Protein AF-A0A947W765-F1 (afdb_monomer_lite)

Secondary structure (DSSP, 8-state):
-----------------------------------S-S-SS---TT-TTEEEEEEEEEEEETTTTEEEEEE----TTSS---TTSPPPEEEEEEEETTTTEEEEEEEEE--SSS-EEEEEEEEPP-TT--EESS-SEEE-TTPPTTS-S-EEEEES-TTSGGGEE-TT-EEEEEEEEE--TT--EEEEEEEEE-SS--SSEEEEEEEEE--EESSTT-EEEEEEEEEETTS---EEEEE-TTTT-SSPEEPEEEETTEEEEEEE--S-PPSEEEEEEEEEE-TT--S--EEEEEEEEEE----TT----HHHHTTT-HHHHHHHTTSGGGGSEEE-SSSPPP-SS----SPSTT--GGGEEEEEE-SSSEEEEEETTSPEEEEEEEEEETTTTEEEEES-SS-EEE-B-THHHHEES-EETTTTTS--GGG-TTB-EE-SEESS-HHHHH---HHHHHS--TTSS----SHHHHTTTS-S-TT-PPEEETTEEESS-HHHHHHHH-S-TT--GGGTB-TTS-SSSTTTSSS-SB---HHHH-TT------GGGTT--HHHHHS-EEEESS--BS-GGG-B-SEE-----B-TT---HHHHEEEETTEEEEPP-TTS---B-HIIIIITT-SSSSSPPP--HHHHHHHHTTTT--

Sequence (654 aa):
MHRNIFPLIFLLLVFSFLGCSGKMADPIASKTEKPLSNPLVSENTDAGEHNLWAMGTIVFDIENMTAEVIMDRETEEHINVTSLIPNPYVVVNSIDTVNWIADVDVTLANPFTISGYDVRLIIFIDDAGHTLLNPDDFTGLYDIPEGPDVNPFKAYAKTEPNRIFAAVTRHTENLLIAIPEGNVNVPFAVDASYPGNADEPYQISNFSHGELNDVIGHSAIASVDVYAWNNDVDSVSLSCPSVTGPNPVTFNDMGNNNWQATIMNSQGASAGNYEAELMATTTGGGNLALFDLVNIQITHGTTGPGYVGSTACSGCHNDYYYDWSYHGHGFAINKVLGAAPDYPFSTVPSPPAGLDWTDISYVQGGFGDRALFLDTDGRLILGPDTQWNLATAHFTQFESPVRDTRDYDCGRCHTTGWVSFNENGGNHQDGRVGILGTWEEEGVGCEACHGPGGEHITNPGPGQMISDNTPELCGQCHKIDDTDRIYATDNLLHNAQQYTEYKAGTPHLLWGCWQCHDPHADITYEEQAPGWGWYLPCTHCHNYNTYTLTGGMAELECIDCHMPYAGLSAESTGSGVHKKGDVRAHIFRIDTTGVTLGNYFSTDGERTWVTPDGAGKVKLNLAYACMQCHNGTDAFQMTSYSFAASYASGLHTP

Foldseek 3Di:
DDDDDDDDDDDDDDDDDDDDDDDDDDDDDDDDDDDPDDDFFDCPPPPDQKAWAWWFKWFADQVVLDTDTDTDQDDDRHVSPDPQFDGWDKHFPDADPVQQKTKIKTKGWAQAQAKWAFKKKWWFQAPLGKAWPDAQWKWQPGHTPRTPSITGIHTWCVVPVRSIRHHGDMTIDITIIRQHVPRRIIIIIIMTGPPHFDQWWSGKDDWDWDAAALDAFGKIKIKIFIHGPVPFWDWKWKDFCQAQNDDIWTWDDPDPRMTMTIGGRNNSRHFDKTWMKMWITGDPDDSTIIIHIDIDGHHHDPPVQAAPFQVLVCVPPVQLSQQQVLAQQQVQKAAQPQDFDDHPPFGDDAAFPPDGSVQFGMWGTGHFAWIWTAGPLRWTWFAAQGIQGGVVRGGGGHPDPHTDTAQDPLCQQFAAAWDFCVRVVNDADVNRNSHGTYGDGGGCHPCLQFNGCRVCSVPNDPPSTDDDQAQVSLVSFQCPDPPLFFFDDQLFTAGSNQSSLQVQAPPCPPHHPCQFAPPRHYDRPQVRGPDHRGDDFPCNPPVLLDDQDDDPCNPPGLQCQQFFQRYADHDWDDHDLLIGHDGTHNRRAADLPLDHSVRQWDDDPPTITGDHDPVSHHHHYLSRRPQNCLVCVNHPHDPGSVSSSVCVVCVSPD

Radius of gyration: 40.52 Å; chains: 1; bounding box: 83×93×118 Å

Structure (mmCIF, N/CA/C/O backbone):
data_AF-A0A947W765-F1
#
_entry.id   AF-A0A947W765-F1
#
loop_
_atom_site.group_PDB
_atom_site.id
_atom_site.type_symbol
_atom_site.label_atom_id
_atom_site.label_alt_id
_atom_site.label_comp_id
_atom_site.label_asym_id
_atom_site.label_entity_id
_atom_site.label_seq_id
_atom_site.pdbx_PDB_ins_code
_atom_site.Cartn_x
_atom_site.Cartn_y
_atom_site.Cartn_z
_atom_site.occupancy
_atom_site.B_iso_or_equiv
_atom_site.auth_seq_id
_atom_site.auth_comp_id
_atom_site.auth_asym_id
_atom_site.auth_atom_id
_atom_site.pdbx_PDB_model_num
ATOM 1 N N . MET A 1 1 ? -11.904 -69.215 -0.987 1.00 36.19 1 MET A N 1
ATOM 2 C CA . MET A 1 1 ? -12.600 -70.131 -1.919 1.00 36.19 1 MET A CA 1
ATOM 3 C C . MET A 1 1 ? -12.776 -69.407 -3.247 1.00 36.19 1 MET A C 1
ATOM 5 O O . MET A 1 1 ? -13.144 -68.247 -3.195 1.00 36.19 1 MET A O 1
ATOM 9 N N . HIS A 1 2 ? -12.495 -70.102 -4.362 1.00 34.56 2 HIS A N 1
ATOM 10 C CA . HIS A 1 2 ? -12.715 -69.743 -5.787 1.00 34.56 2 HIS A CA 1
ATOM 11 C C . HIS A 1 2 ? -12.010 -68.464 -6.296 1.00 34.56 2 HIS A C 1
ATOM 13 O O . HIS A 1 2 ? -12.370 -67.374 -5.892 1.00 34.56 2 HIS A O 1
ATOM 19 N N . ARG A 1 3 ? -10.905 -68.468 -7.064 1.00 32.16 3 ARG A N 1
ATOM 20 C CA . ARG A 1 3 ? -10.459 -69.141 -8.316 1.00 32.16 3 ARG A CA 1
ATOM 21 C C . ARG A 1 3 ? -11.199 -68.732 -9.613 1.00 32.16 3 ARG A C 1
ATOM 23 O O . ARG A 1 3 ? -12.288 -69.232 -9.866 1.00 32.16 3 ARG A O 1
ATOM 30 N N . ASN A 1 4 ? -10.435 -68.013 -10.458 1.00 33.38 4 ASN A N 1
ATOM 31 C CA . ASN A 1 4 ? -10.292 -68.087 -11.931 1.00 33.38 4 ASN A CA 1
ATOM 32 C C . ASN A 1 4 ? -11.108 -67.121 -12.835 1.00 33.38 4 ASN A C 1
ATOM 34 O O . ASN A 1 4 ? -12.318 -67.266 -12.936 1.00 33.38 4 ASN A O 1
ATOM 38 N N . ILE A 1 5 ? -10.417 -66.254 -13.608 1.00 32.91 5 ILE A N 1
ATOM 39 C CA . ILE A 1 5 ? -10.170 -66.313 -15.086 1.00 32.91 5 ILE A CA 1
ATOM 40 C C . ILE A 1 5 ? -9.665 -64.934 -15.615 1.00 32.91 5 ILE A C 1
ATOM 42 O O . ILE A 1 5 ? -10.247 -63.901 -15.314 1.00 32.91 5 ILE A O 1
ATOM 46 N N . PHE A 1 6 ? -8.578 -64.947 -16.406 1.00 28.70 6 PHE A N 1
ATOM 47 C CA . PHE A 1 6 ? -7.971 -63.855 -17.220 1.00 28.70 6 PHE A CA 1
ATOM 48 C C . PHE A 1 6 ? -8.693 -63.719 -18.594 1.00 28.70 6 PHE A C 1
ATOM 50 O O . PHE A 1 6 ? -9.291 -64.717 -19.003 1.00 28.70 6 PHE A O 1
ATOM 57 N N . PRO A 1 7 ? -8.647 -62.582 -19.344 1.00 36.53 7 PRO A N 1
ATOM 58 C CA . PRO A 1 7 ? -7.449 -62.150 -20.109 1.00 36.53 7 PRO A CA 1
ATOM 59 C C . PRO A 1 7 ? -7.220 -60.612 -20.139 1.00 36.53 7 PRO A C 1
ATOM 61 O O . PRO A 1 7 ? -8.149 -59.828 -20.267 1.00 36.53 7 PRO A O 1
ATOM 64 N N . LEU A 1 8 ? -6.019 -60.109 -19.840 1.00 28.28 8 LEU A N 1
ATOM 65 C CA . LEU A 1 8 ? -4.923 -59.761 -20.767 1.00 28.28 8 LEU A CA 1
ATOM 66 C C . LEU A 1 8 ? -5.332 -58.793 -21.903 1.00 28.28 8 LEU A C 1
ATOM 68 O O . LEU A 1 8 ? -5.554 -59.209 -23.036 1.00 28.28 8 LEU A O 1
ATOM 72 N N . ILE A 1 9 ? -5.369 -57.492 -21.592 1.00 29.53 9 ILE A N 1
ATOM 73 C CA . ILE A 1 9 ? -5.253 -56.402 -22.573 1.00 29.53 9 ILE A CA 1
ATOM 74 C C . ILE A 1 9 ? -4.031 -55.564 -22.196 1.00 29.53 9 ILE A C 1
ATOM 76 O O . ILE A 1 9 ? -3.809 -55.216 -21.039 1.00 29.53 9 ILE A O 1
ATOM 80 N N . PHE A 1 10 ? -3.210 -55.344 -23.212 1.00 27.08 10 PHE A N 1
ATOM 81 C CA . PHE A 1 10 ? -1.888 -54.744 -23.203 1.00 27.08 10 PHE A CA 1
ATOM 82 C C . PHE A 1 10 ? -2.023 -53.213 -23.213 1.00 27.08 10 PHE A C 1
ATOM 84 O O . PHE A 1 10 ? -2.550 -52.668 -24.178 1.00 27.08 10 PHE A O 1
ATOM 91 N N . LEU A 1 11 ? -1.530 -52.516 -22.187 1.00 24.61 11 LEU A N 1
ATOM 92 C CA . LEU A 1 11 ? -1.049 -51.139 -22.333 1.00 24.61 11 LEU A CA 1
ATOM 93 C C . LEU A 1 11 ? -0.040 -50.841 -21.216 1.00 24.61 11 LEU A C 1
ATOM 95 O O . LEU A 1 11 ? -0.393 -50.789 -20.039 1.00 24.61 11 LEU A O 1
ATOM 99 N N . LEU A 1 12 ? 1.232 -50.712 -21.596 1.00 24.36 12 LEU A N 1
ATOM 100 C CA . LEU A 1 12 ? 2.299 -50.241 -20.718 1.00 24.36 12 LEU A CA 1
ATOM 101 C C . LEU A 1 12 ? 2.014 -48.785 -20.320 1.00 24.36 12 LEU A C 1
ATOM 103 O O . LEU A 1 12 ? 2.079 -47.895 -21.162 1.00 24.36 12 LEU A O 1
ATOM 107 N N . LEU A 1 13 ? 1.776 -48.550 -19.032 1.00 24.19 13 LEU A N 1
ATOM 108 C CA . LEU A 1 13 ? 1.958 -47.256 -18.376 1.00 24.19 13 LEU A CA 1
ATOM 109 C C . LEU A 1 13 ? 3.090 -47.438 -17.364 1.00 24.19 13 LEU A C 1
ATOM 111 O O . LEU A 1 13 ? 2.922 -48.066 -16.319 1.00 24.19 13 LEU A O 1
ATOM 115 N N . VAL A 1 14 ? 4.276 -46.962 -17.739 1.00 25.98 14 VAL A N 1
ATOM 116 C CA . VAL A 1 14 ? 5.461 -46.939 -16.880 1.00 25.98 14 VAL A CA 1
ATOM 117 C C . VAL A 1 14 ? 5.354 -45.718 -15.973 1.00 25.98 14 VAL A C 1
ATOM 119 O O . VAL A 1 14 ? 5.448 -44.583 -16.431 1.00 25.98 14 VAL A O 1
ATOM 122 N N . PHE A 1 15 ? 5.164 -45.973 -14.681 1.00 27.53 15 PHE A N 1
ATOM 123 C CA . PHE A 1 15 ? 5.504 -45.041 -13.612 1.00 27.53 15 PHE A CA 1
ATOM 124 C C . PHE A 1 15 ? 7.016 -44.805 -13.614 1.00 27.53 15 PHE A C 1
ATOM 126 O O . PHE A 1 15 ? 7.777 -45.770 -13.544 1.00 27.53 15 PHE A O 1
ATOM 133 N N . SER A 1 16 ? 7.440 -43.542 -13.598 1.00 26.58 16 SER A N 1
ATOM 134 C CA . SER A 1 16 ? 8.786 -43.182 -13.150 1.00 26.58 16 SER A CA 1
ATOM 135 C C . SER A 1 16 ? 8.702 -42.001 -12.197 1.00 26.58 16 SER A C 1
ATOM 137 O O . SER A 1 16 ? 8.183 -40.941 -12.529 1.00 26.58 16 SER A O 1
ATOM 139 N N . PHE A 1 17 ? 9.205 -42.264 -11.000 1.00 27.41 17 PHE A N 1
ATOM 140 C CA . PHE A 1 17 ? 9.538 -41.353 -9.922 1.00 27.41 17 PHE A CA 1
ATOM 141 C C . PHE A 1 17 ? 10.191 -40.046 -10.394 1.00 27.41 17 PHE A C 1
ATOM 143 O O . PHE A 1 17 ? 11.140 -40.061 -11.176 1.00 27.41 17 PHE A O 1
ATOM 150 N N . LEU A 1 18 ? 9.720 -38.934 -9.829 1.00 28.33 18 LEU A N 1
ATOM 151 C CA . LEU A 1 18 ? 10.423 -37.656 -9.790 1.00 28.33 18 LEU A CA 1
ATOM 152 C C . LEU A 1 18 ? 11.628 -37.774 -8.848 1.00 28.33 18 LEU A C 1
ATOM 154 O O . LEU A 1 18 ? 11.481 -38.086 -7.667 1.00 28.33 18 LEU A O 1
ATOM 158 N N . GLY A 1 19 ? 12.813 -37.510 -9.389 1.00 24.56 19 GLY A N 1
ATOM 159 C CA . GLY A 1 19 ? 14.064 -37.346 -8.660 1.00 24.56 19 GLY A CA 1
ATOM 160 C C . GLY A 1 19 ? 15.035 -36.541 -9.520 1.00 24.56 19 GLY A C 1
ATOM 161 O O . GLY A 1 19 ? 15.366 -36.946 -10.630 1.00 24.56 19 GLY A O 1
ATOM 162 N N . CYS A 1 20 ? 15.418 -35.370 -9.018 1.00 25.34 20 CYS A N 1
ATOM 163 C CA . CYS A 1 20 ? 16.133 -34.300 -9.705 1.00 25.34 20 CYS A CA 1
ATOM 164 C C . CYS A 1 20 ? 17.545 -34.659 -10.204 1.00 25.34 20 CYS A C 1
ATOM 166 O O . CYS A 1 20 ? 18.316 -35.310 -9.502 1.00 25.34 20 CYS A O 1
ATOM 168 N N . SER A 1 21 ? 17.912 -34.113 -11.369 1.00 30.08 21 SER A N 1
ATOM 169 C CA . SER A 1 21 ? 19.150 -33.356 -11.667 1.00 30.08 21 SER A CA 1
ATOM 170 C C . SER A 1 21 ? 19.489 -33.473 -13.158 1.00 30.08 21 SER A C 1
ATOM 172 O O . SER A 1 21 ? 19.535 -34.574 -13.699 1.00 30.08 21 SER A O 1
ATOM 174 N N . GLY A 1 22 ? 19.744 -32.353 -13.841 1.00 25.23 22 GLY A N 1
ATOM 175 C CA . GLY A 1 22 ? 20.231 -32.412 -15.221 1.00 25.23 22 GLY A CA 1
ATOM 176 C C . GLY A 1 22 ? 20.078 -31.127 -16.023 1.00 25.23 22 GLY A C 1
ATOM 177 O O . GLY A 1 22 ? 18.996 -30.803 -16.486 1.00 25.23 22 GLY A O 1
ATOM 178 N N . LYS A 1 23 ? 21.217 -30.450 -16.169 1.00 27.41 23 LYS A N 1
ATOM 179 C CA . LYS A 1 23 ? 21.612 -29.412 -17.131 1.00 27.41 23 LYS A CA 1
ATOM 180 C C . LYS A 1 23 ? 20.872 -29.413 -18.481 1.00 27.41 23 LYS A C 1
ATOM 182 O O . LYS A 1 23 ? 20.667 -30.462 -19.085 1.00 27.41 23 LYS A O 1
ATOM 187 N N . MET A 1 24 ? 20.590 -28.197 -18.949 1.00 26.23 24 MET A N 1
ATOM 188 C CA . MET A 1 24 ? 20.050 -27.856 -20.264 1.00 26.23 24 MET A CA 1
ATOM 189 C C . MET A 1 24 ? 20.992 -28.258 -21.410 1.00 26.23 24 MET A C 1
ATOM 191 O O . MET A 1 24 ? 22.207 -28.085 -21.308 1.00 26.23 24 MET A O 1
ATOM 195 N N . ALA A 1 25 ? 20.402 -28.768 -22.491 1.00 26.47 25 ALA A N 1
ATOM 196 C CA . ALA A 1 25 ? 20.989 -28.869 -23.822 1.00 26.47 25 ALA A CA 1
ATOM 197 C C . ALA A 1 25 ? 19.889 -28.590 -24.864 1.00 26.47 25 ALA A C 1
ATOM 199 O O . ALA A 1 25 ? 18.754 -29.045 -24.695 1.00 26.47 25 ALA A O 1
ATOM 200 N N . ASP A 1 26 ? 20.254 -27.829 -25.895 1.00 30.70 26 ASP A N 1
ATOM 201 C CA . ASP A 1 26 ? 19.429 -27.334 -27.006 1.00 30.70 26 ASP A CA 1
ATOM 202 C C . ASP A 1 26 ? 18.727 -28.426 -27.831 1.00 30.70 26 ASP A C 1
ATOM 204 O O . ASP A 1 26 ? 19.247 -29.540 -27.963 1.00 30.70 26 ASP A O 1
ATOM 208 N N . PRO A 1 27 ? 17.633 -28.087 -28.541 1.00 28.05 27 PRO A N 1
ATOM 209 C CA . PRO A 1 27 ? 17.229 -28.798 -29.738 1.00 28.05 27 PRO A CA 1
ATOM 210 C C . PRO A 1 27 ? 17.525 -27.977 -31.004 1.00 28.05 27 PRO A C 1
ATOM 212 O O . PRO A 1 27 ? 16.891 -26.967 -31.299 1.00 28.05 27 PRO A O 1
ATOM 215 N N . ILE A 1 28 ? 18.457 -28.501 -31.797 1.00 29.25 28 ILE A N 1
ATOM 216 C CA . ILE A 1 28 ? 18.658 -28.196 -33.217 1.00 29.25 28 ILE A CA 1
ATOM 217 C C . ILE A 1 28 ? 17.375 -28.534 -33.999 1.00 29.25 28 ILE A C 1
ATOM 219 O O . ILE A 1 28 ? 16.883 -29.662 -33.912 1.00 29.25 28 ILE A O 1
ATOM 223 N N . ALA A 1 29 ? 16.891 -27.606 -34.830 1.00 26.06 29 ALA A N 1
ATOM 224 C CA . ALA A 1 29 ? 15.938 -27.883 -35.909 1.00 26.06 29 ALA A CA 1
ATOM 225 C C . ALA A 1 29 ? 16.640 -27.782 -37.277 1.00 26.06 29 ALA A C 1
ATOM 227 O O . ALA A 1 29 ? 17.452 -26.895 -37.522 1.00 26.06 29 ALA A O 1
ATOM 228 N N . SER A 1 30 ? 16.370 -28.757 -38.147 1.00 24.98 30 SER A N 1
ATOM 229 C CA . SER A 1 30 ? 17.113 -29.040 -39.379 1.00 24.98 30 SER A CA 1
ATOM 230 C C . SER A 1 30 ? 16.898 -28.023 -40.505 1.00 24.98 30 SER A C 1
ATOM 232 O O . SER A 1 30 ? 15.758 -27.704 -40.840 1.00 24.98 30 SER A O 1
ATOM 234 N N . LYS A 1 31 ? 17.996 -27.656 -41.181 1.00 26.91 31 LYS A N 1
ATOM 235 C CA . LYS A 1 31 ? 18.030 -26.959 -42.475 1.00 26.91 31 LYS A CA 1
ATOM 236 C C . LYS A 1 31 ? 17.383 -27.803 -43.583 1.00 26.91 31 LYS A C 1
ATOM 238 O O . LYS A 1 31 ? 17.786 -28.942 -43.814 1.00 26.91 31 LYS A O 1
ATOM 243 N N . THR A 1 32 ? 16.442 -27.215 -44.316 1.00 25.44 32 THR A N 1
ATOM 244 C CA . THR A 1 32 ? 16.161 -27.584 -45.713 1.00 25.44 32 THR A CA 1
ATOM 245 C C . THR A 1 32 ? 16.864 -26.575 -46.608 1.00 25.44 32 THR A C 1
ATOM 247 O O . THR A 1 32 ? 16.517 -25.399 -46.592 1.00 25.44 32 THR A O 1
ATOM 250 N N . GLU A 1 33 ? 17.857 -27.042 -47.362 1.00 30.11 33 GLU A N 1
ATOM 251 C CA . GLU A 1 33 ? 18.588 -26.262 -48.363 1.00 30.11 33 GLU A CA 1
ATOM 252 C C . GLU A 1 33 ? 17.647 -25.751 -49.469 1.00 30.11 33 GLU A C 1
ATOM 254 O O . GLU A 1 33 ? 16.844 -26.511 -50.021 1.00 30.11 33 GLU A O 1
ATOM 259 N N . LYS A 1 34 ? 17.792 -24.473 -49.838 1.00 23.30 34 LYS A N 1
ATOM 260 C CA . LYS A 1 34 ? 17.388 -23.943 -51.147 1.00 23.30 34 LYS A CA 1
ATOM 261 C C . LYS A 1 34 ? 18.643 -23.480 -51.902 1.00 23.30 34 LYS A C 1
ATOM 263 O O . LYS A 1 34 ? 19.616 -23.097 -51.263 1.00 23.30 34 LYS A O 1
ATOM 268 N N . PRO A 1 35 ? 18.664 -23.565 -53.242 1.00 24.00 35 PRO A N 1
ATOM 269 C CA . PRO A 1 35 ? 19.891 -23.448 -54.021 1.00 24.00 35 PRO A CA 1
ATOM 270 C C . PRO A 1 35 ? 20.364 -21.993 -54.137 1.00 24.00 35 PRO A C 1
ATOM 272 O O . PRO A 1 35 ? 19.558 -21.104 -54.403 1.00 24.00 35 PRO A O 1
ATOM 275 N N . LEU A 1 36 ? 21.682 -21.804 -54.027 1.00 30.41 36 LEU A N 1
ATOM 276 C CA . LEU A 1 36 ? 22.442 -20.602 -54.385 1.00 30.41 36 LEU A CA 1
ATOM 277 C C . LEU A 1 36 ? 22.215 -20.219 -55.857 1.00 30.41 36 LEU A C 1
ATOM 279 O O . LEU A 1 36 ? 22.867 -20.763 -56.748 1.00 30.41 36 LEU A O 1
ATOM 283 N N . SER A 1 37 ? 21.300 -19.286 -56.111 1.00 28.34 37 SER A N 1
ATOM 284 C CA . SER A 1 37 ? 21.295 -18.450 -57.318 1.00 28.34 37 SER A CA 1
ATOM 285 C C . SER A 1 37 ? 20.249 -17.338 -57.184 1.00 28.34 37 SER A C 1
ATOM 287 O O . SER A 1 37 ? 19.110 -17.519 -57.611 1.00 28.34 37 SER A O 1
ATOM 289 N N . ASN A 1 38 ? 20.618 -16.204 -56.591 1.00 25.06 38 ASN A N 1
ATOM 290 C CA . ASN A 1 38 ? 19.947 -14.922 -56.819 1.00 25.06 38 ASN A CA 1
ATOM 291 C C . ASN A 1 38 ? 20.919 -13.765 -56.506 1.00 25.06 38 ASN A C 1
ATOM 293 O O . ASN A 1 38 ? 21.844 -13.975 -55.721 1.00 25.06 38 ASN A O 1
ATOM 297 N N . PRO A 1 39 ? 20.779 -12.601 -57.167 1.00 32.16 39 PRO A N 1
ATOM 298 C CA . PRO A 1 39 ? 21.700 -11.472 -57.032 1.00 32.16 39 PRO A CA 1
ATOM 299 C C . PRO A 1 39 ? 21.728 -10.938 -55.592 1.00 32.16 39 PRO A C 1
ATOM 301 O O . PRO A 1 39 ? 20.719 -10.980 -54.895 1.00 32.16 39 PRO A O 1
ATOM 304 N N . LEU A 1 40 ? 22.899 -10.449 -55.169 1.00 37.44 40 LEU A N 1
ATOM 305 C CA . LEU A 1 40 ? 23.237 -9.987 -53.810 1.00 37.44 40 LEU A CA 1
ATOM 306 C C . LEU A 1 40 ? 22.469 -8.744 -53.326 1.00 37.44 40 LEU A C 1
ATOM 308 O O . LEU A 1 40 ? 22.799 -8.217 -52.275 1.00 37.44 40 LEU A O 1
ATOM 312 N N . VAL A 1 41 ? 21.473 -8.263 -54.064 1.00 44.00 41 VAL A N 1
ATOM 313 C CA . VAL A 1 41 ? 20.702 -7.070 -53.708 1.00 44.00 41 VAL A CA 1
ATOM 314 C C . VAL A 1 41 ? 19.244 -7.366 -54.035 1.00 44.00 41 VAL A C 1
ATOM 316 O O . VAL A 1 41 ? 18.926 -7.758 -55.163 1.00 44.00 41 VAL A O 1
ATOM 319 N N . SER A 1 42 ? 18.355 -7.238 -53.050 1.00 38.25 42 SER A N 1
ATOM 320 C CA . SER A 1 42 ? 16.923 -7.191 -53.348 1.00 38.25 42 SER A CA 1
ATOM 321 C C . SER A 1 42 ? 16.641 -5.881 -54.090 1.00 38.25 42 SER A C 1
ATOM 323 O O . SER A 1 42 ? 17.122 -4.831 -53.677 1.00 38.25 42 SER A O 1
ATOM 325 N N . GLU A 1 43 ? 15.943 -5.944 -55.229 1.00 39.56 43 GLU A N 1
ATOM 326 C CA . GLU A 1 43 ? 15.609 -4.780 -56.062 1.00 39.56 43 GLU A CA 1
ATOM 327 C C . GLU A 1 43 ? 14.819 -3.735 -55.240 1.00 39.56 43 GLU A C 1
ATOM 329 O O . GLU A 1 43 ? 13.588 -3.760 -55.201 1.00 39.56 43 GLU A O 1
ATOM 334 N N . ASN A 1 44 ? 15.504 -2.813 -54.557 1.00 40.41 44 ASN A N 1
ATOM 335 C CA . ASN A 1 44 ? 14.881 -1.669 -53.893 1.00 40.41 44 ASN A CA 1
ATOM 336 C C . ASN A 1 44 ? 14.809 -0.533 -54.926 1.00 40.41 44 ASN A C 1
ATOM 338 O O . ASN A 1 44 ? 15.650 0.361 -54.980 1.00 40.41 44 ASN A O 1
ATOM 342 N N . THR A 1 45 ? 13.829 -0.630 -55.825 1.00 37.00 45 THR A N 1
ATOM 343 C CA . THR A 1 45 ? 13.699 0.178 -57.052 1.00 37.00 45 THR A CA 1
ATOM 344 C C . THR A 1 45 ? 13.265 1.639 -56.841 1.00 37.00 45 THR A C 1
ATOM 346 O O . THR A 1 45 ? 12.622 2.197 -57.724 1.00 37.00 45 THR A O 1
ATOM 349 N N . ASP A 1 46 ? 13.568 2.272 -55.704 1.00 46.69 46 ASP A N 1
ATOM 350 C CA . ASP A 1 46 ? 13.304 3.709 -55.490 1.00 46.69 46 ASP A CA 1
ATOM 351 C C . ASP A 1 46 ? 14.229 4.313 -54.405 1.00 46.69 46 ASP A C 1
ATOM 353 O O . ASP A 1 46 ? 13.785 4.921 -53.434 1.00 46.69 46 ASP A O 1
ATOM 357 N N . ALA A 1 47 ? 15.552 4.169 -54.563 1.00 52.78 47 ALA A N 1
ATOM 358 C CA . ALA A 1 47 ? 16.554 4.765 -53.660 1.00 52.78 47 ALA A CA 1
ATOM 359 C C . ALA A 1 47 ? 16.660 6.311 -53.749 1.00 52.78 47 ALA A C 1
ATOM 361 O O . ALA A 1 47 ? 17.550 6.915 -53.155 1.00 52.78 47 ALA A O 1
ATOM 362 N N . GLY A 1 48 ? 15.765 6.985 -54.481 1.00 59.94 48 GLY A N 1
ATOM 363 C CA . GLY A 1 48 ? 15.727 8.448 -54.558 1.00 59.94 48 GLY A CA 1
ATOM 364 C C . GLY A 1 48 ? 17.048 9.064 -55.041 1.00 59.94 48 GLY A C 1
ATOM 365 O O . GLY A 1 48 ? 17.519 8.762 -56.136 1.00 59.94 48 GLY A O 1
ATOM 366 N N . GLU A 1 49 ? 17.628 9.959 -54.236 1.00 75.19 49 GLU A N 1
ATOM 367 C CA . GLU A 1 49 ? 18.897 10.647 -54.521 1.00 75.19 49 GLU A CA 1
ATOM 368 C C . GLU A 1 49 ? 20.148 9.843 -54.103 1.00 75.19 49 GLU A C 1
ATOM 370 O O . GLU A 1 49 ? 21.266 10.332 -54.284 1.00 75.19 49 GLU A O 1
ATOM 375 N N . HIS A 1 50 ? 19.991 8.621 -53.576 1.00 80.88 50 HIS A N 1
ATOM 376 C CA . HIS A 1 50 ? 21.090 7.741 -53.159 1.00 80.88 50 HIS A CA 1
ATOM 377 C C . HIS A 1 50 ? 21.683 6.966 -54.329 1.00 80.88 50 HIS A C 1
ATOM 379 O O . HIS A 1 50 ? 20.982 6.487 -55.220 1.00 80.88 50 HIS A O 1
ATOM 385 N N . ASN A 1 51 ? 23.008 6.860 -54.335 1.00 80.31 51 ASN A N 1
ATOM 386 C CA . ASN A 1 51 ? 23.749 6.219 -55.402 1.00 80.31 51 ASN A CA 1
ATOM 387 C C . ASN A 1 51 ? 24.883 5.361 -54.842 1.00 80.31 51 ASN A C 1
ATOM 389 O O . ASN A 1 51 ? 25.803 5.859 -54.190 1.00 80.31 51 ASN A O 1
ATOM 393 N N . LEU A 1 52 ? 24.887 4.085 -55.221 1.00 80.38 52 LEU A N 1
ATOM 394 C CA . LEU A 1 52 ? 25.932 3.143 -54.847 1.00 80.38 52 LEU A CA 1
ATOM 395 C C . LEU A 1 52 ? 27.236 3.454 -55.600 1.00 80.38 52 LEU A C 1
ATOM 397 O O . LEU A 1 52 ? 27.379 3.180 -56.797 1.00 80.38 52 LEU A O 1
ATOM 401 N N . TRP A 1 53 ? 28.192 4.064 -54.899 1.00 80.88 53 TRP A N 1
ATOM 402 C CA . TRP A 1 53 ? 29.506 4.456 -55.418 1.00 80.88 53 TRP A CA 1
ATOM 403 C C . TRP A 1 53 ? 30.496 3.296 -55.457 1.00 80.88 53 TRP A C 1
ATOM 405 O O . TRP A 1 53 ? 31.311 3.204 -56.376 1.00 80.88 53 TRP A O 1
ATOM 415 N N . ALA A 1 54 ? 30.465 2.419 -54.459 1.00 81.88 54 ALA A N 1
ATOM 416 C CA . ALA A 1 54 ? 31.403 1.311 -54.346 1.00 81.88 54 ALA A CA 1
ATOM 417 C C . ALA A 1 54 ? 30.777 0.150 -53.572 1.00 81.88 54 ALA A C 1
ATOM 419 O O . ALA A 1 54 ? 29.980 0.365 -52.675 1.00 81.88 54 ALA A O 1
ATOM 420 N N . MET A 1 55 ? 31.162 -1.077 -53.904 1.00 84.25 55 MET A N 1
ATOM 421 C CA . MET A 1 55 ? 30.831 -2.274 -53.135 1.00 84.25 55 MET A CA 1
ATOM 422 C C . MET A 1 55 ? 31.995 -3.252 -53.250 1.00 84.25 55 MET A C 1
ATOM 424 O O . MET A 1 55 ? 32.682 -3.276 -54.278 1.00 84.25 55 MET A O 1
ATOM 428 N N . GLY A 1 56 ? 32.256 -4.018 -52.204 1.00 87.38 56 GLY A N 1
ATOM 429 C CA . GLY A 1 56 ? 33.325 -5.002 -52.222 1.00 87.38 56 GLY A CA 1
ATOM 430 C C . GLY A 1 56 ? 33.554 -5.633 -50.865 1.00 87.38 56 GLY A C 1
ATOM 431 O O . GLY A 1 56 ? 32.692 -5.619 -49.993 1.00 87.38 56 GLY A O 1
ATOM 432 N N . THR A 1 57 ? 34.746 -6.183 -50.681 1.00 90.62 57 THR A N 1
ATOM 433 C CA . THR A 1 57 ? 35.152 -6.881 -49.465 1.00 90.62 57 THR A CA 1
ATOM 434 C C . THR A 1 57 ? 36.508 -6.374 -48.993 1.00 90.62 57 THR A C 1
ATOM 436 O O . THR A 1 57 ? 37.458 -6.301 -49.776 1.00 90.62 57 THR A O 1
ATOM 439 N N . ILE A 1 58 ? 36.610 -6.042 -47.708 1.00 94.00 58 ILE A N 1
ATOM 440 C CA . ILE A 1 58 ? 37.881 -5.821 -47.018 1.00 94.00 58 ILE A CA 1
ATOM 441 C C . ILE A 1 58 ? 38.368 -7.182 -46.519 1.00 94.00 58 ILE A C 1
ATOM 443 O O . ILE A 1 58 ? 37.707 -7.824 -45.710 1.00 94.00 58 ILE A O 1
ATOM 447 N N . VAL A 1 59 ? 39.517 -7.632 -47.009 1.00 94.25 59 VAL A N 1
ATOM 448 C CA . VAL A 1 59 ? 40.139 -8.905 -46.640 1.00 94.25 59 VAL A CA 1
ATOM 449 C C . VAL A 1 59 ? 41.285 -8.624 -45.681 1.00 94.25 59 VAL A C 1
ATOM 451 O O . VAL A 1 59 ? 42.287 -8.018 -46.070 1.00 94.25 59 VAL A O 1
ATOM 454 N N . PHE A 1 60 ? 41.145 -9.060 -44.430 1.00 94.19 60 PHE A N 1
ATOM 455 C CA . PHE A 1 60 ? 42.169 -8.880 -43.405 1.00 94.19 60 PHE A CA 1
ATOM 456 C C . PHE A 1 60 ? 43.192 -10.019 -43.407 1.00 94.19 60 PHE A C 1
ATOM 458 O O . PHE A 1 60 ? 42.854 -11.197 -43.303 1.00 94.19 60 PHE A O 1
ATOM 465 N N . ASP A 1 61 ? 44.470 -9.651 -43.448 1.00 92.12 61 ASP A N 1
ATOM 466 C CA . ASP A 1 61 ? 45.592 -10.536 -43.162 1.00 92.12 61 ASP A CA 1
ATOM 467 C C . ASP A 1 61 ? 46.029 -10.315 -41.710 1.00 92.12 61 ASP A C 1
ATOM 469 O O . ASP A 1 61 ? 46.729 -9.351 -41.373 1.00 92.12 61 ASP A O 1
ATOM 473 N N . ILE A 1 62 ? 45.576 -11.226 -40.850 1.00 89.38 62 ILE A N 1
ATOM 474 C CA . ILE A 1 62 ? 45.810 -11.186 -39.405 1.00 89.38 62 ILE A CA 1
ATOM 475 C C . ILE A 1 62 ? 47.298 -11.368 -39.073 1.00 89.38 62 ILE A C 1
ATOM 477 O O . ILE A 1 62 ? 47.791 -10.762 -38.124 1.00 89.38 62 ILE A O 1
ATOM 481 N N . GLU A 1 63 ? 48.030 -12.176 -39.849 1.00 87.62 63 GLU A N 1
ATOM 482 C CA . GLU A 1 63 ? 49.444 -12.471 -39.584 1.00 87.62 63 GLU A CA 1
ATOM 483 C C . GLU A 1 63 ? 50.331 -11.260 -39.879 1.00 87.62 63 GLU A C 1
ATOM 485 O O . GLU A 1 63 ? 51.269 -10.974 -39.130 1.00 87.62 63 GLU A O 1
ATOM 490 N N . ASN A 1 64 ? 50.026 -10.541 -40.961 1.00 91.62 64 ASN A N 1
ATOM 491 C CA . ASN A 1 64 ? 50.815 -9.397 -41.408 1.00 91.62 64 ASN A CA 1
ATOM 492 C C . ASN A 1 64 ? 50.275 -8.045 -40.916 1.00 91.62 64 ASN A C 1
ATOM 494 O O . ASN A 1 64 ? 50.940 -7.031 -41.130 1.00 91.62 64 ASN A O 1
ATOM 498 N N . MET A 1 65 ? 49.122 -8.023 -40.233 1.00 90.25 65 MET A N 1
ATOM 499 C CA . MET A 1 65 ? 48.399 -6.806 -39.828 1.00 90.25 65 MET A CA 1
ATOM 500 C C . MET A 1 65 ? 48.178 -5.862 -41.016 1.00 90.25 65 MET A C 1
ATOM 502 O O . MET A 1 65 ? 48.503 -4.676 -40.973 1.00 90.25 65 MET A O 1
ATOM 506 N N . THR A 1 66 ? 47.661 -6.410 -42.111 1.00 93.69 66 THR A N 1
ATOM 507 C CA . THR A 1 66 ? 47.350 -5.657 -43.332 1.00 93.69 66 THR A CA 1
ATOM 508 C C . THR A 1 66 ? 45.942 -5.973 -43.806 1.00 93.69 66 THR A C 1
ATOM 510 O O . THR A 1 66 ? 45.372 -6.989 -43.421 1.00 93.69 66 THR A O 1
ATOM 513 N N . ALA A 1 67 ? 45.386 -5.123 -44.663 1.00 94.56 67 ALA A N 1
ATOM 514 C CA . ALA A 1 67 ? 44.111 -5.377 -45.316 1.00 94.56 67 ALA A CA 1
ATOM 515 C C . ALA A 1 67 ? 44.213 -5.063 -46.812 1.00 94.56 67 ALA A C 1
ATOM 517 O O . ALA A 1 67 ? 44.896 -4.116 -47.213 1.00 94.56 67 ALA A O 1
ATOM 518 N N . GLU A 1 68 ? 43.526 -5.852 -47.631 1.00 94.06 68 GLU A N 1
ATOM 519 C CA . GLU A 1 68 ? 43.337 -5.602 -49.059 1.00 94.06 68 GLU A CA 1
ATOM 520 C C . GLU A 1 68 ? 41.849 -5.407 -49.351 1.00 94.06 68 GLU A C 1
ATOM 522 O O . GLU A 1 68 ? 41.001 -6.029 -48.722 1.00 94.06 68 GLU A O 1
ATOM 527 N N . VAL A 1 69 ? 41.520 -4.546 -50.314 1.00 92.12 69 VAL A N 1
ATOM 528 C CA . VAL A 1 69 ? 40.134 -4.336 -50.742 1.00 92.12 69 VAL A CA 1
ATOM 529 C C . VAL A 1 69 ? 39.905 -4.957 -52.113 1.00 92.12 69 VAL A C 1
ATOM 531 O O . VAL A 1 69 ? 40.535 -4.551 -53.095 1.00 92.12 69 VAL A O 1
ATOM 534 N N . ILE A 1 70 ? 38.962 -5.895 -52.179 1.00 88.94 70 ILE A N 1
ATOM 535 C CA . ILE A 1 70 ? 38.498 -6.545 -53.405 1.00 88.94 70 ILE A CA 1
ATOM 536 C C . ILE A 1 70 ? 37.159 -5.915 -53.789 1.00 88.94 70 ILE A C 1
ATOM 538 O O . ILE A 1 70 ? 36.168 -6.085 -53.093 1.00 88.94 70 ILE A O 1
ATOM 542 N N . MET A 1 71 ? 37.136 -5.151 -54.880 1.00 84.69 71 MET A N 1
ATOM 543 C CA . MET A 1 71 ? 35.933 -4.447 -55.341 1.00 84.69 71 MET A CA 1
ATOM 544 C C . MET A 1 71 ? 35.061 -5.336 -56.229 1.00 84.69 71 MET A C 1
ATOM 546 O O . MET A 1 71 ? 35.575 -5.929 -57.182 1.00 84.69 71 MET A O 1
ATOM 550 N N . ASP A 1 72 ? 33.748 -5.301 -56.016 1.00 78.62 72 ASP A N 1
ATOM 551 C CA . ASP A 1 72 ? 32.761 -5.923 -56.896 1.00 78.62 72 ASP A CA 1
ATOM 552 C C . ASP A 1 72 ? 32.457 -4.989 -58.077 1.00 78.62 72 ASP A C 1
ATOM 554 O O . ASP A 1 72 ? 31.977 -3.863 -57.923 1.00 78.62 72 ASP A O 1
ATOM 558 N N . ARG A 1 73 ? 32.812 -5.426 -59.292 1.00 73.19 73 ARG A N 1
ATOM 559 C CA . ARG A 1 73 ? 32.808 -4.587 -60.510 1.00 73.19 73 ARG A CA 1
ATOM 560 C C . ARG A 1 73 ? 31.682 -4.901 -61.513 1.00 73.19 73 ARG A C 1
ATOM 562 O O . ARG A 1 73 ? 31.630 -4.258 -62.554 1.00 73.19 73 ARG A O 1
ATOM 569 N N . GLU A 1 74 ? 30.806 -5.864 -61.221 1.00 61.53 74 GLU A N 1
ATOM 570 C CA . GLU A 1 74 ? 29.899 -6.489 -62.211 1.00 61.53 74 GLU A CA 1
ATOM 571 C C . GLU A 1 74 ? 28.397 -6.151 -62.040 1.00 61.53 74 GLU A C 1
ATOM 573 O O . GLU A 1 74 ? 27.569 -6.671 -62.782 1.00 61.53 74 GLU A O 1
ATOM 578 N N . THR A 1 75 ? 27.998 -5.313 -61.080 1.00 52.72 75 THR A N 1
ATOM 579 C CA . THR A 1 75 ? 26.580 -5.021 -60.777 1.00 52.72 75 THR A CA 1
ATOM 580 C C . THR A 1 75 ? 26.002 -3.860 -61.609 1.00 52.72 75 THR A C 1
ATOM 582 O O . THR A 1 75 ? 26.617 -2.801 -61.735 1.00 52.72 75 THR A O 1
ATOM 585 N N . GLU A 1 76 ? 24.804 -4.056 -62.182 1.00 50.62 76 GLU A N 1
ATOM 586 C CA . GLU A 1 76 ? 24.200 -3.187 -63.218 1.00 50.62 76 GLU A CA 1
ATOM 587 C C . GLU A 1 76 ? 23.598 -1.851 -62.708 1.00 50.62 76 GLU A C 1
ATOM 589 O O . GLU A 1 76 ? 23.371 -0.960 -63.524 1.00 50.62 76 GLU A O 1
ATOM 594 N N . GLU A 1 77 ? 23.394 -1.660 -61.395 1.00 50.47 77 GLU A N 1
ATOM 595 C CA . GLU A 1 77 ? 22.708 -0.476 -60.814 1.00 50.47 77 GLU A CA 1
ATOM 596 C C . GLU A 1 77 ? 23.620 0.514 -60.060 1.00 50.47 77 GLU A C 1
ATOM 598 O O . GLU A 1 77 ? 23.162 1.497 -59.483 1.00 50.47 77 GLU A O 1
ATOM 603 N N . HIS A 1 78 ? 24.932 0.296 -60.060 1.00 55.44 78 HIS A N 1
ATOM 604 C CA . HIS A 1 78 ? 25.877 1.166 -59.355 1.00 55.44 78 HIS A CA 1
ATOM 605 C C . HIS A 1 78 ? 26.311 2.344 -60.251 1.00 55.44 78 HIS A C 1
ATOM 607 O O . HIS A 1 78 ? 26.377 2.204 -61.476 1.00 55.44 78 HIS A O 1
ATOM 613 N N . ILE A 1 79 ? 26.848 3.435 -59.679 1.00 53.31 79 ILE A N 1
ATOM 614 C CA . ILE A 1 79 ? 27.757 4.352 -60.417 1.00 53.31 79 ILE A CA 1
ATOM 615 C C . ILE A 1 79 ? 29.122 3.648 -60.650 1.00 53.31 79 ILE A C 1
ATOM 617 O O . ILE A 1 79 ? 30.198 4.241 -60.650 1.00 53.31 79 ILE A O 1
ATOM 621 N N . ASN A 1 80 ? 29.111 2.334 -60.881 1.00 48.22 80 ASN A N 1
ATOM 622 C CA . ASN A 1 80 ? 30.273 1.497 -61.159 1.00 48.22 80 ASN A CA 1
ATOM 623 C C . ASN A 1 80 ? 30.617 1.480 -62.647 1.00 48.22 80 ASN A C 1
ATOM 625 O O . ASN A 1 80 ? 31.171 0.517 -63.167 1.00 48.22 80 ASN A O 1
ATOM 629 N N . VAL A 1 81 ? 30.356 2.575 -63.356 1.00 41.66 81 VAL A N 1
ATOM 630 C CA . VAL A 1 81 ? 30.913 2.758 -64.695 1.00 41.66 81 VAL A CA 1
ATOM 631 C C . VAL A 1 81 ? 32.104 3.681 -64.599 1.00 41.66 81 VAL A C 1
ATOM 633 O O . VAL A 1 81 ? 32.120 4.781 -65.139 1.00 41.66 81 VAL A O 1
ATOM 636 N N . THR A 1 82 ? 33.121 3.224 -63.872 1.00 48.78 82 THR A N 1
ATOM 637 C CA . THR A 1 82 ? 34.509 3.357 -64.308 1.00 48.78 82 THR A CA 1
ATOM 638 C C . THR A 1 82 ? 35.457 2.603 -63.378 1.00 48.78 82 THR A C 1
ATOM 640 O O . THR A 1 82 ? 35.374 2.681 -62.157 1.00 48.78 82 THR A O 1
ATOM 643 N N . SER A 1 83 ? 36.500 2.017 -63.962 1.00 55.91 83 SER A N 1
ATOM 644 C CA . SER A 1 83 ? 37.763 1.676 -63.291 1.00 55.91 83 SER A CA 1
ATOM 645 C C . SER A 1 83 ? 38.472 2.887 -62.634 1.00 55.91 83 SER A C 1
ATOM 647 O O . SER A 1 83 ? 39.679 2.836 -62.410 1.00 55.91 83 SER A O 1
ATOM 649 N N . LEU A 1 84 ? 37.776 4.015 -62.438 1.00 63.06 84 LEU A N 1
ATOM 650 C CA . LEU A 1 84 ? 38.315 5.305 -62.023 1.00 63.06 84 LEU A CA 1
ATOM 651 C C . LEU A 1 84 ? 38.120 5.569 -60.528 1.00 63.06 84 LEU A C 1
ATOM 653 O O . LEU A 1 84 ? 38.952 6.289 -59.987 1.00 63.06 84 LEU A O 1
ATOM 657 N N . ILE A 1 85 ? 37.103 4.996 -59.857 1.00 72.19 85 ILE A N 1
ATOM 658 C CA . ILE A 1 85 ? 37.024 5.035 -58.384 1.00 72.19 85 ILE A CA 1
ATOM 659 C C . ILE A 1 85 ? 38.109 4.103 -57.832 1.00 72.19 85 ILE A C 1
ATOM 661 O O . ILE A 1 85 ? 38.033 2.884 -58.064 1.00 72.19 85 ILE A O 1
ATOM 665 N N . PRO A 1 86 ? 39.144 4.653 -57.166 1.00 80.44 86 PRO A N 1
ATOM 666 C CA . PRO A 1 86 ? 40.198 3.841 -56.582 1.00 80.44 86 PRO A CA 1
ATOM 667 C C . PRO A 1 86 ? 39.630 3.021 -55.425 1.00 80.44 86 PRO A C 1
ATOM 669 O O . PRO A 1 86 ? 38.664 3.429 -54.781 1.00 80.44 86 PRO A O 1
ATOM 672 N N . ASN A 1 87 ? 40.254 1.880 -55.140 1.00 86.12 87 ASN A N 1
ATOM 673 C CA . ASN A 1 87 ? 39.895 1.104 -53.961 1.00 86.12 87 ASN A CA 1
ATOM 674 C C . ASN A 1 87 ? 40.060 1.980 -52.701 1.00 86.12 87 ASN A C 1
ATOM 676 O O . ASN A 1 87 ? 41.034 2.746 -52.635 1.00 86.12 87 ASN A O 1
ATOM 680 N N . PRO A 1 88 ? 39.152 1.863 -51.715 1.00 90.62 88 PRO A N 1
ATOM 681 C CA . PRO A 1 88 ? 39.374 2.404 -50.383 1.00 90.62 88 PRO A CA 1
ATOM 682 C C . PRO A 1 88 ? 40.769 2.035 -49.880 1.00 90.62 88 PRO A C 1
ATOM 684 O O . PRO A 1 88 ? 41.217 0.895 -50.025 1.00 90.62 88 PRO A O 1
ATOM 687 N N . TYR A 1 89 ? 41.478 3.014 -49.327 1.00 93.25 89 TYR A N 1
ATOM 688 C CA . TYR A 1 89 ? 42.786 2.772 -48.735 1.00 93.25 89 TYR A CA 1
ATOM 689 C C . TYR A 1 89 ? 42.603 2.474 -47.252 1.00 93.25 89 TYR A C 1
ATOM 691 O O . TYR A 1 89 ? 42.116 3.328 -46.518 1.00 93.25 89 TYR A O 1
ATOM 699 N N . VAL A 1 90 ? 42.976 1.265 -46.835 1.00 96.00 90 VAL A N 1
ATOM 700 C CA . VAL A 1 90 ? 42.796 0.776 -45.465 1.00 96.00 90 VAL A CA 1
ATOM 701 C C . VAL A 1 90 ? 44.156 0.705 -44.780 1.00 96.00 90 VAL A C 1
ATOM 703 O O . VAL A 1 90 ? 45.065 0.026 -45.259 1.00 96.00 90 VAL A O 1
ATOM 706 N N . VAL A 1 91 ? 44.298 1.403 -43.657 1.00 96.81 91 VAL A N 1
ATOM 707 C CA . VAL A 1 91 ? 45.446 1.275 -42.756 1.00 96.81 91 VAL A CA 1
ATOM 708 C C . VAL A 1 91 ? 44.995 0.498 -41.536 1.00 96.81 91 VAL A C 1
ATOM 710 O O . VAL A 1 91 ? 44.105 0.941 -40.820 1.00 96.81 91 VAL A O 1
ATOM 713 N N . VAL A 1 92 ? 45.618 -0.652 -41.293 1.00 96.44 92 VAL A N 1
ATOM 714 C CA . VAL A 1 92 ? 45.375 -1.431 -40.078 1.00 96.44 92 VAL A CA 1
ATOM 715 C C . VAL A 1 92 ? 46.203 -0.842 -38.944 1.00 96.44 92 VAL A C 1
ATOM 717 O O . VAL A 1 92 ? 47.433 -0.904 -38.969 1.00 96.44 92 VAL A O 1
ATOM 720 N N . ASN A 1 93 ? 45.522 -0.261 -37.960 1.00 96.12 93 ASN A N 1
ATOM 721 C CA . ASN A 1 93 ? 46.143 0.287 -36.758 1.00 96.12 93 ASN A CA 1
ATOM 722 C C . ASN A 1 93 ? 46.457 -0.837 -35.770 1.00 96.12 93 ASN A C 1
ATOM 724 O O . ASN A 1 93 ? 47.562 -0.913 -35.227 1.00 96.12 93 ASN A O 1
ATOM 728 N N . SER A 1 94 ? 45.484 -1.723 -35.547 1.00 95.00 94 SER A N 1
ATOM 729 C CA . SER A 1 94 ? 45.648 -2.918 -34.724 1.00 95.00 94 SER A CA 1
ATOM 730 C C . SER A 1 94 ? 44.590 -3.974 -35.042 1.00 95.00 94 SER A C 1
ATOM 732 O O . SER A 1 94 ? 43.539 -3.671 -35.602 1.00 95.00 94 SER A O 1
ATOM 734 N N . ILE A 1 95 ? 44.881 -5.223 -34.676 1.00 92.31 95 ILE A N 1
ATOM 735 C CA . ILE A 1 95 ? 43.914 -6.320 -34.690 1.00 92.31 95 ILE A CA 1
ATOM 736 C C . ILE A 1 95 ? 43.962 -7.000 -33.325 1.00 92.31 95 ILE A C 1
ATOM 738 O O . ILE A 1 95 ? 44.973 -7.599 -32.948 1.00 92.31 95 ILE A O 1
ATOM 742 N N . ASP A 1 96 ? 42.868 -6.900 -32.580 1.00 90.69 96 ASP A N 1
ATOM 743 C CA . ASP A 1 96 ? 42.665 -7.643 -31.347 1.00 90.69 96 ASP A CA 1
ATOM 744 C C . ASP A 1 96 ? 42.190 -9.054 -31.700 1.00 90.69 96 ASP A C 1
ATOM 746 O O . ASP A 1 96 ? 41.045 -9.261 -32.078 1.00 90.69 96 ASP A O 1
ATOM 750 N N . THR A 1 97 ? 43.080 -10.036 -31.579 1.00 87.75 97 THR A N 1
ATOM 751 C CA . THR A 1 97 ? 42.786 -11.452 -31.865 1.00 87.75 97 THR A CA 1
ATOM 752 C C . THR A 1 97 ? 42.129 -12.188 -30.697 1.00 87.75 97 THR A C 1
ATOM 754 O O . THR A 1 97 ? 41.801 -13.365 -30.819 1.00 87.75 97 THR A O 1
ATOM 757 N N . VAL A 1 98 ? 41.944 -11.520 -29.555 1.00 86.62 98 VAL A N 1
ATOM 758 C CA . VAL A 1 98 ? 41.192 -12.056 -28.415 1.00 86.62 98 VAL A CA 1
ATOM 759 C C . VAL A 1 98 ? 39.718 -11.704 -28.566 1.00 86.62 98 VAL A C 1
ATOM 761 O O . VAL A 1 98 ? 38.868 -12.580 -28.433 1.00 86.62 98 VAL A O 1
ATOM 764 N N . ASN A 1 99 ? 39.427 -10.436 -28.858 1.00 86.56 99 ASN A N 1
ATOM 765 C CA . ASN A 1 99 ? 38.058 -9.948 -29.043 1.00 86.56 99 ASN A CA 1
ATOM 766 C C . ASN A 1 99 ? 37.614 -9.932 -30.511 1.00 86.56 99 ASN A C 1
ATOM 768 O O . ASN A 1 99 ? 36.455 -9.640 -30.783 1.00 86.56 99 ASN A O 1
ATOM 772 N N . TRP A 1 100 ? 38.521 -10.257 -31.437 1.00 92.56 100 TRP A N 1
ATOM 773 C CA . TRP A 1 100 ? 38.288 -10.280 -32.882 1.00 92.56 100 TRP A CA 1
ATOM 774 C C . TRP A 1 100 ? 37.801 -8.932 -33.430 1.00 92.56 100 TRP A C 1
ATOM 776 O O . TRP A 1 100 ? 36.795 -8.844 -34.129 1.00 92.56 100 TRP A O 1
ATOM 786 N N . ILE A 1 101 ? 38.544 -7.868 -33.105 1.00 94.38 101 ILE A N 1
ATOM 787 C CA . ILE A 1 101 ? 38.246 -6.485 -33.509 1.00 94.38 101 ILE A CA 1
ATOM 788 C C . ILE A 1 101 ? 39.413 -5.920 -34.319 1.00 94.38 101 ILE A C 1
ATOM 790 O O . ILE A 1 101 ? 40.549 -5.893 -33.842 1.00 94.38 101 ILE A O 1
ATOM 794 N N . ALA A 1 102 ? 39.134 -5.428 -35.523 1.00 95.25 102 ALA A N 1
ATOM 795 C CA . ALA A 1 102 ? 40.074 -4.675 -36.342 1.00 95.25 102 ALA A CA 1
ATOM 796 C C . ALA A 1 102 ? 39.853 -3.167 -36.164 1.00 95.25 102 ALA A C 1
ATOM 798 O O . ALA A 1 102 ? 38.773 -2.654 -36.448 1.00 95.25 102 ALA A O 1
ATOM 799 N N . ASP A 1 103 ? 40.892 -2.458 -35.727 1.00 97.12 103 ASP A N 1
ATOM 800 C CA . ASP A 1 103 ? 40.950 -0.995 -35.726 1.00 97.12 103 ASP A CA 1
ATOM 801 C C . ASP A 1 103 ? 41.634 -0.543 -37.018 1.00 97.12 103 ASP A C 1
ATOM 803 O O . ASP A 1 103 ? 42.825 -0.813 -37.232 1.00 97.12 103 ASP A O 1
ATOM 807 N N . VAL A 1 104 ? 40.867 0.107 -37.894 1.00 97.38 104 VAL A N 1
ATOM 808 C CA . VAL A 1 104 ? 41.331 0.554 -39.206 1.00 97.38 104 VAL A CA 1
ATOM 809 C C . VAL A 1 104 ? 40.996 2.009 -39.485 1.00 97.38 104 VAL A C 1
ATOM 811 O O . VAL A 1 104 ? 39.894 2.478 -39.217 1.00 97.38 104 VAL A O 1
ATOM 814 N N . ASP A 1 105 ? 41.914 2.701 -40.151 1.00 97.75 105 ASP A N 1
ATOM 815 C CA . ASP A 1 105 ? 41.612 3.964 -40.815 1.00 97.75 105 ASP A CA 1
ATOM 816 C C . ASP A 1 105 ? 41.292 3.687 -42.286 1.00 97.75 105 ASP A C 1
ATOM 818 O O . ASP A 1 105 ? 42.136 3.185 -43.036 1.00 97.75 105 ASP A O 1
ATOM 822 N N . VAL A 1 106 ? 40.075 4.023 -42.713 1.00 97.31 106 VAL A N 1
ATOM 823 C CA . VAL A 1 106 ? 39.609 3.809 -44.086 1.00 97.31 106 VAL A CA 1
ATOM 824 C C . VAL A 1 106 ? 39.479 5.147 -44.794 1.00 97.31 106 VAL A C 1
ATOM 826 O O . VAL A 1 106 ? 38.649 5.988 -44.442 1.00 97.31 106 VAL A O 1
ATOM 829 N N . THR A 1 107 ? 40.294 5.349 -45.826 1.00 96.50 107 THR A N 1
ATOM 830 C CA . THR A 1 107 ? 40.261 6.534 -46.681 1.00 96.50 107 THR A CA 1
ATOM 831 C C . THR A 1 107 ? 39.458 6.267 -47.947 1.00 96.50 107 THR A C 1
ATOM 833 O O . THR A 1 107 ? 39.850 5.448 -48.783 1.00 96.50 107 THR A O 1
ATOM 836 N N . LEU A 1 108 ? 38.398 7.048 -48.142 1.00 93.75 108 LEU A N 1
ATOM 837 C CA . LEU A 1 108 ? 37.691 7.150 -49.414 1.00 93.75 108 LEU A CA 1
ATOM 838 C C . LEU A 1 108 ? 38.265 8.301 -50.244 1.00 93.75 108 LEU A C 1
ATOM 840 O O . LEU A 1 108 ? 38.751 9.304 -49.711 1.00 93.75 108 LEU A O 1
ATOM 844 N N . ALA A 1 109 ? 38.215 8.167 -51.567 1.00 90.94 109 ALA A N 1
ATOM 845 C CA . ALA A 1 109 ? 38.652 9.198 -52.500 1.00 90.94 109 ALA A CA 1
ATOM 846 C C . ALA A 1 109 ? 37.573 9.438 -53.552 1.00 90.94 109 ALA A C 1
ATOM 848 O O . ALA A 1 109 ? 37.116 8.492 -54.188 1.00 90.94 109 ALA A O 1
ATOM 849 N N . ASN A 1 110 ? 37.238 10.706 -53.783 1.00 88.62 110 ASN A N 1
ATOM 850 C CA . ASN A 1 110 ? 36.393 11.116 -54.895 1.00 88.62 110 ASN A CA 1
ATOM 851 C C . ASN A 1 110 ? 37.306 11.598 -56.033 1.00 88.62 110 ASN A C 1
ATOM 853 O O . ASN A 1 110 ? 37.827 12.711 -55.962 1.00 88.62 110 ASN A O 1
ATOM 857 N N . PRO A 1 111 ? 37.557 10.789 -57.076 1.00 83.06 111 PRO A N 1
ATOM 858 C CA . PRO A 1 111 ? 38.438 11.166 -58.180 1.00 83.06 111 PRO A CA 1
ATOM 859 C C . PRO A 1 111 ? 37.739 12.034 -59.237 1.00 83.06 111 PRO A C 1
ATOM 861 O O . PRO A 1 111 ? 38.383 12.460 -60.199 1.00 83.06 111 PRO A O 1
ATOM 864 N N . PHE A 1 112 ? 36.428 12.252 -59.114 1.00 82.31 112 PHE A N 1
ATOM 865 C CA . PHE A 1 112 ? 35.627 12.911 -60.133 1.00 82.31 112 PHE A CA 1
ATOM 866 C C . PHE A 1 112 ? 35.677 14.434 -60.014 1.00 82.31 112 PHE A C 1
ATOM 868 O O . PHE A 1 112 ? 36.113 15.003 -59.017 1.00 82.31 112 PHE A O 1
ATOM 875 N N . THR A 1 113 ? 35.187 15.107 -61.057 1.00 83.00 113 THR A N 1
ATOM 876 C CA . THR A 1 113 ? 34.981 16.564 -61.076 1.00 83.00 113 THR A CA 1
ATOM 877 C C . THR A 1 113 ? 33.632 16.988 -60.488 1.00 83.00 113 THR A C 1
ATOM 879 O O . THR A 1 113 ? 33.312 18.174 -60.502 1.00 83.00 113 THR A O 1
ATOM 882 N N . ILE A 1 114 ? 32.826 16.033 -60.024 1.00 82.69 114 ILE A N 1
ATOM 883 C CA . ILE A 1 114 ? 31.542 16.257 -59.355 1.00 82.69 114 ILE A CA 1
ATOM 884 C C . ILE A 1 114 ? 31.677 15.888 -57.877 1.00 82.69 114 ILE A C 1
ATOM 886 O O . ILE A 1 114 ? 32.508 15.055 -57.521 1.00 82.69 114 ILE A O 1
ATOM 890 N N . SER A 1 115 ? 30.900 16.546 -57.022 1.00 88.56 115 SER A N 1
ATOM 891 C CA . SER A 1 115 ? 30.886 16.269 -55.580 1.00 88.56 115 SER A CA 1
ATOM 892 C C . SER A 1 115 ? 29.765 15.284 -55.254 1.00 88.56 115 SER A C 1
ATOM 894 O O . SER A 1 115 ? 28.745 15.290 -55.942 1.00 88.56 115 SER A O 1
ATOM 896 N N . GLY A 1 116 ? 29.977 14.456 -54.235 1.00 88.06 116 GLY A N 1
ATOM 897 C CA . GLY A 1 116 ? 28.913 13.694 -53.579 1.00 88.06 116 GLY A CA 1
ATOM 898 C C . GLY A 1 116 ? 28.534 14.351 -52.260 1.00 88.06 116 GLY A C 1
ATOM 899 O O . GLY A 1 116 ? 29.273 15.201 -51.754 1.00 88.06 116 GLY A O 1
ATOM 900 N N . TYR A 1 117 ? 27.399 13.954 -51.711 1.00 90.25 117 TYR A N 1
ATOM 901 C CA . TYR A 1 117 ? 26.868 14.480 -50.461 1.00 90.25 117 TYR A CA 1
ATOM 902 C C . TYR A 1 117 ? 26.525 13.321 -49.536 1.00 90.25 117 TYR A C 1
ATOM 904 O O . TYR A 1 117 ? 26.146 12.260 -50.017 1.00 90.25 117 TYR A O 1
ATOM 912 N N . ASP A 1 118 ? 26.715 13.528 -48.232 1.00 89.69 118 ASP A N 1
ATOM 913 C CA . ASP A 1 118 ? 26.425 12.541 -47.185 1.00 89.69 118 ASP A CA 1
ATOM 914 C C . ASP A 1 118 ? 26.930 11.129 -47.531 1.00 89.69 118 ASP A C 1
ATOM 916 O O . ASP A 1 118 ? 26.184 10.161 -47.569 1.00 89.69 118 ASP A O 1
ATOM 920 N N . VAL A 1 119 ? 28.224 11.036 -47.857 1.00 92.06 119 VAL A N 1
ATOM 921 C CA . VAL A 1 119 ? 28.853 9.772 -48.255 1.00 92.06 119 VAL A CA 1
ATOM 922 C C . VAL A 1 119 ? 28.967 8.847 -47.046 1.00 92.06 119 VAL A C 1
ATOM 924 O O . VAL A 1 119 ? 29.563 9.228 -46.033 1.00 92.06 119 VAL A O 1
ATOM 927 N N . ARG A 1 120 ? 28.460 7.620 -47.175 1.00 93.38 120 ARG A N 1
ATOM 928 C CA . ARG A 1 120 ? 28.396 6.618 -46.103 1.00 93.38 120 ARG A CA 1
ATOM 929 C C . ARG A 1 120 ? 29.129 5.356 -46.519 1.00 93.38 120 ARG A C 1
ATOM 931 O O . ARG A 1 120 ? 28.879 4.835 -47.598 1.00 93.38 120 ARG A O 1
ATOM 938 N N . LEU A 1 121 ? 30.010 4.845 -45.666 1.00 94.81 121 LEU A N 1
ATOM 939 C CA . LEU A 1 121 ? 30.562 3.499 -45.810 1.00 94.81 121 LEU A CA 1
ATOM 940 C C . LEU A 1 121 ? 29.759 2.553 -44.922 1.00 94.81 121 LEU A C 1
ATOM 942 O O . LEU A 1 121 ? 29.856 2.637 -43.701 1.00 94.81 121 LEU A O 1
ATOM 946 N N . ILE A 1 122 ? 28.972 1.687 -45.548 1.00 92.69 122 ILE A N 1
ATOM 947 C CA . ILE A 1 122 ? 28.096 0.695 -44.928 1.00 92.69 122 ILE A CA 1
ATOM 948 C C . ILE A 1 122 ? 28.881 -0.609 -44.773 1.00 92.69 122 ILE A C 1
ATOM 950 O O . ILE A 1 122 ? 29.446 -1.098 -45.750 1.00 92.69 122 ILE A O 1
ATOM 954 N N . ILE A 1 123 ? 28.923 -1.169 -43.566 1.00 92.88 123 ILE A N 1
ATOM 955 C CA . ILE A 1 123 ? 29.446 -2.518 -43.315 1.00 92.88 123 ILE A CA 1
ATOM 956 C C . ILE A 1 123 ? 28.250 -3.453 -43.224 1.00 92.88 123 ILE A C 1
ATOM 958 O O . ILE A 1 123 ? 27.361 -3.204 -42.414 1.00 92.88 123 ILE A O 1
ATOM 962 N N . PHE A 1 124 ? 28.216 -4.509 -44.036 1.00 88.81 124 PHE A N 1
ATOM 963 C CA . PHE A 1 124 ? 27.082 -5.426 -43.988 1.00 88.81 124 PHE A CA 1
ATOM 964 C C . PHE A 1 124 ? 27.178 -6.348 -42.781 1.00 88.81 124 PHE A C 1
ATOM 966 O O . PHE A 1 124 ? 28.238 -6.923 -42.512 1.00 88.81 124 PHE A O 1
ATOM 973 N N . ILE A 1 125 ? 26.058 -6.493 -42.079 1.00 85.62 125 ILE A N 1
ATOM 974 C CA . ILE A 1 125 ? 25.910 -7.509 -41.046 1.00 85.62 125 ILE A CA 1
ATOM 975 C C . ILE A 1 125 ? 25.555 -8.828 -41.727 1.00 85.62 125 ILE A C 1
ATOM 977 O O . ILE A 1 125 ? 24.695 -8.887 -42.602 1.00 85.62 125 ILE A O 1
ATOM 981 N N . ASP A 1 126 ? 26.220 -9.901 -41.315 1.00 81.31 126 ASP A N 1
ATOM 982 C CA . ASP A 1 126 ? 25.988 -11.242 -41.832 1.00 81.31 126 ASP A CA 1
ATOM 983 C C . ASP A 1 126 ? 25.924 -12.287 -40.709 1.00 81.31 126 ASP A C 1
ATOM 985 O O . ASP A 1 126 ? 26.287 -12.036 -39.558 1.00 81.31 126 ASP A O 1
ATOM 989 N N . ASP A 1 127 ? 25.502 -13.503 -41.064 1.00 79.69 127 ASP A N 1
ATOM 990 C CA . ASP A 1 127 ? 25.447 -14.664 -40.162 1.00 79.69 127 ASP A CA 1
ATOM 991 C C . ASP A 1 127 ? 26.809 -15.036 -39.550 1.00 79.69 127 ASP A C 1
ATOM 993 O O . ASP A 1 127 ? 26.876 -15.810 -38.590 1.00 79.69 127 ASP A O 1
ATOM 997 N N . ALA A 1 128 ? 27.912 -14.533 -40.112 1.00 80.94 128 ALA A N 1
ATOM 998 C CA . ALA A 1 128 ? 29.226 -14.758 -39.539 1.00 80.94 128 ALA A CA 1
ATOM 999 C C . ALA A 1 128 ? 29.476 -13.874 -38.315 1.00 80.94 128 ALA A C 1
ATOM 1001 O O . ALA A 1 128 ? 30.250 -14.283 -37.450 1.00 80.94 128 ALA A O 1
ATOM 1002 N N . GLY A 1 129 ? 28.803 -12.723 -38.218 1.00 81.94 129 GLY A N 1
ATOM 1003 C CA . GLY A 1 129 ? 28.909 -11.775 -37.113 1.00 81.94 129 GLY A CA 1
ATOM 1004 C C . GLY A 1 129 ? 29.765 -10.547 -37.423 1.00 81.94 129 GLY A C 1
ATOM 1005 O O . GLY A 1 129 ? 30.267 -9.917 -36.490 1.00 81.94 129 GLY A O 1
ATOM 1006 N N . HIS A 1 130 ? 29.978 -10.211 -38.700 1.00 88.19 130 HIS A N 1
ATOM 1007 C CA . HIS A 1 130 ? 30.612 -8.941 -39.050 1.00 88.19 130 HIS A CA 1
ATOM 1008 C C . HIS A 1 130 ? 29.722 -7.771 -38.635 1.00 88.19 130 HIS A C 1
ATOM 1010 O O . HIS A 1 130 ? 28.516 -7.782 -38.859 1.00 88.19 130 HIS A O 1
ATOM 1016 N N . THR A 1 131 ? 30.311 -6.746 -38.024 1.00 91.12 131 THR A N 1
ATOM 1017 C CA . THR A 1 131 ? 29.595 -5.506 -37.709 1.00 91.12 131 THR A CA 1
ATOM 1018 C C . THR A 1 131 ? 30.571 -4.365 -37.440 1.00 91.12 131 THR A C 1
ATOM 1020 O O . THR A 1 131 ? 31.744 -4.584 -37.121 1.00 91.12 131 THR A O 1
ATOM 1023 N N . LEU A 1 132 ? 30.089 -3.132 -37.561 1.00 93.88 132 LEU A N 1
ATOM 1024 C CA . LEU A 1 132 ? 30.811 -1.935 -37.155 1.00 93.88 132 LEU A CA 1
ATOM 1025 C C . LEU A 1 132 ? 30.463 -1.625 -35.693 1.00 93.88 132 LEU A C 1
ATOM 1027 O O . LEU A 1 132 ? 29.298 -1.474 -35.347 1.00 93.88 132 LEU A O 1
ATOM 1031 N N . LEU A 1 133 ? 31.475 -1.514 -34.836 1.00 92.44 133 LEU A N 1
ATOM 1032 C CA . LEU A 1 133 ? 31.327 -1.283 -33.392 1.00 92.44 133 LEU A CA 1
ATOM 1033 C C . LEU A 1 133 ? 31.292 0.203 -33.015 1.00 92.44 133 LEU A C 1
ATOM 1035 O O . LEU A 1 133 ? 31.006 0.553 -31.873 1.00 92.44 133 LEU A O 1
ATOM 1039 N N . ASN A 1 134 ? 31.622 1.083 -33.959 1.00 94.06 134 ASN A N 1
ATOM 1040 C CA . ASN A 1 134 ? 31.561 2.534 -33.806 1.00 94.06 134 ASN A CA 1
ATOM 1041 C C . ASN A 1 134 ? 30.793 3.207 -34.966 1.00 94.06 134 ASN A C 1
ATOM 1043 O O . ASN A 1 134 ? 31.334 4.139 -35.581 1.00 94.06 134 ASN A O 1
ATOM 1047 N N . PRO A 1 135 ? 29.572 2.743 -35.301 1.00 95.12 135 PRO A N 1
ATOM 1048 C CA . PRO A 1 135 ? 28.775 3.352 -36.358 1.00 95.12 135 PRO A CA 1
ATOM 1049 C C . PRO A 1 135 ? 28.446 4.805 -36.019 1.00 95.12 135 PRO A C 1
ATOM 1051 O O . PRO A 1 135 ? 28.474 5.200 -34.854 1.00 95.12 135 PRO A O 1
ATOM 1054 N N . ASP A 1 136 ? 28.201 5.611 -37.050 1.00 93.88 136 ASP A N 1
ATOM 1055 C CA . ASP A 1 136 ? 27.586 6.923 -36.844 1.00 93.88 136 ASP A CA 1
ATOM 1056 C C . ASP A 1 136 ? 26.055 6.776 -36.759 1.00 93.88 136 ASP A C 1
ATOM 1058 O O . ASP A 1 136 ? 25.472 7.368 -35.865 1.00 93.88 136 ASP A O 1
ATOM 1062 N N . ASP A 1 137 ? 25.450 5.948 -37.621 1.00 92.81 137 ASP A N 1
ATOM 1063 C CA . ASP A 1 137 ? 24.032 5.548 -37.617 1.00 92.81 137 ASP A CA 1
ATOM 1064 C C . ASP A 1 137 ? 23.880 4.239 -38.452 1.00 92.81 137 ASP A C 1
ATOM 1066 O O . ASP A 1 137 ? 24.873 3.654 -38.912 1.00 92.81 137 ASP A O 1
ATOM 1070 N N . PHE A 1 138 ? 22.646 3.779 -38.673 1.00 92.06 138 PHE A N 1
ATOM 1071 C CA . PHE A 1 138 ? 22.272 2.585 -39.441 1.00 92.06 138 PHE A CA 1
ATOM 1072 C C . PHE A 1 138 ? 21.298 2.931 -40.578 1.00 92.06 138 PHE A C 1
ATOM 1074 O O . PHE A 1 138 ? 20.539 3.898 -40.504 1.00 92.06 138 PHE A O 1
ATOM 1081 N N . THR A 1 139 ? 21.307 2.137 -41.648 1.00 87.50 139 THR A N 1
ATOM 1082 C CA . THR A 1 139 ? 20.472 2.357 -42.838 1.00 87.50 139 THR A CA 1
ATOM 1083 C C . THR A 1 139 ? 19.928 1.047 -43.402 1.00 87.50 139 THR A C 1
ATOM 1085 O O . THR A 1 139 ? 20.625 0.036 -43.394 1.00 87.50 139 THR A O 1
ATOM 1088 N N . GLY A 1 140 ? 18.705 1.073 -43.938 1.00 81.25 140 GLY A N 1
ATOM 1089 C CA . GLY A 1 140 ? 18.130 -0.042 -44.709 1.00 81.25 140 GLY A CA 1
ATOM 1090 C C . GLY A 1 140 ? 18.566 -0.077 -46.181 1.00 81.25 140 GLY A C 1
ATOM 1091 O O . GLY A 1 140 ? 18.038 -0.850 -46.982 1.00 81.25 140 GLY A O 1
ATOM 1092 N N . LEU A 1 141 ? 19.492 0.797 -46.583 1.00 79.88 141 LEU A N 1
ATOM 1093 C CA . LEU A 1 141 ? 19.994 0.853 -47.951 1.00 79.88 141 LEU A CA 1
ATOM 1094 C C . LEU A 1 141 ? 20.928 -0.322 -48.273 1.00 79.88 141 LEU A C 1
ATOM 1096 O O . LEU A 1 141 ? 21.816 -0.668 -47.496 1.00 79.88 141 LEU A O 1
ATOM 1100 N N . TYR A 1 142 ? 20.765 -0.854 -49.488 1.00 77.94 142 TYR A N 1
ATOM 1101 C CA . TYR A 1 142 ? 21.622 -1.875 -50.109 1.00 77.94 142 TYR A CA 1
ATOM 1102 C C . TYR A 1 142 ? 21.768 -3.179 -49.314 1.00 77.94 142 TYR A C 1
ATOM 1104 O O . TYR A 1 142 ? 22.846 -3.765 -49.301 1.00 77.94 142 TYR A O 1
ATOM 1112 N N . ASP A 1 143 ? 20.693 -3.643 -48.678 1.00 69.25 143 ASP A N 1
ATOM 1113 C CA . ASP A 1 143 ? 20.722 -4.879 -47.898 1.00 69.25 143 ASP A CA 1
ATOM 1114 C C . ASP A 1 143 ? 21.014 -6.138 -48.745 1.00 69.25 143 ASP A C 1
ATOM 1116 O O . ASP A 1 143 ? 20.611 -6.248 -49.915 1.00 69.25 143 ASP A O 1
ATOM 1120 N N . ILE A 1 144 ? 21.716 -7.095 -48.135 1.00 65.31 144 ILE A N 1
ATOM 1121 C CA . ILE A 1 144 ? 22.117 -8.361 -48.749 1.00 65.31 144 ILE A CA 1
ATOM 1122 C C . ILE A 1 144 ? 21.129 -9.481 -48.386 1.00 65.31 144 ILE A C 1
ATOM 1124 O O . ILE A 1 144 ? 20.593 -9.515 -47.281 1.00 65.31 144 ILE A O 1
ATOM 1128 N N . PRO A 1 145 ? 20.888 -10.459 -49.279 1.00 58.31 145 PRO A N 1
ATOM 1129 C CA . PRO A 1 145 ? 20.091 -11.630 -48.942 1.00 58.31 145 PRO A CA 1
ATOM 1130 C C . PRO A 1 145 ? 20.632 -12.318 -47.683 1.00 58.31 145 PRO A C 1
ATOM 1132 O O . PRO A 1 145 ? 21.816 -12.636 -47.635 1.00 58.31 145 PRO A O 1
ATOM 1135 N N . GLU A 1 146 ? 19.744 -12.607 -46.727 1.00 60.28 146 GLU A N 1
ATOM 1136 C CA . GLU A 1 146 ? 20.058 -13.274 -45.447 1.00 60.28 146 GLU A CA 1
ATOM 1137 C C . GLU A 1 146 ? 20.710 -12.369 -44.371 1.00 60.28 146 GLU A C 1
ATOM 1139 O O . GLU A 1 146 ? 20.958 -12.859 -43.272 1.00 60.28 146 GLU A O 1
ATOM 1144 N N . GLY A 1 147 ? 20.918 -11.069 -44.633 1.00 58.44 147 GLY A N 1
ATOM 1145 C CA . GLY A 1 147 ? 21.298 -10.062 -43.627 1.00 58.44 147 GLY A CA 1
ATOM 1146 C C . GLY A 1 147 ? 20.103 -9.508 -42.827 1.00 58.44 147 GLY A C 1
ATOM 1147 O O . GLY A 1 147 ? 18.950 -9.813 -43.149 1.00 58.44 147 GLY A O 1
ATOM 1148 N N . PRO A 1 148 ? 20.344 -8.746 -41.741 1.00 63.38 148 PRO A N 1
ATOM 1149 C CA . PRO A 1 148 ? 19.296 -7.967 -41.085 1.00 63.38 148 PRO A CA 1
ATOM 1150 C C . PRO A 1 148 ? 18.875 -6.774 -41.954 1.00 63.38 148 PRO A C 1
ATOM 1152 O O . PRO A 1 148 ? 19.708 -6.183 -42.631 1.00 63.38 148 PRO A O 1
ATOM 1155 N N . ASP A 1 149 ? 17.613 -6.346 -41.828 1.00 70.69 149 ASP A N 1
ATOM 1156 C CA . ASP A 1 149 ? 17.011 -5.272 -42.642 1.00 70.69 149 ASP A CA 1
ATOM 1157 C C . ASP A 1 149 ? 17.704 -3.886 -42.501 1.00 70.69 149 ASP A C 1
ATOM 1159 O O . ASP A 1 149 ? 17.325 -2.932 -43.184 1.00 70.69 149 ASP A O 1
ATOM 1163 N N . VAL A 1 150 ? 18.701 -3.741 -41.612 1.00 85.69 150 VAL A N 1
ATOM 1164 C CA . VAL A 1 150 ? 19.468 -2.508 -41.366 1.00 85.69 150 VAL A CA 1
ATOM 1165 C C . VAL A 1 150 ? 20.962 -2.791 -41.185 1.00 85.69 150 VAL A C 1
ATOM 1167 O O . VAL A 1 150 ? 21.359 -3.715 -40.477 1.00 85.69 150 VAL A O 1
ATOM 1170 N N . ASN A 1 151 ? 21.808 -1.948 -41.783 1.00 88.69 151 ASN A N 1
ATOM 1171 C CA . ASN A 1 151 ? 23.264 -2.079 -41.764 1.00 88.69 151 ASN A CA 1
ATOM 1172 C C . ASN A 1 151 ? 23.943 -0.821 -41.181 1.00 88.69 151 ASN A C 1
ATOM 1174 O O . ASN A 1 151 ? 23.542 0.301 -41.509 1.00 88.69 151 ASN A O 1
ATOM 1178 N N . PRO A 1 152 ? 24.977 -0.971 -40.332 1.00 93.56 152 PRO A N 1
ATOM 1179 C CA . PRO A 1 152 ? 25.700 0.149 -39.747 1.00 93.56 152 PRO A CA 1
ATOM 1180 C C . PRO A 1 152 ? 26.560 0.860 -40.787 1.00 93.56 152 PRO A C 1
ATOM 1182 O O . PRO A 1 152 ? 27.169 0.226 -41.655 1.00 93.56 152 PRO A O 1
ATOM 1185 N N . PHE A 1 153 ? 26.710 2.176 -40.647 1.00 94.69 153 PHE A N 1
ATOM 1186 C CA . PHE A 1 153 ? 27.596 2.935 -41.517 1.00 94.69 153 PHE A CA 1
ATOM 1187 C C . PHE A 1 153 ? 28.446 3.975 -40.792 1.00 94.69 153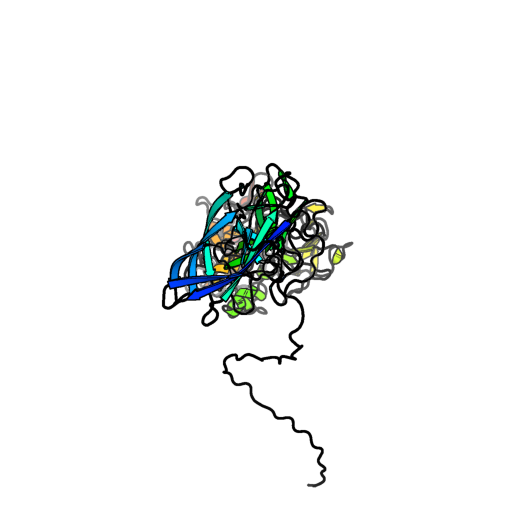 PHE A C 1
ATOM 1189 O O . PHE A 1 153 ? 28.171 4.405 -39.671 1.00 94.69 153 PHE A O 1
ATOM 1196 N N . LYS A 1 154 ? 29.505 4.406 -41.483 1.00 96.25 154 LYS A N 1
ATOM 1197 C CA . LYS A 1 154 ? 30.336 5.552 -41.114 1.00 96.25 154 LYS A CA 1
ATOM 1198 C C . LYS A 1 154 ? 30.154 6.678 -42.126 1.00 96.25 154 LYS A C 1
ATOM 1200 O O . LYS A 1 154 ? 30.368 6.466 -43.320 1.00 96.25 154 LYS A O 1
ATOM 1205 N N . ALA A 1 155 ? 29.768 7.865 -41.667 1.00 95.06 155 ALA A N 1
ATOM 1206 C CA . ALA A 1 155 ? 29.632 9.047 -42.509 1.00 95.06 155 ALA A CA 1
ATOM 1207 C C . ALA A 1 155 ? 30.987 9.741 -42.692 1.00 95.06 155 ALA A C 1
ATOM 1209 O O . ALA A 1 155 ? 31.750 9.936 -41.742 1.00 95.06 155 ALA A O 1
ATOM 1210 N N . TYR A 1 156 ? 31.267 10.158 -43.923 1.00 95.19 156 TYR A N 1
ATOM 1211 C CA . TYR A 1 156 ? 32.497 10.844 -44.305 1.00 95.19 156 TYR A CA 1
ATOM 1212 C C . TYR A 1 156 ? 32.281 12.349 -44.452 1.00 95.19 156 TYR A C 1
ATOM 1214 O O . TYR A 1 156 ? 31.171 12.831 -44.658 1.00 95.19 156 TYR A O 1
ATOM 1222 N N . ALA A 1 157 ? 33.381 13.105 -44.362 1.00 94.06 157 ALA A N 1
ATOM 1223 C CA . ALA A 1 157 ? 33.378 14.564 -44.504 1.00 94.06 157 ALA A CA 1
ATOM 1224 C C . ALA A 1 157 ? 32.438 15.278 -43.507 1.00 94.06 157 ALA A C 1
ATOM 1226 O O . ALA A 1 157 ? 31.939 16.365 -43.787 1.00 94.06 157 ALA A O 1
ATOM 1227 N N . LYS A 1 158 ? 32.242 14.706 -42.307 1.00 91.12 158 LYS A N 1
ATOM 1228 C CA . LYS A 1 158 ? 31.340 15.221 -41.256 1.00 91.12 158 LYS A CA 1
ATOM 1229 C C . LYS A 1 158 ? 31.604 16.671 -40.839 1.00 91.12 158 LYS A C 1
ATOM 1231 O O . LYS A 1 158 ? 30.698 17.352 -40.370 1.00 91.12 158 LYS A O 1
ATOM 1236 N N . THR A 1 159 ? 32.841 17.141 -40.990 1.00 89.94 159 THR A N 1
ATOM 1237 C CA . THR A 1 159 ? 33.248 18.514 -40.657 1.00 89.94 159 THR A CA 1
ATOM 1238 C C . THR A 1 159 ? 33.045 19.506 -41.799 1.00 89.94 159 THR A C 1
ATOM 1240 O O . THR A 1 159 ? 33.166 20.711 -41.580 1.00 89.94 159 THR A O 1
ATOM 1243 N N . GLU A 1 160 ? 32.791 19.023 -43.014 1.00 91.75 160 GLU A N 1
ATOM 1244 C CA . GLU A 1 160 ? 32.540 19.878 -44.166 1.00 91.75 160 GLU A CA 1
ATOM 1245 C C . GLU A 1 160 ? 31.087 20.374 -44.150 1.00 91.75 160 GLU A C 1
ATOM 1247 O O . GLU A 1 160 ? 30.175 19.621 -43.788 1.00 91.75 160 GLU A O 1
ATOM 1252 N N . PRO A 1 161 ? 30.824 21.627 -44.564 1.00 87.88 161 PRO A N 1
ATOM 1253 C CA . PRO A 1 161 ? 29.462 22.123 -44.713 1.00 87.88 161 PRO A CA 1
ATOM 1254 C C . PRO A 1 161 ? 28.636 21.193 -45.607 1.00 87.88 161 PRO A C 1
ATOM 1256 O O . PRO A 1 161 ? 29.077 20.816 -46.692 1.00 87.88 161 PRO A O 1
ATOM 1259 N N . ASN A 1 162 ? 27.436 20.837 -45.154 1.00 85.56 162 ASN A N 1
ATOM 1260 C CA . ASN A 1 162 ? 26.529 19.911 -45.838 1.00 85.56 162 ASN A CA 1
ATOM 1261 C C . ASN A 1 162 ? 27.079 18.486 -46.050 1.00 85.56 162 ASN A C 1
ATOM 1263 O O . ASN A 1 162 ? 26.607 17.780 -46.942 1.00 85.56 162 ASN A O 1
ATOM 1267 N N . ARG A 1 163 ? 28.102 18.072 -45.280 1.00 92.12 163 ARG A N 1
ATOM 1268 C CA . ARG A 1 163 ? 28.834 16.804 -45.479 1.00 92.12 163 ARG A CA 1
ATOM 1269 C C . ARG A 1 163 ? 29.246 16.599 -46.941 1.00 92.12 163 ARG A C 1
ATOM 1271 O O . ARG A 1 163 ? 29.142 15.505 -47.496 1.00 92.12 163 ARG A O 1
ATOM 1278 N N . ILE A 1 164 ? 29.664 17.684 -47.598 1.00 92.31 164 ILE A N 1
ATOM 1279 C CA . ILE A 1 164 ? 30.055 17.633 -49.003 1.00 92.31 164 ILE A CA 1
ATOM 1280 C C . ILE A 1 164 ? 31.364 16.856 -49.154 1.00 92.31 164 ILE A C 1
ATOM 1282 O O . ILE A 1 164 ? 32.412 17.237 -48.634 1.00 92.31 164 ILE A O 1
ATOM 1286 N N . PHE A 1 165 ? 31.322 15.791 -49.945 1.00 92.94 165 PHE A N 1
ATOM 1287 C CA . PHE A 1 165 ? 32.504 15.075 -50.394 1.00 92.94 165 PHE A CA 1
ATOM 1288 C C . PHE A 1 165 ? 32.953 15.672 -51.728 1.00 92.94 165 PHE A C 1
ATOM 1290 O O . PHE A 1 165 ? 32.576 15.226 -52.821 1.00 92.94 165 PHE A O 1
ATOM 1297 N N . ALA A 1 166 ? 33.734 16.746 -51.623 1.00 91.62 166 ALA A N 1
ATOM 1298 C CA . ALA A 1 166 ? 34.121 17.565 -52.760 1.00 91.62 166 ALA A CA 1
ATOM 1299 C C . ALA A 1 166 ? 34.878 16.785 -53.855 1.00 91.62 166 ALA A C 1
ATOM 1301 O O . ALA A 1 166 ? 35.512 15.753 -53.635 1.00 91.62 166 ALA A O 1
ATOM 1302 N N . ALA A 1 167 ? 34.811 17.310 -55.076 1.00 88.19 167 ALA A N 1
ATOM 1303 C CA . ALA A 1 167 ? 35.561 16.789 -56.211 1.00 88.19 167 ALA A CA 1
ATOM 1304 C C . ALA A 1 167 ? 37.074 16.744 -55.918 1.00 88.19 167 ALA A C 1
ATOM 1306 O O . ALA A 1 167 ? 37.657 17.727 -55.455 1.00 88.19 167 ALA A O 1
ATOM 1307 N N . VAL A 1 168 ? 37.731 15.636 -56.270 1.00 89.25 168 VAL A N 1
ATOM 1308 C CA . VAL A 1 168 ? 39.189 15.443 -56.137 1.00 89.25 168 VAL A CA 1
ATOM 1309 C C . VAL A 1 168 ? 39.693 15.545 -54.683 1.00 89.25 168 VAL A C 1
ATOM 1311 O O . VAL A 1 168 ? 40.839 15.932 -54.442 1.00 89.25 168 VAL A O 1
ATOM 1314 N N . THR A 1 169 ? 38.868 15.183 -53.696 1.00 92.81 169 THR A N 1
ATOM 1315 C CA . THR A 1 169 ? 39.273 15.116 -52.281 1.00 92.81 169 THR A CA 1
ATOM 1316 C C . THR A 1 169 ? 39.357 13.686 -51.758 1.00 92.81 169 THR A C 1
ATOM 1318 O O . THR A 1 169 ? 39.022 12.706 -52.435 1.00 92.81 169 THR A O 1
ATOM 1321 N N . ARG A 1 170 ? 39.889 13.565 -50.540 1.00 94.00 170 ARG A N 1
ATOM 1322 C CA . ARG A 1 170 ? 39.960 12.324 -49.775 1.00 94.00 170 ARG A CA 1
ATOM 1323 C C . ARG A 1 170 ? 39.582 12.619 -48.339 1.00 94.00 170 ARG A C 1
ATOM 1325 O O . ARG A 1 170 ? 40.009 13.638 -47.802 1.00 94.00 170 ARG A O 1
ATOM 1332 N N . HIS A 1 171 ? 38.842 11.707 -47.737 1.00 96.12 171 HIS A N 1
ATOM 1333 C CA . HIS A 1 171 ? 38.446 11.784 -46.340 1.00 96.12 171 HIS A CA 1
ATOM 1334 C C . HIS A 1 171 ? 38.714 10.426 -45.699 1.00 96.12 171 HIS A C 1
ATOM 1336 O O . HIS A 1 171 ? 38.574 9.393 -46.355 1.00 96.12 171 HIS A O 1
ATOM 1342 N N . THR A 1 172 ? 39.141 10.447 -44.443 1.00 96.44 172 THR A N 1
ATOM 1343 C CA . THR A 1 172 ? 39.488 9.254 -43.673 1.00 96.44 172 THR A CA 1
ATOM 1344 C C . THR A 1 172 ? 38.615 9.214 -42.439 1.00 96.44 172 THR A C 1
ATOM 1346 O O . THR A 1 172 ? 38.519 10.221 -41.741 1.00 96.44 172 THR A O 1
ATOM 1349 N N . GLU A 1 173 ? 38.045 8.051 -42.162 1.00 97.88 173 GLU A N 1
ATOM 1350 C CA . GLU A 1 173 ? 37.345 7.764 -40.915 1.00 97.88 173 GLU A CA 1
ATOM 1351 C C . GLU A 1 173 ? 37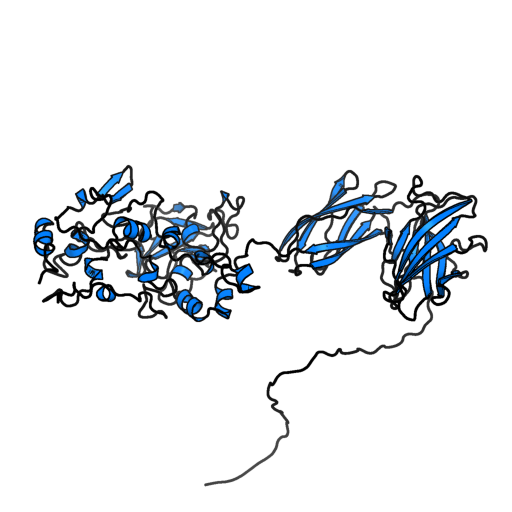.969 6.531 -40.263 1.00 97.88 173 GLU A C 1
ATOM 1353 O O . GLU A 1 173 ? 38.521 5.664 -40.947 1.00 97.88 173 GLU A O 1
ATOM 1358 N N . ASN A 1 174 ? 37.886 6.477 -38.938 1.00 97.69 174 ASN A N 1
ATOM 1359 C CA . ASN A 1 174 ? 38.314 5.328 -38.157 1.00 97.69 174 ASN A CA 1
ATOM 1360 C C . ASN A 1 174 ? 37.129 4.379 -37.942 1.00 97.69 174 ASN A C 1
ATOM 1362 O O . ASN A 1 174 ? 36.053 4.812 -37.514 1.00 97.69 174 ASN A O 1
ATOM 1366 N N . LEU A 1 175 ? 37.326 3.100 -38.242 1.00 98.06 175 LEU A N 1
ATOM 1367 C CA . LEU A 1 175 ? 36.330 2.047 -38.098 1.00 98.06 175 LEU A CA 1
ATOM 1368 C C . LEU A 1 175 ? 36.873 0.974 -37.149 1.00 98.06 175 LEU A C 1
ATOM 1370 O O . LEU A 1 175 ? 37.993 0.489 -37.312 1.00 98.06 175 LEU A O 1
ATOM 1374 N N . LEU A 1 176 ? 36.044 0.589 -36.182 1.00 97.00 176 LEU A N 1
ATOM 1375 C CA . LEU A 1 176 ? 36.256 -0.560 -35.310 1.00 97.00 176 LEU A CA 1
ATOM 1376 C C . LEU A 1 176 ? 35.348 -1.681 -35.802 1.00 97.00 176 LEU A C 1
ATOM 1378 O O . LEU A 1 176 ? 34.138 -1.617 -35.614 1.00 97.00 176 LEU A O 1
ATOM 1382 N N . ILE A 1 177 ? 35.913 -2.680 -36.467 1.00 95.75 177 ILE A N 1
ATOM 1383 C CA . ILE A 1 177 ? 35.144 -3.708 -37.170 1.00 95.75 177 ILE A CA 1
ATOM 1384 C C . ILE A 1 177 ? 35.282 -5.036 -36.432 1.00 95.75 177 ILE A C 1
ATOM 1386 O O . ILE A 1 177 ? 36.399 -5.501 -36.202 1.00 95.75 177 ILE A O 1
ATOM 1390 N N . ALA A 1 178 ? 34.161 -5.661 -36.079 1.00 92.75 178 ALA A N 1
ATOM 1391 C CA . ALA A 1 178 ? 34.149 -7.040 -35.611 1.00 92.75 178 ALA A CA 1
ATOM 1392 C C . ALA A 1 178 ? 34.436 -7.983 -36.790 1.00 92.75 178 ALA A C 1
ATOM 1394 O O . ALA A 1 178 ? 33.747 -7.938 -37.810 1.00 92.75 178 ALA A O 1
ATOM 1395 N N . ILE A 1 179 ? 35.465 -8.820 -36.648 1.00 91.75 179 ILE A N 1
ATOM 1396 C CA . ILE A 1 179 ? 35.944 -9.770 -37.662 1.00 91.75 179 ILE A CA 1
ATOM 1397 C C . ILE A 1 179 ? 35.997 -11.190 -37.076 1.00 91.75 179 ILE A C 1
ATOM 1399 O O . ILE A 1 179 ? 37.050 -11.620 -36.610 1.00 91.75 179 ILE A O 1
ATOM 1403 N N . PRO A 1 180 ? 34.866 -11.912 -37.045 1.00 86.25 180 PRO A N 1
ATOM 1404 C CA . PRO A 1 180 ? 34.716 -13.204 -36.374 1.00 86.25 180 PRO A CA 1
ATOM 1405 C C . PRO A 1 180 ? 35.815 -14.228 -36.701 1.00 86.25 180 PRO A C 1
ATOM 1407 O O . PRO A 1 180 ? 36.332 -14.289 -37.817 1.00 86.25 180 PRO A O 1
ATOM 1410 N N . GLU A 1 181 ? 36.156 -15.090 -35.735 1.00 81.75 181 GLU A N 1
ATOM 1411 C CA . GLU A 1 181 ? 37.214 -16.096 -35.904 1.00 81.75 181 GLU A CA 1
ATOM 1412 C C . GLU A 1 181 ? 36.989 -16.963 -37.154 1.00 81.75 181 GLU A C 1
ATOM 1414 O O . GLU A 1 181 ? 35.997 -17.682 -37.279 1.00 81.75 181 GLU A O 1
ATOM 1419 N N . GLY A 1 182 ? 37.949 -16.920 -38.082 1.00 77.75 182 GLY A N 1
ATOM 1420 C CA . GLY A 1 182 ? 37.896 -17.686 -39.328 1.00 77.75 182 GLY A CA 1
ATOM 1421 C C . GLY A 1 182 ? 37.095 -17.032 -40.459 1.00 77.75 182 GLY A C 1
ATOM 1422 O O . GLY A 1 182 ? 37.097 -17.582 -41.562 1.00 77.75 182 GLY A O 1
ATOM 1423 N N . ASN A 1 183 ? 36.484 -15.864 -40.234 1.00 81.62 183 ASN A N 1
ATOM 1424 C CA . ASN A 1 183 ? 35.876 -15.048 -41.278 1.00 81.62 183 ASN A CA 1
ATOM 1425 C C . ASN A 1 183 ? 36.426 -13.614 -41.236 1.00 81.62 183 ASN A C 1
ATOM 1427 O O . ASN A 1 183 ? 36.023 -12.780 -40.438 1.00 81.62 183 ASN A O 1
ATOM 1431 N N . VAL A 1 184 ? 37.414 -13.365 -42.093 1.00 87.75 184 VAL A N 1
ATOM 1432 C CA . VAL A 1 184 ? 38.193 -12.114 -42.148 1.00 87.75 184 VAL A CA 1
ATOM 1433 C C . VAL A 1 184 ? 37.826 -11.248 -43.358 1.00 87.75 184 VAL A C 1
ATOM 1435 O O . VAL A 1 184 ? 38.552 -10.317 -43.708 1.00 87.75 184 VAL A O 1
ATOM 1438 N N . ASN A 1 185 ? 36.733 -11.602 -44.031 1.00 91.69 185 ASN A N 1
ATOM 1439 C CA . ASN A 1 185 ? 36.270 -11.003 -45.272 1.00 91.69 185 ASN A CA 1
ATOM 1440 C C . ASN A 1 185 ? 35.046 -10.147 -44.963 1.00 91.69 185 ASN A C 1
ATOM 1442 O O . ASN A 1 185 ? 33.945 -10.676 -44.887 1.00 91.69 185 ASN A O 1
ATOM 1446 N N . VAL A 1 186 ? 35.245 -8.840 -44.809 1.00 91.69 186 VAL A N 1
ATOM 1447 C CA . VAL A 1 186 ? 34.193 -7.901 -44.409 1.00 91.69 186 VAL A CA 1
ATOM 1448 C C . VAL A 1 186 ? 33.564 -7.269 -45.648 1.00 91.69 186 VAL A C 1
ATOM 1450 O O . VAL A 1 186 ? 34.212 -6.434 -46.293 1.00 91.69 186 VAL A O 1
ATOM 1453 N N . PRO A 1 187 ? 32.335 -7.644 -46.022 1.00 89.56 187 PRO A N 1
ATOM 1454 C CA . PRO A 1 187 ? 31.648 -7.030 -47.147 1.00 89.56 187 PRO A CA 1
ATOM 1455 C C . PRO A 1 187 ? 31.156 -5.615 -46.780 1.00 89.56 187 PRO A C 1
ATOM 1457 O O . PRO A 1 187 ? 30.767 -5.343 -45.643 1.00 89.56 187 PRO A O 1
ATOM 1460 N N . PHE A 1 188 ? 31.208 -4.690 -47.738 1.00 90.56 188 PHE A N 1
ATOM 1461 C CA . PHE A 1 188 ? 30.838 -3.287 -47.535 1.00 90.56 188 PHE A CA 1
ATOM 1462 C C . PHE A 1 188 ? 30.233 -2.655 -48.792 1.00 90.56 188 PHE A C 1
ATOM 1464 O O . PHE A 1 188 ? 30.497 -3.091 -49.918 1.00 90.56 188 PHE A O 1
ATOM 1471 N N . ALA A 1 189 ? 29.517 -1.550 -48.594 1.00 89.19 189 ALA A N 1
ATOM 1472 C CA . ALA A 1 189 ? 29.065 -0.634 -49.634 1.00 89.19 189 ALA A CA 1
ATOM 1473 C C . ALA A 1 189 ? 29.454 0.815 -49.311 1.00 89.19 189 ALA A C 1
ATOM 1475 O O . ALA A 1 189 ? 29.713 1.178 -48.167 1.00 89.19 189 ALA A O 1
ATOM 1476 N N . VAL A 1 190 ? 29.518 1.657 -50.337 1.00 89.50 190 VAL A N 1
ATOM 1477 C CA . VAL A 1 190 ? 29.679 3.103 -50.217 1.00 89.50 190 VAL A CA 1
ATOM 1478 C C . VAL A 1 190 ? 28.510 3.756 -50.920 1.00 89.50 190 VAL A C 1
ATOM 1480 O O . VAL A 1 190 ? 28.406 3.690 -52.145 1.00 89.50 190 VAL A O 1
ATOM 1483 N N . ASP A 1 191 ? 27.664 4.396 -50.135 1.00 88.88 191 ASP A N 1
ATOM 1484 C CA . ASP A 1 191 ? 26.547 5.195 -50.601 1.00 88.88 191 ASP A CA 1
ATOM 1485 C C . ASP A 1 191 ? 26.937 6.670 -50.696 1.00 88.88 191 ASP A C 1
ATOM 1487 O O . ASP A 1 191 ? 27.783 7.155 -49.939 1.00 88.88 191 ASP A O 1
ATOM 1491 N N . ALA A 1 192 ? 26.319 7.386 -51.628 1.00 87.94 192 ALA A N 1
ATOM 1492 C CA . ALA A 1 192 ? 26.427 8.829 -51.720 1.00 87.94 192 ALA A CA 1
ATOM 1493 C C . ALA A 1 192 ? 25.180 9.444 -52.348 1.00 87.94 192 ALA A C 1
ATOM 1495 O O . ALA A 1 192 ? 24.694 8.984 -53.386 1.00 87.94 192 ALA A O 1
ATOM 1496 N N . SER A 1 193 ? 24.744 10.569 -51.796 1.00 87.50 193 SER A N 1
ATOM 1497 C CA . SER A 1 193 ? 23.675 11.366 -52.380 1.00 87.50 193 SER A CA 1
ATOM 1498 C C . SER A 1 193 ? 24.183 12.246 -53.533 1.00 87.50 193 SER A C 1
ATOM 1500 O O . SER A 1 193 ? 25.281 12.822 -53.487 1.00 87.50 193 SER A O 1
ATOM 1502 N N . TYR A 1 194 ? 23.386 12.346 -54.599 1.00 82.50 194 TYR A N 1
ATOM 1503 C CA . TYR A 1 194 ? 23.631 13.203 -55.763 1.00 82.50 194 TYR A CA 1
ATOM 1504 C C . TYR A 1 194 ? 22.302 13.564 -56.458 1.00 82.50 194 TYR A C 1
ATOM 1506 O O . TYR A 1 194 ? 21.457 12.686 -56.619 1.00 82.50 194 TYR A O 1
ATOM 1514 N N . PRO A 1 195 ? 22.115 14.802 -56.973 1.00 81.00 195 PRO A N 1
ATOM 1515 C CA . PRO A 1 195 ? 23.076 15.909 -57.094 1.00 81.00 195 PRO A CA 1
ATOM 1516 C C . PRO A 1 195 ? 23.220 16.803 -55.858 1.00 81.00 195 PRO A C 1
ATOM 1518 O O . PRO A 1 195 ? 24.000 17.756 -55.905 1.00 81.00 195 PRO A O 1
ATOM 1521 N N . GLY A 1 196 ? 22.478 16.521 -54.792 1.00 85.00 196 GLY A N 1
ATOM 1522 C CA . GLY A 1 196 ? 22.520 17.231 -53.520 1.00 85.00 196 GLY A CA 1
ATOM 1523 C C . GLY A 1 196 ? 22.433 16.257 -52.351 1.00 85.00 196 GLY A C 1
ATOM 1524 O O . GLY A 1 196 ? 22.640 15.057 -52.520 1.00 85.00 196 GLY A O 1
ATOM 1525 N N . ASN A 1 197 ? 22.165 16.797 -51.167 1.00 86.31 197 ASN A N 1
ATOM 1526 C CA . ASN A 1 197 ? 21.830 15.996 -50.001 1.00 86.31 197 ASN A CA 1
ATOM 1527 C C . ASN A 1 197 ? 20.417 15.426 -50.147 1.00 86.31 197 ASN A C 1
ATOM 1529 O O . ASN A 1 197 ? 19.508 16.195 -50.453 1.00 86.31 197 ASN A O 1
ATOM 1533 N N . ALA A 1 198 ? 20.254 14.139 -49.844 1.00 81.94 198 ALA A N 1
ATOM 1534 C CA . ALA A 1 198 ? 18.944 13.510 -49.802 1.00 81.94 198 ALA A CA 1
ATOM 1535 C C . ALA A 1 198 ? 18.049 14.117 -48.706 1.00 81.94 198 ALA A C 1
ATOM 1537 O O . ALA A 1 198 ? 18.531 14.620 -47.686 1.00 81.94 198 ALA A O 1
ATOM 1538 N N . ASP A 1 199 ? 16.737 14.032 -48.925 1.00 80.38 199 ASP A N 1
ATOM 1539 C CA . ASP A 1 199 ? 15.706 14.572 -48.032 1.00 80.38 199 ASP A CA 1
ATOM 1540 C C . ASP A 1 199 ? 15.519 13.765 -46.737 1.00 80.38 199 ASP A C 1
ATOM 1542 O O . ASP A 1 199 ? 14.778 14.205 -45.865 1.00 80.38 199 ASP A O 1
ATOM 1546 N N . GLU A 1 200 ? 16.159 12.603 -46.595 1.00 82.31 200 GLU A N 1
ATOM 1547 C CA . GLU A 1 200 ? 16.076 11.748 -45.404 1.00 82.31 200 GLU A CA 1
ATOM 1548 C C . GLU A 1 200 ? 16.864 12.307 -44.197 1.00 82.31 200 GLU A C 1
ATOM 1550 O O . GLU A 1 200 ? 17.693 13.222 -44.343 1.00 82.31 200 GLU A O 1
ATOM 1555 N N . PRO A 1 201 ? 16.631 11.791 -42.973 1.00 89.94 201 PRO A N 1
ATOM 1556 C CA . PRO A 1 201 ? 17.414 12.188 -41.818 1.00 89.94 201 PRO A CA 1
ATOM 1557 C C . PRO A 1 201 ? 18.851 11.695 -42.005 1.00 89.94 201 PRO A C 1
ATOM 1559 O O . PRO A 1 201 ? 19.085 10.604 -42.517 1.00 89.94 201 PRO A O 1
ATOM 1562 N N . TYR A 1 202 ? 19.824 12.496 -41.581 1.00 90.06 202 TYR A N 1
ATOM 1563 C CA . TYR A 1 202 ? 21.249 12.194 -41.766 1.00 90.06 202 TYR A CA 1
ATOM 1564 C C . TYR A 1 202 ? 21.997 11.942 -40.449 1.00 90.06 202 TYR A C 1
ATOM 1566 O O . TYR A 1 202 ? 23.191 11.620 -40.470 1.00 90.06 202 TYR A O 1
ATOM 1574 N N . GLN A 1 203 ? 21.340 12.194 -39.311 1.00 92.00 203 GLN A N 1
ATOM 1575 C CA . GLN A 1 203 ? 21.918 12.004 -37.985 1.00 92.00 203 GLN A CA 1
ATOM 1576 C C . GLN A 1 203 ? 20.843 11.858 -36.901 1.00 92.00 203 GLN A C 1
ATOM 1578 O O . GLN A 1 203 ? 20.006 12.756 -36.746 1.00 92.00 203 GLN A O 1
ATOM 1583 N N . ILE A 1 204 ? 20.943 10.801 -36.094 1.00 94.38 204 ILE A N 1
ATOM 1584 C CA . ILE A 1 204 ? 20.292 10.679 -34.784 1.00 94.38 204 ILE A CA 1
ATOM 1585 C C . ILE A 1 204 ? 21.364 10.907 -33.710 1.00 94.38 204 ILE A C 1
ATOM 1587 O O . ILE A 1 204 ? 22.513 10.497 -33.839 1.00 94.38 204 ILE A O 1
ATOM 1591 N N . SER A 1 205 ? 21.057 11.676 -32.665 1.00 93.31 205 SER A N 1
ATOM 1592 C CA . SER A 1 205 ? 22.029 11.926 -31.594 1.00 93.31 205 SER A CA 1
ATOM 1593 C C . SER A 1 205 ? 21.377 12.364 -30.288 1.00 93.31 205 SER A C 1
ATOM 1595 O O . SER A 1 205 ? 20.184 12.651 -30.228 1.00 93.31 205 SER A O 1
ATOM 1597 N N . ASN A 1 206 ? 22.181 12.437 -29.223 1.00 93.06 206 ASN A N 1
ATOM 1598 C CA . ASN A 1 206 ? 21.770 12.933 -27.905 1.00 93.06 206 ASN A CA 1
ATOM 1599 C C . ASN A 1 206 ? 20.561 12.195 -27.304 1.00 93.06 206 ASN A C 1
ATOM 1601 O O . ASN A 1 206 ? 19.797 12.784 -26.533 1.00 93.06 206 ASN A O 1
ATOM 1605 N N . PHE A 1 207 ? 20.397 10.904 -27.619 1.00 95.19 207 PHE A N 1
ATOM 1606 C CA . PHE A 1 207 ? 19.394 10.093 -26.947 1.00 95.19 207 PHE A CA 1
ATOM 1607 C C . PHE A 1 207 ? 19.664 10.057 -25.442 1.00 95.19 207 PHE A C 1
ATOM 1609 O O . PHE A 1 207 ? 20.777 9.796 -24.979 1.00 95.19 207 PHE A O 1
ATOM 1616 N N . SER A 1 208 ? 18.623 10.325 -24.670 1.00 92.69 208 SER A N 1
ATOM 1617 C CA . SER A 1 208 ? 18.632 10.213 -23.220 1.00 92.69 208 SER A CA 1
ATOM 1618 C C . SER A 1 208 ? 17.226 9.920 -22.726 1.00 92.69 208 SER A C 1
ATOM 1620 O O . SER A 1 208 ? 16.239 10.212 -23.400 1.00 92.69 208 SER A O 1
ATOM 1622 N N . HIS A 1 209 ? 17.116 9.362 -21.528 1.00 93.88 209 HIS A N 1
ATOM 1623 C CA . HIS A 1 209 ? 15.833 9.218 -20.863 1.00 93.88 209 HIS A CA 1
ATOM 1624 C C . HIS A 1 209 ? 15.959 9.519 -19.369 1.00 93.88 209 HIS A C 1
ATOM 1626 O O . HIS A 1 209 ? 17.037 9.404 -18.782 1.00 93.88 209 HIS A O 1
ATOM 1632 N N . GLY A 1 210 ? 14.849 9.938 -18.760 1.00 80.00 210 GLY A N 1
ATOM 1633 C CA . GLY A 1 210 ? 14.717 10.034 -17.307 1.00 80.00 210 GLY A CA 1
ATOM 1634 C C . GLY A 1 210 ? 14.786 8.658 -16.641 1.00 80.00 210 GLY A C 1
ATOM 1635 O O . GLY A 1 210 ? 14.830 7.634 -17.314 1.00 80.00 210 GLY A O 1
ATOM 1636 N N . GLU A 1 211 ? 14.773 8.609 -15.315 1.00 83.69 211 GLU A N 1
ATOM 1637 C CA . GLU A 1 211 ? 14.846 7.335 -14.595 1.00 83.69 211 GLU A CA 1
ATOM 1638 C C . GLU A 1 211 ? 13.683 6.402 -14.966 1.00 83.69 211 GLU A C 1
ATOM 1640 O O . GLU A 1 211 ? 12.515 6.764 -14.830 1.00 83.69 211 GLU A O 1
ATOM 1645 N N . LEU A 1 212 ? 14.012 5.200 -15.437 1.00 83.50 212 LEU A N 1
ATOM 1646 C CA . LEU A 1 212 ? 13.069 4.141 -15.772 1.00 83.50 212 LEU A CA 1
ATOM 1647 C C . LEU A 1 212 ? 13.484 2.892 -15.004 1.00 83.50 212 LEU A C 1
ATOM 1649 O O . LEU A 1 212 ? 14.657 2.529 -15.049 1.00 83.50 212 LEU A O 1
ATOM 1653 N N . ASN A 1 213 ? 12.550 2.251 -14.304 1.00 82.12 213 ASN A N 1
ATOM 1654 C CA . ASN A 1 213 ? 12.888 1.175 -13.386 1.00 82.12 213 ASN A CA 1
ATOM 1655 C C . ASN A 1 213 ? 12.172 -0.148 -13.680 1.00 82.12 213 ASN A C 1
ATOM 1657 O O . ASN A 1 213 ? 11.347 -0.233 -14.592 1.00 82.12 213 ASN A O 1
ATOM 1661 N N . ASP A 1 214 ? 12.544 -1.196 -12.944 1.00 74.56 214 ASP A N 1
ATOM 1662 C CA . ASP A 1 214 ? 12.073 -2.572 -13.135 1.00 74.56 214 ASP A CA 1
ATOM 1663 C C . ASP A 1 214 ? 10.617 -2.827 -12.693 1.00 74.56 214 ASP A C 1
ATOM 1665 O O . ASP A 1 214 ? 10.108 -3.939 -12.854 1.00 74.56 214 ASP A O 1
ATOM 1669 N N . VAL A 1 215 ? 9.903 -1.800 -12.216 1.00 69.38 215 VAL A N 1
ATOM 1670 C CA . VAL A 1 215 ? 8.472 -1.881 -11.896 1.00 69.38 215 VAL A CA 1
ATOM 1671 C C . VAL A 1 215 ? 7.639 -1.805 -13.178 1.00 69.38 215 VAL A C 1
ATOM 1673 O O . VAL A 1 215 ? 7.744 -0.857 -13.962 1.00 69.38 215 VAL A O 1
ATOM 1676 N N . ILE A 1 216 ? 6.754 -2.791 -13.372 1.00 75.31 216 ILE A N 1
ATOM 1677 C CA . ILE A 1 216 ? 5.798 -2.805 -14.488 1.00 75.31 216 ILE A CA 1
ATOM 1678 C C . ILE A 1 216 ? 4.968 -1.519 -14.463 1.00 75.31 216 ILE A C 1
ATOM 1680 O O . ILE A 1 216 ? 4.323 -1.200 -13.468 1.00 75.31 216 ILE A O 1
ATOM 1684 N N . GLY A 1 217 ? 4.954 -0.800 -15.582 1.00 74.50 217 GLY A N 1
ATOM 1685 C CA . GLY A 1 217 ? 4.196 0.439 -15.732 1.00 74.50 217 GLY A CA 1
ATOM 1686 C C . GLY A 1 217 ? 4.939 1.705 -15.300 1.00 74.50 217 GLY A C 1
ATOM 1687 O O . GLY A 1 217 ? 4.424 2.798 -15.538 1.00 74.50 217 GLY A O 1
ATOM 1688 N N . HIS A 1 218 ? 6.151 1.605 -14.736 1.00 79.50 218 HIS A N 1
ATOM 1689 C CA . HIS A 1 218 ? 6.974 2.789 -14.492 1.00 79.50 218 HIS A CA 1
ATOM 1690 C C . HIS A 1 218 ? 7.310 3.474 -15.816 1.00 79.50 218 HIS A C 1
ATOM 1692 O O . HIS A 1 218 ? 7.611 2.807 -16.810 1.00 79.50 218 HIS A O 1
ATOM 1698 N N . SER A 1 219 ? 7.263 4.805 -15.837 1.00 85.12 219 SER A N 1
ATOM 1699 C CA . SER A 1 219 ? 7.426 5.590 -17.059 1.00 85.12 219 SER A CA 1
ATOM 1700 C C . SER A 1 219 ? 8.441 6.711 -16.900 1.00 85.12 219 SER A C 1
ATOM 1702 O O . SER A 1 219 ? 8.525 7.322 -15.838 1.00 85.12 219 SER A O 1
ATOM 1704 N N . ALA A 1 220 ? 9.145 7.025 -17.981 1.00 85.19 220 ALA A N 1
ATOM 1705 C CA . ALA A 1 220 ? 10.124 8.100 -18.056 1.00 85.19 220 ALA A CA 1
ATOM 1706 C C . ALA A 1 220 ? 9.956 8.896 -19.354 1.00 85.19 220 ALA A C 1
ATOM 1708 O O . ALA A 1 220 ? 9.403 8.398 -20.335 1.00 85.19 220 ALA A O 1
ATOM 1709 N N . ILE A 1 221 ? 10.462 10.130 -19.379 1.00 90.19 221 ILE A N 1
ATOM 1710 C CA . ILE A 1 221 ? 10.558 10.916 -20.615 1.00 90.19 221 ILE A CA 1
ATOM 1711 C C . ILE A 1 221 ? 11.870 10.555 -21.309 1.00 90.19 221 ILE A C 1
ATOM 1713 O O . ILE A 1 221 ? 12.932 10.699 -20.706 1.00 90.19 221 ILE A O 1
ATOM 1717 N N . ALA A 1 222 ? 11.786 10.112 -22.559 1.00 93.00 222 ALA A N 1
ATOM 1718 C CA . ALA A 1 222 ? 12.911 9.978 -23.473 1.00 93.00 222 ALA A CA 1
ATOM 1719 C C . ALA A 1 222 ? 12.989 11.202 -24.394 1.00 93.00 222 ALA A C 1
ATOM 1721 O O . ALA A 1 222 ? 11.960 11.751 -24.791 1.00 93.00 222 ALA A O 1
ATOM 1722 N N . SER A 1 223 ? 14.207 11.615 -24.729 1.00 93.88 223 SER A N 1
ATOM 1723 C CA . SER A 1 223 ? 14.524 12.743 -25.603 1.00 93.88 223 SER A CA 1
ATOM 1724 C C . SER A 1 223 ? 15.608 12.334 -26.593 1.00 93.88 223 SER A C 1
ATOM 1726 O O . SER A 1 223 ? 16.558 11.660 -26.204 1.00 93.88 223 SER A O 1
ATOM 1728 N N . VAL A 1 224 ? 15.495 12.784 -27.840 1.00 97.38 224 VAL A N 1
ATOM 1729 C CA . VAL A 1 224 ? 16.480 12.553 -28.906 1.00 97.38 224 VAL A CA 1
ATOM 1730 C C . VAL A 1 224 ? 16.520 13.740 -29.865 1.00 97.38 224 VAL A C 1
ATOM 1732 O O . VAL A 1 224 ? 15.499 14.394 -30.070 1.00 97.38 224 VAL A O 1
ATOM 1735 N N . ASP A 1 225 ? 17.682 14.010 -30.455 1.00 96.50 225 ASP A N 1
ATOM 1736 C CA . ASP A 1 225 ? 17.837 15.007 -31.511 1.00 96.50 225 ASP A CA 1
ATOM 1737 C C . ASP A 1 225 ? 17.979 14.321 -32.877 1.00 96.50 225 ASP A C 1
ATOM 1739 O O . ASP A 1 225 ? 18.840 13.457 -33.054 1.00 96.50 225 ASP A O 1
ATOM 1743 N N . VAL A 1 226 ? 17.169 14.736 -33.853 1.00 95.06 226 VAL A N 1
ATOM 1744 C CA . VAL A 1 226 ? 17.146 14.172 -35.212 1.00 95.06 226 VAL A CA 1
ATOM 1745 C C . VAL A 1 226 ? 17.313 15.282 -36.239 1.00 95.06 226 VAL A C 1
ATOM 1747 O O . VAL A 1 226 ? 16.562 16.257 -36.241 1.00 95.06 226 VAL A O 1
ATOM 1750 N N . TYR A 1 227 ? 18.292 15.133 -37.129 1.00 91.94 227 TYR A N 1
ATOM 1751 C CA . TYR A 1 227 ? 18.642 16.148 -38.118 1.00 91.94 227 TYR A CA 1
ATOM 1752 C C . TYR A 1 227 ? 18.363 15.654 -39.537 1.00 91.94 227 TYR A C 1
ATOM 1754 O O . TYR A 1 227 ? 18.793 14.569 -39.923 1.00 91.94 227 TYR A O 1
ATOM 1762 N N . ALA A 1 228 ? 17.702 16.494 -40.331 1.00 90.06 228 ALA A N 1
ATOM 1763 C CA . ALA A 1 228 ? 17.486 16.305 -41.763 1.00 90.06 228 ALA A CA 1
ATOM 1764 C C . ALA A 1 228 ? 17.898 17.582 -42.507 1.00 90.06 228 ALA A C 1
ATOM 1766 O O . ALA A 1 228 ? 17.757 18.687 -41.977 1.00 90.06 228 ALA A O 1
ATOM 1767 N N . TRP A 1 229 ? 18.400 17.463 -43.738 1.00 85.12 229 TRP A N 1
ATOM 1768 C CA . TRP A 1 229 ? 18.962 18.605 -44.476 1.00 85.12 229 TRP A CA 1
ATOM 1769 C C . TRP A 1 229 ? 17.938 19.706 -44.776 1.00 85.12 229 TRP A C 1
ATOM 1771 O O . TRP A 1 229 ? 18.281 20.890 -44.756 1.00 85.12 229 TRP A O 1
ATOM 1781 N N . ASN A 1 230 ? 16.675 19.324 -44.969 1.00 80.81 230 ASN A N 1
ATOM 1782 C CA . ASN A 1 230 ? 15.556 20.237 -45.198 1.00 80.81 230 ASN A CA 1
ATOM 1783 C C . ASN A 1 230 ? 14.689 20.481 -43.949 1.00 80.81 230 ASN A C 1
ATOM 1785 O O . ASN A 1 230 ? 13.641 21.116 -44.052 1.00 80.81 230 ASN A O 1
ATOM 1789 N N . ASN A 1 231 ? 15.139 20.026 -42.770 1.00 80.38 231 ASN A N 1
ATOM 1790 C CA . ASN A 1 231 ? 14.366 20.008 -41.519 1.00 80.38 231 ASN A CA 1
ATOM 1791 C C . ASN A 1 231 ? 12.984 19.338 -41.665 1.00 80.38 231 ASN A C 1
ATOM 1793 O O . ASN A 1 231 ? 12.052 19.677 -40.938 1.00 80.38 231 ASN A O 1
ATOM 1797 N N . ASP A 1 232 ? 12.843 18.427 -42.626 1.00 83.94 232 ASP A N 1
ATOM 1798 C CA . ASP A 1 232 ? 11.646 17.617 -42.822 1.00 83.94 232 ASP A CA 1
ATOM 1799 C C . ASP A 1 232 ? 11.887 16.291 -42.111 1.00 83.94 232 ASP A C 1
ATOM 1801 O O . ASP A 1 232 ? 12.596 15.445 -42.632 1.00 83.94 232 ASP A O 1
ATOM 1805 N N . VAL A 1 233 ? 11.391 16.149 -40.886 1.00 89.75 233 VAL A N 1
ATOM 1806 C CA . VAL A 1 233 ? 11.336 14.871 -40.169 1.00 89.75 233 VAL A CA 1
ATOM 1807 C C .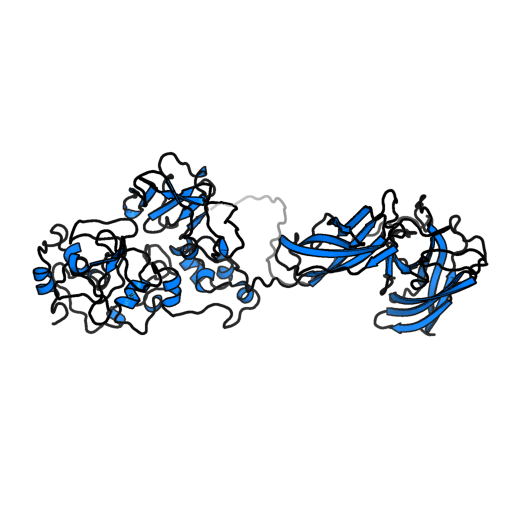 VAL A 1 233 ? 9.859 14.619 -39.890 1.00 89.75 233 VAL A C 1
ATOM 1809 O O . VAL A 1 233 ? 9.210 15.427 -39.229 1.00 89.75 233 VAL A O 1
ATOM 1812 N N . ASP A 1 234 ? 9.322 13.530 -40.434 1.00 88.19 234 ASP A N 1
ATOM 1813 C CA . ASP A 1 234 ? 7.896 13.185 -40.378 1.00 88.19 234 ASP A CA 1
ATOM 1814 C C . ASP A 1 234 ? 7.573 12.366 -39.130 1.00 88.19 234 ASP A C 1
ATOM 1816 O O . ASP A 1 234 ? 6.616 12.652 -38.409 1.00 88.19 234 ASP A O 1
ATOM 1820 N N . SER A 1 235 ? 8.398 11.358 -38.842 1.00 90.69 235 SER A N 1
ATOM 1821 C CA . SER A 1 235 ? 8.190 10.500 -37.684 1.00 90.69 235 SER A CA 1
ATOM 1822 C C . SER A 1 235 ? 9.500 10.080 -37.036 1.00 90.69 235 SER A C 1
ATOM 1824 O O . SER A 1 235 ? 10.508 9.864 -37.708 1.00 90.69 235 SER A O 1
ATOM 1826 N N . VAL A 1 236 ? 9.459 9.957 -35.711 1.00 94.50 236 VAL A N 1
ATOM 1827 C CA . VAL A 1 236 ? 10.518 9.369 -34.893 1.00 94.50 236 VAL A CA 1
ATOM 1828 C C . VAL A 1 236 ? 9.866 8.344 -33.975 1.00 94.50 236 VAL A C 1
ATOM 1830 O O . VAL A 1 236 ? 8.844 8.624 -33.337 1.00 94.50 236 VAL A O 1
ATOM 1833 N N . SER A 1 237 ? 10.428 7.142 -33.916 1.00 94.81 237 SER A N 1
ATOM 1834 C CA . SER A 1 237 ? 9.912 6.063 -33.078 1.00 94.81 237 SER A CA 1
ATOM 1835 C C . SER A 1 237 ? 11.024 5.255 -32.424 1.00 94.81 237 SER A C 1
ATOM 1837 O O . SER A 1 237 ? 12.135 5.206 -32.940 1.00 94.81 237 SER A O 1
ATOM 1839 N N . LEU A 1 238 ? 10.713 4.638 -31.284 1.00 95.88 238 LEU A N 1
ATOM 1840 C CA . LEU A 1 238 ? 11.603 3.738 -30.557 1.00 95.88 238 LEU A CA 1
ATOM 1841 C C . LEU A 1 238 ? 10.957 2.364 -30.398 1.00 95.88 238 LEU A C 1
ATOM 1843 O O . LEU A 1 238 ? 9.831 2.261 -29.911 1.00 95.88 238 LEU A O 1
ATOM 1847 N N . SER A 1 239 ? 11.688 1.310 -30.739 1.00 94.44 239 SER A N 1
ATOM 1848 C CA . SER A 1 239 ? 11.289 -0.080 -30.549 1.00 94.44 239 SER A CA 1
ATOM 1849 C C . SER A 1 239 ? 12.189 -0.749 -29.513 1.00 94.44 239 SER A C 1
ATOM 1851 O O . SER A 1 239 ? 13.395 -0.881 -29.702 1.00 94.44 239 SER A O 1
ATOM 1853 N N . CYS A 1 240 ? 11.599 -1.192 -28.403 1.00 93.25 240 CYS A N 1
ATOM 1854 C CA . CYS A 1 240 ? 12.271 -2.055 -27.435 1.00 93.25 240 CYS A CA 1
ATOM 1855 C C . CYS A 1 240 ? 11.276 -3.096 -26.905 1.00 93.25 240 CYS A C 1
ATOM 1857 O O . CYS A 1 240 ? 10.698 -2.910 -25.828 1.00 93.25 240 CYS A O 1
ATOM 1859 N N . PRO A 1 241 ? 11.033 -4.198 -27.641 1.00 92.31 241 PRO A N 1
ATOM 1860 C CA . PRO A 1 241 ? 9.986 -5.158 -27.299 1.00 92.31 241 PRO A CA 1
ATOM 1861 C C . PRO A 1 241 ? 10.099 -5.740 -25.892 1.00 92.31 241 PRO A C 1
ATOM 1863 O O . PRO A 1 241 ? 9.076 -6.006 -25.267 1.00 92.31 241 PRO A O 1
ATOM 1866 N N . SER A 1 242 ? 11.323 -5.888 -25.379 1.00 89.44 242 SER A N 1
ATOM 1867 C CA . SER A 1 242 ? 11.611 -6.374 -24.028 1.00 89.44 242 SER A CA 1
ATOM 1868 C C . SER A 1 242 ? 11.260 -5.390 -22.913 1.00 89.44 242 SER A C 1
ATOM 1870 O O . SER A 1 242 ? 11.148 -5.829 -21.777 1.00 89.44 242 SER A O 1
ATOM 1872 N N . VAL A 1 243 ? 11.087 -4.095 -23.207 1.00 88.62 243 VAL A N 1
ATOM 1873 C CA . VAL A 1 243 ? 10.772 -3.045 -22.219 1.00 88.62 243 VAL A CA 1
ATOM 1874 C C . VAL A 1 243 ? 9.418 -2.401 -22.519 1.00 88.62 243 VAL A C 1
ATOM 1876 O O . VAL A 1 243 ? 8.500 -2.475 -21.704 1.00 88.62 243 VAL A O 1
ATOM 1879 N N . THR A 1 244 ? 9.263 -1.788 -23.694 1.00 89.44 244 THR A N 1
ATOM 1880 C CA . THR A 1 244 ? 8.085 -0.986 -24.068 1.00 89.44 244 THR A CA 1
ATOM 1881 C C . THR A 1 244 ? 6.948 -1.815 -24.664 1.00 89.44 244 THR A C 1
ATOM 1883 O O . THR A 1 244 ? 5.847 -1.304 -24.851 1.00 89.44 244 THR A O 1
ATOM 1886 N N . GLY A 1 245 ? 7.174 -3.108 -24.913 1.00 88.44 245 GLY A N 1
ATOM 1887 C CA . GLY A 1 245 ? 6.212 -4.005 -25.550 1.00 88.44 245 GLY A CA 1
ATOM 1888 C C . GLY A 1 245 ? 6.298 -3.997 -27.082 1.00 88.44 245 GLY A C 1
ATOM 1889 O O . GLY A 1 245 ? 7.142 -3.314 -27.655 1.00 88.44 245 GLY A O 1
ATOM 1890 N N . PRO A 1 246 ? 5.439 -4.772 -27.769 1.00 87.81 246 PRO A N 1
ATOM 1891 C CA . PRO A 1 246 ? 5.615 -5.120 -29.184 1.00 87.81 246 PRO A CA 1
ATOM 1892 C C . PRO A 1 246 ? 5.395 -3.963 -30.171 1.00 87.81 246 PRO A C 1
ATOM 1894 O O . PRO A 1 246 ? 5.695 -4.117 -31.350 1.00 87.81 246 PRO A O 1
ATOM 1897 N N . ASN A 1 247 ? 4.839 -2.838 -29.717 1.00 91.00 247 ASN A N 1
ATOM 1898 C CA . ASN A 1 247 ? 4.550 -1.684 -30.564 1.00 91.00 247 ASN A CA 1
ATOM 1899 C C . ASN A 1 247 ? 5.609 -0.590 -30.343 1.00 91.00 247 ASN A C 1
ATOM 1901 O O . ASN A 1 247 ? 5.887 -0.272 -29.182 1.00 91.00 247 ASN A O 1
ATOM 1905 N N . PRO A 1 248 ? 6.140 0.030 -31.413 1.00 91.25 248 PRO A N 1
ATOM 1906 C CA . PRO A 1 248 ? 7.041 1.170 -31.287 1.00 91.25 248 PRO A CA 1
ATOM 1907 C C . PRO A 1 248 ? 6.389 2.364 -30.570 1.00 91.25 248 PRO A C 1
ATOM 1909 O O . PRO A 1 248 ? 5.208 2.659 -30.767 1.00 91.25 248 PRO A O 1
ATOM 1912 N N . VAL A 1 249 ? 7.173 3.075 -29.760 1.00 93.81 249 VAL A N 1
ATOM 1913 C CA . VAL A 1 249 ? 6.788 4.322 -29.092 1.00 93.81 249 VAL A CA 1
ATOM 1914 C C . VAL A 1 249 ? 7.060 5.495 -30.030 1.00 93.81 249 VAL A C 1
ATOM 1916 O O . VAL A 1 249 ? 8.207 5.732 -30.395 1.00 93.81 249 VAL A O 1
ATOM 1919 N N . THR A 1 250 ? 6.027 6.248 -30.405 1.00 96.50 250 THR A N 1
ATOM 1920 C CA . THR A 1 250 ? 6.156 7.441 -31.260 1.00 96.50 250 THR A CA 1
ATOM 1921 C C . THR A 1 250 ? 6.548 8.676 -30.448 1.00 96.50 250 THR A C 1
ATOM 1923 O O . THR A 1 250 ? 5.980 8.936 -29.385 1.00 96.50 250 THR A O 1
ATOM 1926 N N . PHE A 1 251 ? 7.494 9.457 -30.965 1.00 96.56 251 PHE A N 1
ATOM 1927 C CA . PHE A 1 251 ? 7.947 10.711 -30.372 1.00 96.56 251 PHE A CA 1
ATOM 1928 C C . PHE A 1 251 ? 7.182 11.902 -30.945 1.00 96.56 251 PHE A C 1
ATOM 1930 O O . PHE A 1 251 ? 6.724 11.889 -32.085 1.00 96.56 251 PHE A O 1
ATOM 1937 N N . ASN A 1 252 ? 7.070 12.951 -30.137 1.00 95.38 252 ASN A N 1
ATOM 1938 C CA . ASN A 1 252 ? 6.487 14.226 -30.524 1.00 95.38 252 ASN A CA 1
ATOM 1939 C C . ASN A 1 252 ? 7.598 15.231 -30.833 1.00 95.38 252 ASN A C 1
ATOM 1941 O O . ASN A 1 252 ? 8.555 15.337 -30.062 1.00 95.38 252 ASN A O 1
ATOM 1945 N N . ASP A 1 253 ? 7.436 15.988 -31.916 1.00 94.19 253 ASP A N 1
ATOM 1946 C CA . ASP A 1 253 ? 8.324 17.094 -32.277 1.00 94.19 253 ASP A CA 1
ATOM 1947 C C . ASP A 1 253 ? 8.191 18.240 -31.261 1.00 94.19 253 ASP A C 1
ATOM 1949 O O . ASP A 1 253 ? 7.111 18.810 -31.065 1.00 94.19 253 ASP A O 1
ATOM 1953 N N . MET A 1 254 ? 9.301 18.578 -30.607 1.00 91.94 254 MET A N 1
ATOM 1954 C CA . MET A 1 254 ? 9.404 19.674 -29.640 1.00 91.94 254 MET A CA 1
ATOM 1955 C C . MET A 1 254 ? 9.999 20.948 -30.260 1.00 91.94 254 MET A C 1
ATOM 1957 O O . MET A 1 254 ? 10.120 21.976 -29.583 1.00 91.94 254 MET A O 1
ATOM 1961 N N . GLY A 1 255 ? 10.344 20.908 -31.548 1.00 88.62 255 GLY A N 1
ATOM 1962 C CA . GLY A 1 255 ? 11.043 21.952 -32.279 1.00 88.62 255 GLY A CA 1
ATOM 1963 C C . GLY A 1 255 ? 12.555 21.937 -32.044 1.00 88.62 255 GLY A C 1
ATOM 1964 O O . GLY A 1 255 ? 13.072 21.324 -31.111 1.00 88.62 255 GLY A O 1
ATOM 1965 N N . ASN A 1 256 ? 13.286 22.664 -32.896 1.00 88.56 256 ASN A N 1
ATOM 1966 C CA . ASN A 1 256 ? 14.757 22.710 -32.890 1.00 88.56 256 ASN A CA 1
ATOM 1967 C C . ASN A 1 256 ? 15.405 21.315 -32.954 1.00 88.56 256 ASN A C 1
ATOM 1969 O O . ASN A 1 256 ? 16.381 21.069 -32.249 1.00 88.56 256 ASN A O 1
ATOM 1973 N N . ASN A 1 257 ? 14.861 20.426 -33.792 1.00 92.31 257 ASN A N 1
ATOM 1974 C CA . ASN A 1 257 ? 15.339 19.056 -34.013 1.00 92.31 257 ASN A CA 1
ATOM 1975 C C . ASN A 1 257 ? 15.189 18.112 -32.808 1.00 92.31 257 ASN A C 1
ATOM 1977 O O . ASN A 1 257 ? 15.631 16.972 -32.895 1.00 92.31 257 ASN A O 1
ATOM 1981 N N . ASN A 1 258 ? 14.565 18.550 -31.709 1.00 95.31 258 ASN A N 1
ATOM 1982 C CA . ASN A 1 258 ? 14.373 17.739 -30.512 1.00 95.31 258 ASN A CA 1
ATOM 1983 C C . ASN A 1 258 ? 13.016 17.027 -30.532 1.00 95.31 258 ASN A C 1
ATOM 1985 O O . ASN A 1 258 ? 11.983 17.643 -30.790 1.00 95.31 258 ASN A O 1
ATOM 1989 N N . TRP A 1 259 ? 13.023 15.744 -30.189 1.00 97.06 259 TRP A N 1
ATOM 1990 C CA . TRP A 1 259 ? 11.855 14.873 -30.159 1.00 97.06 259 TRP A CA 1
ATOM 1991 C C . TRP A 1 259 ? 11.732 14.216 -28.787 1.00 97.06 259 TRP A C 1
ATOM 1993 O O . TRP A 1 259 ? 12.734 13.768 -28.225 1.00 97.06 259 TRP A O 1
ATOM 2003 N N . GLN A 1 260 ? 10.513 14.123 -28.241 1.00 96.06 260 GLN A N 1
ATOM 2004 C CA . GLN A 1 260 ? 10.270 13.524 -26.920 1.00 96.06 260 GLN A CA 1
ATOM 2005 C C . GLN A 1 260 ? 9.094 12.547 -26.889 1.00 96.06 260 GLN A C 1
ATOM 2007 O O . GLN A 1 260 ? 8.046 12.780 -27.495 1.00 96.06 260 GLN A O 1
ATOM 2012 N N . ALA A 1 261 ? 9.241 11.480 -26.106 1.00 93.19 261 ALA A N 1
ATOM 2013 C CA . ALA A 1 261 ? 8.192 10.498 -25.846 1.00 93.19 261 ALA A CA 1
ATOM 2014 C C . ALA A 1 261 ? 8.180 10.058 -24.382 1.00 93.19 261 ALA A C 1
ATOM 2016 O O . ALA A 1 261 ? 9.209 10.055 -23.709 1.00 93.19 261 ALA A O 1
ATOM 2017 N N . THR A 1 262 ? 7.021 9.612 -23.900 1.00 92.56 262 THR A N 1
ATOM 2018 C CA . THR A 1 262 ? 6.946 8.836 -22.659 1.00 92.56 262 THR A CA 1
ATOM 2019 C C . THR A 1 262 ? 7.202 7.368 -22.983 1.00 92.56 262 THR A C 1
ATOM 2021 O O . THR A 1 262 ? 6.410 6.747 -23.689 1.00 92.56 262 THR A O 1
ATOM 2024 N N . ILE A 1 263 ? 8.288 6.809 -22.452 1.00 89.25 263 ILE A N 1
ATOM 2025 C CA . ILE A 1 263 ? 8.572 5.370 -22.494 1.00 89.25 263 ILE A CA 1
ATOM 2026 C C . ILE A 1 263 ? 8.126 4.722 -21.183 1.00 89.25 263 ILE A C 1
ATOM 2028 O O . ILE A 1 263 ? 8.184 5.350 -20.126 1.00 89.25 263 ILE A O 1
ATOM 2032 N N . MET A 1 264 ? 7.670 3.472 -21.242 1.00 87.44 264 MET A N 1
ATOM 2033 C CA . MET A 1 264 ? 7.152 2.732 -20.090 1.00 87.44 264 MET A CA 1
ATOM 2034 C C . MET A 1 264 ? 7.730 1.322 -20.065 1.00 87.44 264 MET A C 1
ATOM 2036 O O . MET A 1 264 ? 7.737 0.656 -21.101 1.00 87.44 264 MET A O 1
ATOM 2040 N N . ASN A 1 265 ? 8.140 0.841 -18.889 1.00 87.81 265 ASN A N 1
ATOM 2041 C CA . ASN A 1 265 ? 8.488 -0.563 -18.688 1.00 87.81 265 ASN A CA 1
ATOM 2042 C C . ASN A 1 265 ? 7.209 -1.414 -18.644 1.00 87.81 265 ASN A C 1
ATOM 2044 O O . ASN A 1 265 ? 6.729 -1.827 -17.593 1.00 87.81 265 ASN A O 1
ATOM 2048 N N . SER A 1 266 ? 6.609 -1.627 -19.810 1.00 87.06 266 SER A N 1
ATOM 2049 C CA . SER A 1 266 ? 5.338 -2.339 -19.970 1.00 87.06 266 SER A CA 1
ATOM 2050 C C . SER A 1 266 ? 5.487 -3.851 -19.798 1.00 87.06 266 SER A C 1
ATOM 2052 O O . SER A 1 266 ? 4.495 -4.540 -19.581 1.00 87.06 266 SER A O 1
ATOM 2054 N N . GLN A 1 267 ? 6.711 -4.371 -19.930 1.00 85.50 267 GLN A N 1
ATOM 2055 C CA . GLN A 1 267 ? 7.005 -5.804 -19.842 1.00 85.50 267 GLN A CA 1
ATOM 2056 C C . GLN A 1 267 ? 7.571 -6.244 -18.485 1.00 85.50 267 GLN A C 1
ATOM 2058 O O . GLN A 1 267 ? 7.709 -7.444 -18.260 1.00 85.50 267 GLN A O 1
ATOM 2063 N N . GLY A 1 268 ? 7.904 -5.313 -17.584 1.00 78.06 268 GLY A N 1
ATOM 2064 C CA . GLY A 1 268 ? 8.563 -5.653 -16.316 1.00 78.06 268 GLY A CA 1
ATOM 2065 C C . GLY A 1 268 ? 9.990 -6.145 -16.516 1.00 78.06 268 GLY A C 1
ATOM 2066 O O . GLY A 1 268 ? 10.433 -7.079 -15.851 1.00 78.06 268 GLY A O 1
ATOM 2067 N N . ALA A 1 269 ? 10.688 -5.548 -17.480 1.00 79.06 269 ALA A N 1
ATOM 2068 C CA . ALA A 1 269 ? 12.095 -5.788 -17.730 1.00 79.06 269 ALA A CA 1
ATOM 2069 C C . ALA A 1 269 ? 12.888 -5.564 -16.435 1.00 79.06 269 ALA A C 1
ATOM 2071 O O . ALA A 1 269 ? 12.721 -4.529 -15.792 1.00 79.06 269 ALA A O 1
ATOM 2072 N N . SER A 1 270 ? 13.729 -6.524 -16.045 1.00 80.38 270 SER A N 1
ATOM 2073 C CA . SER A 1 270 ? 14.583 -6.410 -14.857 1.00 80.38 270 SER A CA 1
ATOM 2074 C C . SER A 1 270 ? 15.616 -5.296 -15.012 1.00 80.38 270 SER A C 1
ATOM 2076 O O . SER A 1 270 ? 15.934 -4.911 -16.136 1.00 80.38 270 SER A O 1
ATOM 2078 N N . ALA A 1 271 ? 16.215 -4.826 -13.919 1.00 80.81 271 ALA A N 1
ATOM 2079 C CA . ALA A 1 271 ? 17.307 -3.863 -14.014 1.00 80.81 271 ALA A CA 1
ATOM 2080 C C . ALA A 1 271 ? 18.436 -4.354 -14.933 1.00 80.81 271 ALA A C 1
ATOM 2082 O O . ALA A 1 271 ? 18.825 -5.525 -14.910 1.00 80.81 271 ALA A O 1
ATOM 2083 N N . GLY A 1 272 ? 18.947 -3.447 -15.755 1.00 86.00 272 GLY A N 1
ATOM 2084 C CA . GLY A 1 272 ? 19.910 -3.755 -16.798 1.00 86.00 272 GLY A CA 1
ATOM 2085 C C . GLY A 1 272 ? 19.778 -2.832 -17.999 1.00 86.00 272 GLY A C 1
ATOM 2086 O O . GLY A 1 272 ? 18.972 -1.904 -18.019 1.00 86.00 272 GLY A O 1
ATOM 2087 N N . ASN A 1 273 ? 20.591 -3.111 -19.010 1.00 90.31 273 ASN A N 1
ATOM 2088 C CA . ASN A 1 273 ? 20.671 -2.308 -20.220 1.00 90.31 273 ASN A CA 1
ATOM 2089 C C . ASN A 1 273 ? 19.990 -3.071 -21.343 1.00 90.31 273 ASN A C 1
ATOM 2091 O O . ASN A 1 273 ? 20.343 -4.221 -21.601 1.00 90.31 273 ASN A O 1
ATOM 2095 N N . TYR A 1 274 ? 19.029 -2.424 -21.987 1.00 92.75 274 TYR A N 1
ATOM 2096 C CA . TYR A 1 274 ? 18.281 -2.993 -23.094 1.00 92.75 274 TYR A CA 1
ATOM 2097 C C . TYR A 1 274 ? 18.569 -2.177 -24.336 1.00 92.75 274 TYR A C 1
ATOM 2099 O O . TYR A 1 274 ? 18.343 -0.967 -24.351 1.00 92.75 274 TYR A O 1
ATOM 2107 N N . GLU A 1 275 ? 19.069 -2.845 -25.365 1.00 93.38 275 GLU A N 1
ATOM 2108 C CA . GLU A 1 275 ? 19.204 -2.246 -26.683 1.00 93.38 275 GLU A CA 1
ATOM 2109 C C . GLU A 1 275 ? 17.808 -1.949 -27.246 1.00 93.38 275 GLU A C 1
ATOM 2111 O O . GLU A 1 275 ? 16.864 -2.734 -27.099 1.00 93.38 275 GLU A O 1
ATOM 2116 N N . ALA A 1 276 ? 17.664 -0.767 -27.822 1.00 93.44 276 ALA A N 1
ATOM 2117 C CA . ALA A 1 276 ? 16.448 -0.266 -28.421 1.00 93.44 276 ALA A CA 1
ATOM 2118 C C . ALA A 1 276 ? 16.795 0.361 -29.768 1.00 93.44 276 ALA A C 1
ATOM 2120 O O . ALA A 1 276 ? 17.797 1.063 -29.893 1.00 93.44 276 ALA A O 1
ATOM 2121 N N . GLU A 1 277 ? 15.943 0.132 -30.756 1.00 93.62 277 GLU A N 1
ATOM 2122 C CA . GLU A 1 277 ? 16.101 0.695 -32.091 1.00 93.62 277 GLU A CA 1
ATOM 2123 C C . GLU A 1 277 ? 15.317 2.003 -32.181 1.00 93.62 277 GLU A C 1
ATOM 2125 O O . GLU A 1 277 ? 14.109 2.034 -31.932 1.00 93.62 277 GLU A O 1
ATOM 2130 N N . LEU A 1 278 ? 16.000 3.089 -32.522 1.00 94.44 278 LEU A N 1
ATOM 2131 C CA . LEU A 1 278 ? 15.377 4.324 -32.973 1.00 94.44 278 LEU A CA 1
ATOM 2132 C C . LEU A 1 278 ? 15.241 4.295 -34.488 1.00 94.44 278 LEU A C 1
ATOM 2134 O O . LEU A 1 278 ? 16.161 3.881 -35.182 1.00 94.44 278 LEU A O 1
ATOM 2138 N N . MET A 1 279 ? 14.120 4.802 -34.989 1.00 92.75 279 MET A N 1
ATOM 2139 C CA . MET A 1 279 ? 13.863 4.979 -36.413 1.00 92.75 279 MET A CA 1
ATOM 2140 C C . MET A 1 279 ? 13.330 6.388 -36.660 1.00 92.75 279 MET A C 1
ATOM 2142 O O . MET A 1 279 ? 12.377 6.809 -35.996 1.00 92.75 279 MET A O 1
ATOM 2146 N N . ALA A 1 280 ? 13.910 7.088 -37.632 1.00 92.00 280 ALA A N 1
ATOM 2147 C CA . ALA A 1 280 ? 13.461 8.392 -38.102 1.00 92.00 280 ALA A CA 1
ATOM 2148 C C . ALA A 1 280 ? 13.163 8.371 -39.609 1.00 92.00 280 ALA A C 1
ATOM 2150 O O . ALA A 1 280 ? 13.918 7.792 -40.390 1.00 92.00 280 ALA A O 1
ATOM 2151 N N . THR A 1 281 ? 12.082 9.036 -40.023 1.00 88.88 281 THR A N 1
ATOM 2152 C CA . THR A 1 281 ? 11.621 9.104 -41.424 1.00 88.88 281 THR A CA 1
ATOM 2153 C C . THR A 1 281 ? 11.243 10.528 -41.828 1.00 88.88 281 THR A C 1
ATOM 2155 O O . THR A 1 281 ? 11.064 11.395 -40.971 1.00 88.88 281 THR A O 1
ATOM 2158 N N . THR A 1 282 ? 11.073 10.777 -43.130 1.00 84.56 282 THR A N 1
ATOM 2159 C CA . THR A 1 282 ? 10.667 12.083 -43.690 1.00 84.56 282 THR A CA 1
ATOM 2160 C C . THR A 1 282 ? 9.426 11.970 -44.566 1.00 84.56 282 THR A C 1
ATOM 2162 O O . THR A 1 282 ? 9.030 10.874 -44.977 1.00 84.56 282 THR A O 1
ATOM 2165 N N . THR A 1 283 ? 8.760 13.099 -44.822 1.00 70.44 283 THR A N 1
ATOM 2166 C CA . THR A 1 283 ? 7.431 13.108 -45.441 1.00 70.44 283 THR A CA 1
ATOM 2167 C C . THR A 1 283 ? 7.501 12.622 -46.890 1.00 70.44 283 THR A C 1
ATOM 2169 O O . THR A 1 283 ? 8.007 13.309 -47.771 1.00 70.44 283 THR A O 1
ATOM 2172 N N . GLY A 1 284 ? 6.940 11.444 -47.178 1.00 60.47 284 GLY A N 1
ATOM 2173 C CA . GLY A 1 284 ? 6.945 10.879 -48.535 1.00 60.47 284 GLY A CA 1
ATOM 2174 C C . GLY A 1 284 ? 8.280 10.263 -48.972 1.00 60.47 284 GLY A C 1
ATOM 2175 O O . GLY A 1 284 ? 8.362 9.783 -50.104 1.00 60.47 284 GLY A O 1
ATOM 2176 N N . GLY A 1 285 ? 9.283 10.223 -48.089 1.00 54.28 285 GLY A N 1
ATOM 2177 C CA . GLY A 1 285 ? 10.438 9.343 -48.234 1.00 54.28 285 GLY A CA 1
ATOM 2178 C C . GLY A 1 285 ? 9.975 7.903 -48.029 1.00 54.28 285 GLY A C 1
ATOM 2179 O O . GLY A 1 285 ? 9.357 7.602 -47.014 1.00 54.28 285 GLY A O 1
ATOM 2180 N N . GLY A 1 286 ? 10.177 7.034 -49.021 1.00 53.56 286 GLY A N 1
ATOM 2181 C CA . GLY A 1 286 ? 9.860 5.603 -48.940 1.00 53.56 286 GLY A CA 1
ATOM 2182 C C . GLY A 1 286 ? 10.715 4.865 -47.897 1.00 53.56 286 GLY A C 1
ATOM 2183 O O . GLY A 1 286 ? 10.865 5.320 -46.774 1.00 53.56 286 GLY A O 1
ATOM 2184 N N . ASN A 1 287 ? 11.307 3.723 -48.259 1.00 55.16 287 ASN A N 1
ATOM 2185 C CA . ASN A 1 287 ? 12.146 2.865 -47.394 1.00 55.16 287 ASN A CA 1
ATOM 2186 C C . ASN A 1 287 ? 13.476 3.517 -46.898 1.00 55.16 287 ASN A C 1
ATOM 2188 O O . ASN A 1 287 ? 14.443 2.813 -46.628 1.00 55.16 287 ASN A O 1
ATOM 2192 N N . LEU A 1 288 ? 13.550 4.848 -46.813 1.00 75.31 288 LEU A N 1
ATOM 2193 C CA . LEU A 1 288 ? 14.723 5.681 -46.522 1.00 75.31 288 LEU A CA 1
ATOM 2194 C C . LEU A 1 288 ? 14.722 6.148 -45.057 1.00 75.31 288 LEU A C 1
ATOM 2196 O O . LEU A 1 288 ? 14.712 7.338 -44.741 1.00 75.31 288 LEU A O 1
ATOM 2200 N N . ALA A 1 289 ? 14.608 5.182 -44.148 1.00 84.38 289 ALA A N 1
ATOM 2201 C CA . ALA A 1 289 ? 14.656 5.442 -42.719 1.00 84.38 289 ALA A CA 1
ATOM 2202 C C . ALA A 1 289 ? 16.109 5.454 -42.226 1.00 84.38 289 ALA A C 1
ATOM 2204 O O . ALA A 1 289 ? 16.926 4.622 -42.635 1.00 84.38 289 ALA A O 1
ATOM 2205 N N . LEU A 1 290 ? 16.404 6.383 -41.319 1.00 90.25 290 LEU A N 1
ATOM 2206 C CA . LEU A 1 290 ? 17.642 6.386 -40.551 1.00 90.25 290 LEU A CA 1
ATOM 2207 C C . LEU A 1 290 ? 17.392 5.685 -39.218 1.00 90.25 290 LEU A C 1
ATOM 2209 O O . LEU A 1 290 ? 16.372 5.943 -38.571 1.00 90.25 290 LEU A O 1
ATOM 2213 N N . PHE A 1 291 ? 18.327 4.836 -38.809 1.00 92.12 291 PHE A N 1
ATOM 2214 C CA . PHE A 1 291 ? 18.219 4.060 -37.582 1.00 92.12 291 PHE A CA 1
ATOM 2215 C C . PHE A 1 291 ? 19.402 4.314 -36.649 1.00 92.12 291 PHE A C 1
ATOM 2217 O O . PHE A 1 291 ? 20.504 4.607 -37.106 1.00 92.12 291 PHE A O 1
ATOM 2224 N N . ASP A 1 292 ? 19.184 4.157 -35.347 1.00 92.69 292 ASP A N 1
ATOM 2225 C CA . ASP A 1 292 ? 20.248 4.157 -34.338 1.00 92.69 292 ASP A CA 1
ATOM 2226 C C . ASP A 1 292 ? 19.946 3.119 -33.249 1.00 92.69 292 ASP A C 1
ATOM 2228 O O . ASP A 1 292 ? 18.782 2.867 -32.923 1.00 92.69 292 ASP A O 1
ATOM 2232 N N . LEU A 1 293 ? 20.991 2.517 -32.683 1.00 90.56 293 LEU A N 1
ATOM 2233 C CA . LEU A 1 293 ? 20.881 1.572 -31.575 1.00 90.56 293 LEU A CA 1
ATOM 2234 C C . LEU A 1 293 ? 21.247 2.279 -30.275 1.00 90.56 293 LEU A C 1
ATOM 2236 O O . LEU A 1 293 ? 22.404 2.603 -30.003 1.00 90.56 293 LEU A O 1
ATOM 2240 N N . VAL A 1 294 ? 20.241 2.486 -29.433 1.00 92.25 294 VAL A N 1
ATOM 2241 C CA . VAL A 1 294 ? 20.387 3.166 -28.148 1.00 92.25 294 VAL A CA 1
ATOM 2242 C C . VAL A 1 294 ? 20.149 2.214 -26.993 1.00 92.25 294 VAL A C 1
ATOM 2244 O O . VAL A 1 294 ? 19.554 1.152 -27.134 1.00 92.25 294 VAL A O 1
ATOM 2247 N N . ASN A 1 295 ? 20.610 2.598 -25.807 1.00 92.25 295 ASN A N 1
ATOM 2248 C CA . ASN A 1 295 ? 20.393 1.808 -24.605 1.00 92.25 295 ASN A CA 1
ATOM 2249 C C . ASN A 1 295 ? 19.305 2.439 -23.737 1.00 92.25 295 ASN A C 1
ATOM 2251 O O . ASN A 1 295 ? 19.462 3.566 -23.268 1.00 92.25 295 ASN A O 1
ATOM 2255 N N . ILE A 1 296 ? 18.259 1.673 -23.438 1.00 93.88 296 ILE A N 1
ATOM 2256 C CA . ILE A 1 296 ? 17.356 1.953 -22.326 1.00 93.88 296 ILE A CA 1
ATOM 2257 C C . ILE A 1 296 ? 17.966 1.348 -21.066 1.00 93.88 296 ILE A C 1
ATOM 2259 O O . ILE A 1 296 ? 18.110 0.131 -20.941 1.00 93.88 296 ILE A O 1
ATOM 2263 N N . GLN A 1 297 ? 18.341 2.210 -20.126 1.00 91.75 297 GLN A N 1
ATOM 2264 C CA . GLN A 1 297 ? 18.773 1.794 -18.799 1.00 91.75 297 GLN A CA 1
ATOM 2265 C C . GLN A 1 297 ? 17.540 1.556 -17.932 1.00 91.75 297 GLN A C 1
ATOM 2267 O O . GLN A 1 297 ? 16.780 2.482 -17.653 1.00 91.75 297 GLN A O 1
ATOM 2272 N N . ILE A 1 298 ? 17.364 0.324 -17.474 1.00 84.12 298 ILE A N 1
ATOM 2273 C CA . ILE A 1 298 ? 16.423 0.006 -16.410 1.00 84.12 298 ILE A CA 1
ATOM 2274 C C . ILE A 1 298 ? 17.203 -0.010 -15.105 1.00 84.12 298 ILE A C 1
ATOM 2276 O O . ILE A 1 298 ? 18.079 -0.851 -14.894 1.00 84.12 298 ILE A O 1
ATOM 2280 N N . THR A 1 299 ? 16.908 0.939 -14.228 1.00 75.31 299 THR A N 1
ATOM 2281 C CA . THR A 1 299 ? 17.415 0.908 -12.861 1.00 75.31 299 THR A CA 1
ATOM 2282 C C . THR A 1 299 ? 16.608 -0.092 -12.045 1.00 75.31 299 THR A C 1
ATOM 2284 O O . THR A 1 299 ? 15.461 -0.414 -12.362 1.00 75.31 299 THR A O 1
ATOM 2287 N N . HIS A 1 300 ? 17.193 -0.599 -10.964 1.00 61.47 300 HIS A N 1
ATOM 2288 C CA . HIS A 1 300 ? 16.343 -1.165 -9.927 1.00 61.47 300 HIS A CA 1
ATOM 2289 C C . HIS A 1 300 ? 15.438 -0.055 -9.433 1.00 61.47 300 HIS A C 1
ATOM 2291 O O . HIS A 1 300 ? 15.925 1.026 -9.090 1.00 61.47 300 HIS A O 1
ATOM 2297 N N . GLY A 1 301 ? 14.139 -0.316 -9.409 1.00 47.66 301 GLY A N 1
ATOM 2298 C CA . GLY A 1 301 ? 13.202 0.599 -8.810 1.00 47.66 301 GLY A CA 1
ATOM 2299 C C . GLY A 1 301 ? 13.579 0.738 -7.361 1.00 47.66 301 GLY A C 1
ATOM 2300 O O . GLY A 1 301 ? 13.304 -0.142 -6.554 1.00 47.66 301 GLY A O 1
ATOM 2301 N N . THR A 1 302 ? 14.148 1.883 -7.000 1.00 39.66 302 THR A N 1
ATOM 2302 C CA . THR A 1 302 ? 13.919 2.375 -5.659 1.00 39.66 302 THR A CA 1
ATOM 2303 C C . THR A 1 302 ? 12.484 2.895 -5.643 1.00 39.66 302 THR A C 1
ATOM 2305 O O . THR A 1 302 ? 12.238 4.091 -5.527 1.00 39.66 302 THR A O 1
ATOM 2308 N N . THR A 1 303 ? 11.500 1.990 -5.630 1.00 41.19 303 THR A N 1
ATOM 2309 C CA . THR A 1 303 ? 10.614 2.108 -4.478 1.00 41.19 303 THR A CA 1
ATOM 2310 C C . THR A 1 303 ? 11.596 2.015 -3.322 1.00 41.19 303 THR A C 1
ATOM 2312 O O . THR A 1 303 ? 12.175 0.945 -3.125 1.00 41.19 303 THR A O 1
ATOM 2315 N N . GLY A 1 304 ? 11.930 3.126 -2.649 1.00 40.72 304 GLY A N 1
ATOM 2316 C CA . GLY A 1 304 ? 12.532 2.963 -1.323 1.00 40.72 304 GLY A CA 1
ATOM 2317 C C . GLY A 1 304 ? 11.689 1.883 -0.649 1.00 40.72 304 GLY A C 1
ATOM 2318 O O . GLY A 1 304 ? 10.475 1.994 -0.782 1.00 40.72 304 GLY A O 1
ATOM 2319 N N . PRO A 1 305 ? 12.332 0.815 -0.150 1.00 47.66 305 PRO A N 1
ATOM 2320 C CA . PRO A 1 305 ? 11.878 -0.587 -0.187 1.00 47.66 305 PRO A CA 1
ATOM 2321 C C . PRO A 1 305 ? 10.392 -0.739 -0.551 1.00 47.66 305 PRO A C 1
ATOM 2323 O O . PRO A 1 305 ? 9.547 -0.229 0.158 1.00 47.66 305 PRO A O 1
ATOM 2326 N N . GLY A 1 306 ? 10.019 -1.379 -1.657 1.00 75.00 306 GLY A N 1
ATOM 2327 C CA . GLY A 1 306 ? 8.594 -1.478 -2.017 1.00 75.00 306 GLY A CA 1
ATOM 2328 C C . GLY A 1 306 ? 7.785 -2.277 -0.992 1.00 75.00 306 GLY A C 1
ATOM 2329 O O . GLY A 1 306 ? 8.325 -3.192 -0.365 1.00 75.00 306 GLY A O 1
ATOM 2330 N N . TYR A 1 307 ? 6.501 -1.947 -0.837 1.00 84.00 307 TYR A N 1
ATOM 2331 C CA . TYR A 1 307 ? 5.555 -2.844 -0.176 1.00 84.00 307 TYR A CA 1
ATOM 2332 C C . TYR A 1 307 ? 5.395 -4.101 -1.044 1.00 84.00 307 TYR A C 1
ATOM 2334 O O . TYR A 1 307 ? 5.193 -4.004 -2.254 1.00 84.00 307 TYR A O 1
ATOM 2342 N N . VAL A 1 308 ? 5.547 -5.281 -0.452 1.00 89.31 308 VAL A N 1
ATOM 2343 C CA . VAL A 1 308 ? 5.440 -6.586 -1.133 1.00 89.31 308 VAL A CA 1
ATOM 2344 C C . VAL A 1 308 ? 4.130 -7.313 -0.819 1.00 89.31 308 VAL A C 1
ATOM 2346 O O . VAL A 1 308 ? 3.841 -8.346 -1.428 1.00 89.31 308 VAL A O 1
ATOM 2349 N N . GLY A 1 309 ? 3.338 -6.776 0.111 1.00 92.75 309 GLY A N 1
ATOM 2350 C CA . GLY A 1 309 ? 2.099 -7.353 0.608 1.00 92.75 309 GLY A CA 1
ATOM 2351 C C . GLY A 1 309 ? 2.338 -8.491 1.599 1.00 92.75 309 GLY A C 1
ATOM 2352 O O . GLY A 1 309 ? 3.294 -9.269 1.496 1.00 92.75 309 GLY A O 1
ATOM 2353 N N . SER A 1 310 ? 1.416 -8.649 2.546 1.00 94.62 310 SER A N 1
ATOM 2354 C CA . SER A 1 310 ? 1.528 -9.629 3.634 1.00 94.62 310 SER A CA 1
ATOM 2355 C C . SER A 1 310 ? 1.651 -11.071 3.128 1.00 94.62 310 SER A C 1
ATOM 2357 O O . SER A 1 310 ? 2.343 -11.900 3.724 1.00 94.62 310 SER A O 1
ATOM 2359 N N . THR A 1 311 ? 1.045 -11.383 1.976 1.00 91.56 311 THR A N 1
ATOM 2360 C CA . THR A 1 311 ? 1.146 -12.712 1.343 1.00 91.56 311 THR A CA 1
ATOM 2361 C C . THR A 1 311 ? 2.592 -13.095 1.018 1.00 91.56 311 THR A C 1
ATOM 2363 O O . THR A 1 311 ? 2.960 -14.262 1.171 1.00 91.56 311 THR A O 1
ATOM 2366 N N . ALA A 1 312 ? 3.443 -12.143 0.625 1.00 91.81 312 ALA A N 1
ATOM 2367 C CA . ALA A 1 312 ? 4.840 -12.422 0.300 1.00 91.81 312 ALA A CA 1
ATOM 2368 C C . ALA A 1 312 ? 5.654 -12.841 1.540 1.00 91.81 312 ALA A C 1
ATOM 2370 O O . ALA A 1 312 ? 6.568 -13.664 1.443 1.00 91.81 312 ALA A O 1
ATOM 2371 N N . CYS A 1 313 ? 5.274 -12.357 2.727 1.00 93.06 313 CYS A N 1
ATOM 2372 C CA . CYS A 1 313 ? 5.905 -12.712 3.997 1.00 93.06 313 CYS A CA 1
ATOM 2373 C C . CYS A 1 313 ? 5.665 -14.186 4.382 1.00 93.06 313 CYS A C 1
ATOM 2375 O O . CYS A 1 313 ? 6.525 -14.808 5.012 1.00 93.06 313 CYS A O 1
ATOM 2377 N N . SER A 1 314 ? 4.532 -14.770 3.966 1.00 92.94 314 SER A N 1
ATOM 2378 C CA . SER A 1 314 ? 4.116 -16.139 4.325 1.00 92.94 314 SER A CA 1
ATOM 2379 C C . SER A 1 314 ? 5.113 -17.230 3.906 1.00 92.94 314 SER A C 1
ATOM 2381 O O . SER A 1 314 ? 5.200 -18.272 4.557 1.00 92.94 314 SER A O 1
ATOM 2383 N N . GLY A 1 315 ? 5.912 -16.986 2.859 1.00 89.81 315 GLY A N 1
ATOM 2384 C CA . GLY A 1 315 ? 6.903 -17.944 2.362 1.00 89.81 315 GLY A CA 1
ATOM 2385 C C . GLY A 1 315 ? 8.017 -18.261 3.366 1.00 89.81 315 GLY A C 1
ATOM 2386 O O . GLY A 1 315 ? 8.529 -19.381 3.376 1.00 89.81 315 GLY A O 1
ATOM 2387 N N . CYS A 1 316 ? 8.359 -17.301 4.233 1.00 94.25 316 CYS A N 1
ATOM 2388 C CA . CYS A 1 316 ? 9.404 -17.437 5.257 1.00 94.25 316 CYS A CA 1
ATOM 2389 C C . CYS A 1 316 ? 8.855 -17.343 6.691 1.00 94.25 316 CYS A C 1
ATOM 2391 O O . CYS A 1 316 ? 9.399 -17.981 7.592 1.00 94.25 316 CYS A O 1
ATOM 2393 N N . HIS A 1 317 ? 7.777 -16.583 6.906 1.00 95.44 317 HIS A N 1
ATOM 2394 C CA . HIS A 1 317 ? 7.169 -16.301 8.212 1.00 95.44 317 HIS A CA 1
ATOM 2395 C C . HIS A 1 317 ? 5.754 -16.885 8.319 1.00 95.44 317 HIS A C 1
ATOM 2397 O O . HIS A 1 317 ? 4.814 -16.197 8.709 1.00 95.44 317 HIS A O 1
ATOM 2403 N N . ASN A 1 318 ? 5.601 -18.158 7.946 1.00 96.00 318 ASN A N 1
ATOM 2404 C CA . ASN A 1 318 ? 4.294 -18.807 7.836 1.00 96.00 318 ASN A CA 1
ATOM 2405 C C . ASN A 1 318 ? 3.499 -18.777 9.150 1.00 96.00 318 ASN A C 1
ATOM 2407 O O . ASN A 1 318 ? 2.340 -18.397 9.123 1.00 96.00 318 ASN A O 1
ATOM 2411 N N . ASP A 1 319 ? 4.119 -19.087 10.292 1.00 95.25 319 ASP A N 1
ATOM 2412 C CA . ASP A 1 319 ? 3.410 -19.130 11.581 1.00 95.25 319 ASP A CA 1
ATOM 2413 C C . ASP A 1 319 ? 2.774 -17.769 11.929 1.00 95.25 319 ASP A C 1
ATOM 2415 O O . ASP A 1 319 ? 1.589 -17.696 12.238 1.00 95.25 319 ASP A O 1
ATOM 2419 N N . TYR A 1 320 ? 3.529 -16.675 11.775 1.00 95.75 320 TYR A N 1
ATOM 2420 C CA . TYR A 1 320 ? 3.029 -15.319 12.030 1.00 95.75 320 TYR A CA 1
ATOM 2421 C C . TYR A 1 320 ? 1.984 -14.874 11.011 1.00 95.75 320 TYR A C 1
ATOM 2423 O O . TYR A 1 320 ? 0.996 -14.246 11.378 1.00 95.75 320 TYR A O 1
ATOM 2431 N N . TYR A 1 321 ? 2.192 -15.194 9.730 1.00 96.50 321 TYR A N 1
ATOM 2432 C CA . TYR A 1 321 ? 1.211 -14.903 8.688 1.00 96.50 321 TYR A CA 1
ATOM 2433 C C . TYR A 1 321 ? -0.094 -15.665 8.928 1.00 96.50 321 TYR A C 1
ATOM 2435 O O . TYR A 1 321 ? -1.175 -15.109 8.753 1.00 96.50 321 TYR A O 1
ATOM 2443 N N . TYR A 1 322 ? 0.006 -16.929 9.340 1.00 95.38 322 TYR A N 1
ATOM 2444 C CA . TYR A 1 322 ? -1.140 -17.761 9.651 1.00 95.38 322 TYR A CA 1
ATOM 2445 C C . TYR A 1 322 ? -1.934 -17.155 10.804 1.00 95.38 322 TYR A C 1
ATOM 2447 O O . TYR A 1 322 ? -3.118 -16.902 10.613 1.00 95.38 322 TYR A O 1
ATOM 2455 N N . ASP A 1 323 ? -1.295 -16.819 11.926 1.00 95.69 323 ASP A N 1
ATOM 2456 C CA . ASP A 1 323 ? -1.975 -16.171 13.054 1.00 95.69 323 ASP A CA 1
ATOM 2457 C C . ASP A 1 323 ? -2.619 -14.833 12.641 1.00 95.69 323 ASP A C 1
ATOM 2459 O O . ASP A 1 323 ? -3.820 -14.628 12.845 1.00 95.69 323 ASP A O 1
ATOM 2463 N N . TRP A 1 324 ? -1.870 -13.981 11.929 1.00 96.81 324 TRP A N 1
ATOM 2464 C CA . TRP A 1 324 ? -2.353 -12.680 11.451 1.00 96.81 324 TRP A CA 1
ATOM 2465 C C . TRP A 1 324 ? -3.529 -12.792 10.470 1.00 96.81 324 TRP A C 1
ATOM 2467 O O . TRP A 1 324 ? -4.436 -11.961 10.499 1.00 96.81 324 TRP A O 1
ATOM 2477 N N . SER A 1 325 ? -3.572 -13.829 9.628 1.00 94.88 325 SER A N 1
ATOM 2478 C CA . SER A 1 325 ? -4.662 -14.025 8.657 1.00 94.88 325 SER A CA 1
ATOM 2479 C C . SER A 1 325 ? -6.027 -14.294 9.308 1.00 94.88 325 SER A C 1
ATOM 2481 O O . SER A 1 325 ? -7.061 -14.197 8.647 1.00 94.88 325 SER A O 1
ATOM 2483 N N . TYR A 1 326 ? -6.040 -14.590 10.611 1.00 95.31 326 TYR A N 1
ATOM 2484 C CA . TYR A 1 326 ? -7.235 -14.719 11.446 1.00 95.31 326 TYR A CA 1
ATOM 2485 C C . TYR A 1 326 ? -7.353 -13.592 12.482 1.00 95.31 326 TYR A C 1
ATOM 2487 O O . TYR A 1 326 ? -8.158 -13.703 13.401 1.00 95.31 326 TYR A O 1
ATOM 2495 N N . HIS A 1 327 ? -6.575 -12.517 12.347 1.00 94.81 327 HIS A N 1
ATOM 2496 C CA . HIS A 1 327 ? -6.572 -11.371 13.250 1.00 94.81 327 HIS A CA 1
ATOM 2497 C C . HIS A 1 327 ? -7.360 -10.195 12.662 1.00 94.81 327 HIS A C 1
ATOM 2499 O O . HIS A 1 327 ? -7.236 -9.871 11.479 1.00 94.81 327 HIS A O 1
ATOM 2505 N N . GLY A 1 328 ? -8.111 -9.469 13.498 1.00 94.38 328 GLY A N 1
ATOM 2506 C CA . GLY A 1 328 ? -8.950 -8.344 13.057 1.00 94.38 328 GLY A CA 1
ATOM 2507 C C . GLY A 1 328 ? -8.234 -7.230 12.268 1.00 94.38 328 GLY A C 1
ATOM 2508 O O . GLY A 1 328 ? -8.873 -6.553 11.464 1.00 94.38 328 GLY A O 1
ATOM 2509 N N . HIS A 1 329 ? -6.918 -7.056 12.438 1.00 96.19 329 HIS A N 1
ATOM 2510 C CA . HIS A 1 329 ? -6.099 -6.116 11.651 1.00 96.19 329 HIS A CA 1
ATOM 2511 C C . HIS A 1 329 ? -6.139 -6.400 10.146 1.00 96.19 329 HIS A C 1
ATOM 2513 O O . HIS A 1 329 ? -6.341 -5.458 9.378 1.00 96.19 329 HIS A O 1
ATOM 2519 N N . GLY A 1 330 ? -6.036 -7.664 9.721 1.00 96.06 330 GLY A N 1
ATOM 2520 C CA . GLY A 1 330 ? -6.119 -8.028 8.301 1.00 96.06 330 GLY A CA 1
ATOM 2521 C C . GLY A 1 330 ? -7.480 -7.700 7.677 1.00 96.06 330 GLY A C 1
ATOM 2522 O O . GLY A 1 330 ? -7.588 -7.518 6.473 1.00 96.06 330 GLY A O 1
ATOM 2523 N N . PHE A 1 331 ? -8.508 -7.530 8.513 1.00 96.25 331 PHE A N 1
ATOM 2524 C CA . PHE A 1 331 ? -9.879 -7.217 8.113 1.00 96.25 331 PHE A CA 1
ATOM 2525 C C . PHE A 1 331 ? -10.298 -5.785 8.481 1.00 96.25 331 PHE A C 1
ATOM 2527 O O . PHE A 1 331 ? -11.493 -5.477 8.500 1.00 96.25 331 PHE A O 1
ATOM 2534 N N . ALA A 1 332 ? -9.347 -4.898 8.805 1.00 96.44 332 ALA A N 1
ATOM 2535 C CA . ALA A 1 332 ? -9.649 -3.531 9.232 1.00 96.44 332 ALA A CA 1
ATOM 2536 C C . ALA A 1 332 ? -10.387 -2.726 8.145 1.00 96.44 332 ALA A C 1
ATOM 2538 O O . ALA A 1 332 ? -11.257 -1.914 8.477 1.00 96.44 332 ALA A O 1
ATOM 2539 N N . ILE A 1 333 ? -10.101 -3.000 6.869 1.00 97.50 333 ILE A N 1
ATOM 2540 C CA . ILE A 1 333 ? -10.942 -2.655 5.721 1.00 97.50 333 ILE A CA 1
ATOM 2541 C C . ILE A 1 333 ? -10.898 -3.794 4.702 1.00 97.50 333 ILE A C 1
ATOM 2543 O O . ILE A 1 333 ? -9.872 -4.443 4.549 1.00 97.50 333 ILE A O 1
ATOM 2547 N N . ASN A 1 334 ? -12.003 -4.026 3.998 1.00 96.81 334 ASN A N 1
ATOM 2548 C CA . ASN A 1 334 ? -12.134 -5.094 3.013 1.00 96.81 334 ASN A CA 1
ATOM 2549 C C . ASN A 1 334 ? -12.735 -4.539 1.728 1.00 96.81 334 ASN A C 1
ATOM 2551 O O . ASN A 1 334 ? -13.753 -3.841 1.768 1.00 96.81 334 ASN A O 1
ATOM 2555 N N . LYS A 1 335 ? -12.127 -4.864 0.586 1.00 95.69 335 LYS A N 1
ATOM 2556 C CA . LYS A 1 335 ? -12.657 -4.504 -0.731 1.00 95.69 335 LYS A CA 1
ATOM 2557 C C . LYS A 1 335 ? -13.898 -5.322 -1.057 1.00 95.69 335 LYS A C 1
ATOM 2559 O O . LYS A 1 335 ? -13.932 -6.529 -0.835 1.00 95.69 335 LYS A O 1
ATOM 2564 N N . VAL A 1 336 ? -14.907 -4.668 -1.622 1.00 95.56 336 VAL A N 1
ATOM 2565 C CA . VAL A 1 336 ? -16.151 -5.311 -2.049 1.00 95.56 336 VAL A CA 1
ATOM 2566 C C . VAL A 1 336 ? -16.167 -5.446 -3.566 1.00 95.56 336 VAL A C 1
ATOM 2568 O O . VAL A 1 336 ? -16.029 -4.472 -4.302 1.00 95.56 336 VAL A O 1
ATOM 2571 N N . LEU A 1 337 ? -16.374 -6.676 -4.037 1.00 90.31 337 LEU A N 1
ATOM 2572 C CA . LEU A 1 337 ? -16.471 -7.020 -5.460 1.00 90.31 337 LEU A CA 1
ATOM 2573 C C . LEU A 1 337 ? -17.879 -7.534 -5.806 1.00 90.31 337 LEU A C 1
ATOM 2575 O O . LEU A 1 337 ? -18.046 -8.572 -6.442 1.00 90.31 337 LEU A O 1
ATOM 2579 N N . GLY A 1 338 ? -18.908 -6.811 -5.349 1.00 86.62 338 GLY A N 1
ATOM 2580 C CA . GLY A 1 338 ? -20.319 -7.131 -5.605 1.00 86.62 338 GLY A CA 1
ATOM 2581 C C . GLY A 1 338 ? -20.927 -8.204 -4.693 1.00 86.62 338 GLY A C 1
ATOM 2582 O O . GLY A 1 338 ? -22.070 -8.605 -4.910 1.00 86.62 338 GLY A O 1
ATOM 2583 N N . ALA A 1 339 ? -20.202 -8.651 -3.666 1.00 92.25 339 ALA A N 1
ATOM 2584 C CA . ALA A 1 339 ? -20.680 -9.570 -2.634 1.00 92.25 339 ALA A CA 1
ATOM 2585 C C . ALA A 1 339 ? -20.079 -9.215 -1.265 1.00 92.25 339 ALA A C 1
ATOM 2587 O O . ALA A 1 339 ? -19.094 -8.479 -1.194 1.00 92.25 339 ALA A O 1
ATOM 2588 N N . ALA A 1 340 ? -20.679 -9.743 -0.194 1.00 93.75 340 ALA A N 1
ATOM 2589 C CA . ALA A 1 340 ? -20.169 -9.580 1.164 1.00 93.75 340 ALA A CA 1
ATOM 2590 C C . ALA A 1 340 ? -18.716 -10.078 1.267 1.00 93.75 340 ALA A C 1
ATOM 2592 O O . ALA A 1 340 ? -18.430 -11.141 0.711 1.00 93.75 340 ALA A O 1
ATOM 2593 N N . PRO A 1 341 ? -17.819 -9.365 1.975 1.00 94.75 341 PRO A N 1
ATOM 2594 C CA . PRO A 1 341 ? -16.505 -9.905 2.296 1.00 94.75 341 PRO A CA 1
ATOM 2595 C C . PRO A 1 341 ? -16.619 -11.168 3.156 1.00 94.75 341 PRO A C 1
ATOM 2597 O O . PRO A 1 341 ? -17.515 -11.277 4.000 1.00 94.75 341 PRO A O 1
ATOM 2600 N N . ASP A 1 342 ? -15.692 -12.100 2.952 1.00 93.12 342 ASP A N 1
ATOM 2601 C CA . ASP A 1 342 ? -15.588 -13.316 3.751 1.00 93.12 342 ASP A CA 1
ATOM 2602 C C . ASP A 1 342 ? -14.772 -13.039 5.018 1.00 93.12 342 ASP A C 1
ATOM 2604 O O . ASP A 1 342 ? -13.638 -12.564 4.950 1.00 93.12 342 ASP A O 1
ATOM 2608 N N . TYR A 1 343 ? -15.341 -13.374 6.176 1.00 95.12 343 TYR A N 1
ATOM 2609 C CA . TYR A 1 343 ? -14.674 -13.271 7.473 1.00 95.12 343 TYR A CA 1
ATOM 2610 C C . TYR A 1 343 ? -14.591 -14.658 8.124 1.00 95.12 343 TYR A C 1
ATOM 2612 O O . TYR A 1 343 ? -15.553 -15.425 8.035 1.00 95.12 343 TYR A O 1
ATOM 2620 N N . PRO A 1 344 ? -13.496 -14.993 8.828 1.00 93.75 344 PRO A N 1
ATOM 2621 C CA . PRO A 1 344 ? -13.347 -16.308 9.453 1.00 93.75 344 PRO A CA 1
ATOM 2622 C C . PRO A 1 344 ? -14.387 -16.639 10.537 1.00 93.75 344 PRO A C 1
ATOM 2624 O O . PRO A 1 344 ? -14.803 -17.792 10.646 1.00 93.75 344 PRO A O 1
ATOM 2627 N N . PHE A 1 345 ? -14.804 -15.649 11.337 1.00 94.38 345 PHE A N 1
ATOM 2628 C CA . PHE A 1 345 ? -15.593 -15.877 12.564 1.00 94.38 345 PHE A CA 1
ATOM 2629 C C . PHE A 1 345 ? -16.881 -15.055 12.651 1.00 94.38 345 PHE A C 1
ATOM 2631 O O . PHE A 1 345 ? -17.637 -15.167 13.616 1.00 94.38 345 PHE A O 1
ATOM 2638 N N . SER A 1 346 ? -17.154 -14.235 11.642 1.00 94.50 346 SER A N 1
ATOM 2639 C CA . SER A 1 346 ? -18.284 -13.318 11.633 1.00 94.50 346 SER A CA 1
ATOM 2640 C C . SER A 1 346 ? -18.996 -13.311 10.287 1.00 94.50 346 SER A C 1
ATOM 2642 O O . SER A 1 346 ? -18.581 -13.925 9.306 1.00 94.50 346 SER A O 1
ATOM 2644 N N . THR A 1 347 ? -20.137 -12.631 10.236 1.00 94.31 347 THR A N 1
ATOM 2645 C CA . THR A 1 347 ? -20.869 -12.424 8.990 1.00 94.31 347 THR A CA 1
ATOM 2646 C C . THR A 1 347 ? -21.439 -11.019 8.974 1.00 94.31 347 THR A C 1
ATOM 2648 O O . THR A 1 347 ? -22.106 -10.591 9.920 1.00 94.31 347 THR A O 1
ATOM 2651 N N . VAL A 1 348 ? -21.200 -10.315 7.871 1.00 96.56 348 VAL A N 1
ATOM 2652 C CA . VAL A 1 348 ? -21.837 -9.033 7.578 1.00 96.56 348 VAL A CA 1
ATOM 2653 C C . VAL A 1 348 ? -23.051 -9.307 6.680 1.00 96.56 348 VAL A C 1
ATOM 2655 O O . VAL A 1 348 ? -22.907 -9.975 5.653 1.00 96.56 348 VAL A O 1
ATOM 2658 N N . PRO A 1 349 ? -24.264 -8.869 7.065 1.00 95.50 349 PRO A N 1
ATOM 2659 C CA . PRO A 1 349 ? -25.484 -9.119 6.304 1.00 95.50 349 PRO A CA 1
ATOM 2660 C C . PRO A 1 349 ? -25.541 -8.224 5.060 1.00 95.50 349 PRO A C 1
ATOM 2662 O O . PRO A 1 349 ? -24.596 -7.504 4.748 1.00 95.50 349 PRO A O 1
ATOM 2665 N N . SER A 1 350 ? -26.679 -8.233 4.362 1.00 96.56 350 SER A N 1
ATOM 2666 C CA . SER A 1 350 ? -26.957 -7.266 3.296 1.00 96.56 350 SER A CA 1
ATOM 2667 C C . SER A 1 350 ? -26.660 -5.820 3.734 1.00 96.56 350 SER A C 1
ATOM 2669 O O . SER A 1 350 ? -26.904 -5.493 4.902 1.00 96.56 350 SER A O 1
ATOM 2671 N N . PRO A 1 351 ? -26.184 -4.956 2.813 1.00 97.38 351 PRO A N 1
ATOM 2672 C CA . PRO A 1 351 ? -25.889 -3.557 3.112 1.00 97.38 351 PRO A CA 1
ATOM 2673 C C . PRO A 1 351 ? -27.095 -2.786 3.675 1.00 97.38 351 PRO A C 1
ATOM 2675 O O . PRO A 1 351 ? -28.233 -3.270 3.614 1.00 97.38 351 PRO A O 1
ATOM 2678 N N . PRO A 1 352 ? -26.871 -1.566 4.208 1.00 96.94 352 PRO A N 1
ATOM 2679 C CA . PRO A 1 352 ? -27.938 -0.718 4.729 1.00 96.94 352 PRO A CA 1
ATOM 2680 C C . PRO A 1 352 ? -29.128 -0.602 3.771 1.00 96.94 352 PRO A C 1
ATOM 2682 O O . PRO A 1 352 ? -28.946 -0.501 2.558 1.00 96.94 352 PRO A O 1
ATOM 2685 N N . ALA A 1 353 ? -30.344 -0.561 4.323 1.00 95.56 353 ALA A N 1
ATOM 2686 C CA . ALA A 1 353 ? -31.583 -0.631 3.550 1.00 95.56 353 ALA A CA 1
ATOM 2687 C C . ALA A 1 353 ? -31.598 0.316 2.334 1.00 95.56 353 ALA A C 1
ATOM 2689 O O . ALA A 1 353 ? -31.347 1.516 2.456 1.00 95.56 353 ALA A O 1
ATOM 2690 N N . GLY A 1 354 ? -31.944 -0.235 1.167 1.00 94.94 354 GLY A N 1
ATOM 2691 C CA . GLY A 1 354 ? -31.974 0.496 -0.103 1.00 94.94 354 GLY A CA 1
ATOM 2692 C C . GLY A 1 354 ? -30.659 0.490 -0.886 1.00 94.94 354 GLY A C 1
ATOM 2693 O O . GLY A 1 354 ? -30.630 1.098 -1.950 1.00 94.94 354 GLY A O 1
ATOM 2694 N N . LEU A 1 355 ? -29.619 -0.184 -0.386 1.00 97.38 355 LEU A N 1
ATOM 2695 C CA . LEU A 1 355 ? -28.382 -0.472 -1.112 1.00 97.38 355 LEU A CA 1
ATOM 2696 C C . LEU A 1 355 ? -28.216 -1.976 -1.336 1.00 97.38 355 LEU A C 1
ATOM 2698 O O . LEU A 1 355 ? -28.622 -2.782 -0.497 1.00 97.38 355 LEU A O 1
ATOM 2702 N N . ASP A 1 356 ? -27.540 -2.324 -2.424 1.00 97.44 356 ASP A N 1
ATOM 2703 C CA . ASP A 1 356 ? -27.046 -3.668 -2.703 1.00 97.44 356 ASP A CA 1
ATOM 2704 C C . ASP A 1 356 ? -25.511 -3.703 -2.646 1.00 97.44 356 ASP A C 1
ATOM 2706 O O . ASP A 1 356 ? -24.837 -2.676 -2.608 1.00 97.44 356 ASP A O 1
ATOM 2710 N N . TRP A 1 357 ? -24.916 -4.899 -2.656 1.00 97.25 357 TRP A N 1
ATOM 2711 C CA . TRP A 1 357 ? -23.452 -5.046 -2.630 1.00 97.25 357 TRP A CA 1
ATOM 2712 C C . TRP A 1 357 ? -22.742 -4.419 -3.838 1.00 97.25 357 TRP A C 1
ATOM 2714 O O . TRP A 1 357 ? -21.544 -4.170 -3.777 1.00 97.25 357 TRP A O 1
ATOM 2724 N N . THR A 1 358 ? -23.461 -4.142 -4.927 1.00 96.44 358 THR A N 1
ATOM 2725 C CA . THR A 1 358 ? -22.938 -3.390 -6.077 1.00 96.44 358 THR A CA 1
ATOM 2726 C C . THR A 1 358 ? -22.786 -1.895 -5.805 1.00 96.44 358 THR A C 1
ATOM 2728 O O . THR A 1 358 ? -22.061 -1.229 -6.537 1.00 96.44 358 THR A O 1
ATOM 2731 N N . ASP A 1 359 ? -23.444 -1.378 -4.766 1.00 97.94 359 ASP A N 1
ATOM 2732 C CA . ASP A 1 359 ? -23.364 0.025 -4.352 1.00 97.94 359 ASP A CA 1
ATOM 2733 C C . ASP A 1 359 ? -22.266 0.263 -3.304 1.00 97.94 359 ASP A C 1
ATOM 2735 O O . ASP A 1 359 ? -22.062 1.396 -2.867 1.00 97.94 359 ASP A O 1
ATOM 2739 N N . ILE A 1 360 ? -21.569 -0.798 -2.882 1.00 98.56 360 ILE A N 1
ATOM 2740 C CA . ILE A 1 360 ? -20.546 -0.758 -1.839 1.00 98.56 360 ILE A CA 1
ATOM 2741 C C . ILE A 1 360 ? -19.172 -0.997 -2.463 1.00 98.56 360 ILE A C 1
ATOM 2743 O O . ILE A 1 360 ? -18.964 -1.992 -3.155 1.00 98.56 360 ILE A O 1
ATOM 2747 N N . SER A 1 361 ? -18.221 -0.099 -2.207 1.00 98.06 361 SER A N 1
ATOM 2748 C CA . SER A 1 361 ? -16.829 -0.261 -2.651 1.00 98.06 361 SER A CA 1
ATOM 2749 C C . SER A 1 361 ? -15.961 -0.986 -1.626 1.00 98.06 361 SER A C 1
ATOM 2751 O O . SER A 1 361 ? -15.120 -1.805 -1.998 1.00 98.06 361 SER A O 1
ATOM 2753 N N . TYR A 1 362 ? -16.185 -0.705 -0.342 1.00 98.62 362 TYR A N 1
ATOM 2754 C CA . TYR A 1 362 ? -15.423 -1.248 0.776 1.00 98.62 362 TYR A CA 1
ATOM 2755 C C . TYR A 1 362 ? -16.295 -1.398 2.026 1.00 98.62 362 TYR A C 1
ATOM 2757 O O . TYR A 1 362 ? -17.271 -0.668 2.223 1.00 98.62 362 TYR A O 1
ATOM 2765 N N . VAL A 1 363 ? -15.892 -2.312 2.908 1.00 98.56 363 VAL A N 1
ATOM 2766 C CA . VAL A 1 363 ? -16.403 -2.437 4.277 1.00 98.56 363 VAL A CA 1
ATOM 2767 C C . VAL A 1 363 ? -15.258 -2.193 5.253 1.00 98.56 363 VAL A C 1
ATOM 2769 O O . VAL A 1 363 ? -14.287 -2.947 5.260 1.00 98.56 363 VAL A O 1
ATOM 2772 N N . GLN A 1 364 ? -15.368 -1.162 6.092 1.00 97.94 364 GLN A N 1
ATOM 2773 C CA . GLN A 1 364 ? -14.452 -0.954 7.215 1.00 97.94 364 GLN A CA 1
ATOM 2774 C C . GLN A 1 364 ? -14.924 -1.796 8.408 1.00 97.94 364 GLN A C 1
ATOM 2776 O O . GLN A 1 364 ? -16.063 -1.657 8.866 1.00 97.94 364 GLN A O 1
ATOM 2781 N N . GLY A 1 365 ? -14.047 -2.651 8.931 1.00 95.50 365 GLY A N 1
ATOM 2782 C CA . GLY A 1 365 ? -14.374 -3.620 9.976 1.00 95.50 365 GLY A CA 1
ATOM 2783 C C . GLY A 1 365 ? -15.132 -4.844 9.449 1.00 95.50 365 GLY A C 1
ATOM 2784 O O . GLY A 1 365 ? -14.860 -5.340 8.358 1.00 95.50 365 GLY A O 1
ATOM 2785 N N . GLY A 1 366 ? -16.076 -5.351 10.246 1.00 95.12 366 GLY A N 1
ATOM 2786 C CA . GLY A 1 366 ? -16.858 -6.560 9.955 1.00 95.12 366 GLY A CA 1
ATOM 2787 C C . GLY A 1 366 ? -16.325 -7.853 10.572 1.00 95.12 366 GLY A C 1
ATOM 2788 O O . GLY A 1 366 ? -17.015 -8.864 10.520 1.00 95.12 366 GLY A O 1
ATOM 2789 N N . PHE A 1 367 ? -15.160 -7.814 11.220 1.00 93.06 367 PHE A N 1
ATOM 2790 C CA . PHE A 1 367 ? -14.591 -8.951 11.945 1.00 93.06 367 PHE A CA 1
ATOM 2791 C C . PHE A 1 367 ? -15.015 -8.971 13.426 1.00 93.06 367 PHE A C 1
ATOM 2793 O O . PHE A 1 367 ? -15.546 -9.971 13.888 1.00 93.06 367 PHE A O 1
ATOM 2800 N N . GLY A 1 368 ? -14.848 -7.862 14.160 1.00 84.88 368 GLY A N 1
ATOM 2801 C CA . GLY A 1 368 ? -15.103 -7.774 15.610 1.00 84.88 368 GLY A CA 1
ATOM 2802 C C . GLY A 1 368 ? -16.407 -7.061 15.986 1.00 84.88 368 GLY A C 1
ATOM 2803 O O . GLY A 1 368 ? -17.465 -7.674 16.041 1.00 84.88 368 GLY A O 1
ATOM 2804 N N . ASP A 1 369 ? -16.333 -5.756 16.266 1.00 90.50 369 ASP A N 1
ATOM 2805 C CA . ASP A 1 369 ? -17.445 -5.027 16.903 1.00 90.50 369 ASP A CA 1
ATOM 2806 C C . ASP A 1 369 ? -18.544 -4.601 15.915 1.00 90.50 369 ASP A C 1
ATOM 2808 O O . ASP A 1 369 ? -19.743 -4.783 16.154 1.00 90.50 369 ASP A O 1
ATOM 2812 N N . ARG A 1 370 ? -18.125 -4.004 14.792 1.00 95.38 370 ARG A N 1
ATOM 2813 C CA . ARG A 1 370 ? -19.016 -3.380 13.807 1.00 95.38 370 ARG A CA 1
ATOM 2814 C C . ARG A 1 370 ? -18.499 -3.460 12.375 1.00 95.38 370 ARG A C 1
ATOM 2816 O O . ARG A 1 370 ? -17.298 -3.610 12.156 1.00 95.38 370 ARG A O 1
ATOM 2823 N N . ALA A 1 371 ? -19.406 -3.274 11.420 1.00 97.75 371 ALA A N 1
ATOM 2824 C CA . ALA A 1 371 ? -19.103 -2.982 10.022 1.00 97.75 371 ALA A CA 1
ATOM 2825 C C . ALA A 1 371 ? -19.672 -1.615 9.614 1.00 97.75 371 ALA A C 1
ATOM 2827 O O . ALA A 1 371 ? -20.826 -1.292 9.917 1.00 97.75 371 ALA A O 1
ATOM 2828 N N . LEU A 1 372 ? -18.854 -0.836 8.909 1.00 98.00 372 LEU A N 1
ATOM 2829 C CA . LEU A 1 372 ? -19.219 0.420 8.255 1.00 98.00 372 LEU A CA 1
ATOM 2830 C C . LEU A 1 372 ? -19.023 0.268 6.747 1.00 98.00 372 LEU A C 1
ATOM 2832 O O . LEU A 1 372 ? -18.141 -0.464 6.303 1.00 98.00 372 LEU A O 1
ATOM 2836 N N . PHE A 1 373 ? -19.833 0.966 5.959 1.00 98.56 373 PHE A N 1
ATOM 2837 C CA . PHE A 1 373 ? -19.923 0.751 4.516 1.00 98.56 373 PHE A CA 1
ATOM 2838 C C . PHE A 1 373 ? -19.494 2.005 3.761 1.00 98.56 373 PHE A C 1
ATOM 2840 O O . PHE A 1 373 ? -19.878 3.114 4.143 1.00 98.56 373 PHE A O 1
ATOM 2847 N N . LEU A 1 374 ? -18.717 1.824 2.693 1.00 98.69 374 LEU A N 1
ATOM 2848 C CA . LEU A 1 374 ? -18.346 2.892 1.771 1.00 98.69 374 LEU A CA 1
ATOM 2849 C C . LEU A 1 374 ? -19.132 2.749 0.467 1.00 98.69 374 LEU A C 1
ATOM 2851 O O . LEU A 1 374 ? -19.215 1.648 -0.076 1.00 98.69 374 LEU A O 1
ATOM 2855 N N . ASP A 1 375 ? -19.674 3.849 -0.048 1.00 98.44 375 ASP A N 1
ATOM 2856 C CA . ASP A 1 375 ? -20.397 3.880 -1.325 1.00 98.44 375 ASP A CA 1
ATOM 2857 C C . ASP A 1 375 ? -19.470 3.664 -2.541 1.00 98.44 375 ASP A C 1
ATOM 2859 O O . ASP A 1 375 ? -18.257 3.484 -2.402 1.00 98.44 375 ASP A O 1
ATOM 2863 N N . THR A 1 376 ? -20.008 3.687 -3.763 1.00 97.56 376 THR A N 1
ATOM 2864 C CA . THR A 1 376 ? -19.217 3.503 -4.994 1.00 97.56 376 THR A CA 1
ATOM 2865 C C . THR A 1 376 ? -18.185 4.603 -5.245 1.00 97.56 376 THR A C 1
ATOM 2867 O O . THR A 1 376 ? -17.184 4.346 -5.913 1.00 97.56 376 THR A O 1
ATOM 2870 N N . ASP A 1 377 ? -18.386 5.803 -4.706 1.00 97.81 377 ASP A N 1
ATOM 2871 C CA . ASP A 1 377 ? -17.405 6.887 -4.774 1.00 97.81 377 ASP A CA 1
ATOM 2872 C C . ASP A 1 377 ? -16.340 6.757 -3.678 1.00 97.81 377 ASP A C 1
ATOM 2874 O O . ASP A 1 377 ? -15.383 7.526 -3.676 1.00 97.81 377 ASP A O 1
ATOM 2878 N N . GLY A 1 378 ? -16.474 5.789 -2.767 1.00 98.19 378 GLY A N 1
ATOM 2879 C CA . GLY A 1 378 ? -15.552 5.555 -1.662 1.00 98.19 378 GLY A CA 1
ATOM 2880 C C . GLY A 1 378 ? -15.791 6.461 -0.452 1.00 98.19 378 GLY A C 1
ATOM 2881 O O . GLY A 1 378 ? -14.865 6.701 0.318 1.00 98.19 378 GLY A O 1
ATOM 2882 N N . ARG A 1 379 ? -17.012 6.976 -0.267 1.00 98.62 379 ARG A N 1
ATOM 2883 C CA . ARG A 1 379 ? -17.404 7.759 0.916 1.00 98.62 379 ARG A CA 1
ATOM 2884 C C . ARG A 1 379 ? -18.062 6.883 1.972 1.00 98.62 379 ARG A C 1
ATOM 2886 O O . ARG A 1 379 ? -18.868 6.019 1.642 1.00 98.62 379 ARG A O 1
ATOM 2893 N N . LEU A 1 380 ? -17.787 7.149 3.249 1.00 98.38 380 LEU A N 1
ATOM 2894 C CA . LEU A 1 380 ? -18.472 6.511 4.377 1.00 98.38 380 LEU A CA 1
ATOM 2895 C C . LEU A 1 380 ? -19.953 6.858 4.377 1.00 98.38 380 LEU A C 1
ATOM 2897 O O . LEU A 1 380 ? -20.316 8.032 4.353 1.00 98.38 380 LEU A O 1
ATOM 2901 N N . ILE A 1 381 ? -20.796 5.837 4.484 1.00 98.44 381 ILE A N 1
ATOM 2902 C CA . ILE A 1 381 ? -22.246 5.981 4.557 1.00 98.44 381 ILE A CA 1
ATOM 2903 C C . ILE A 1 381 ? -22.661 6.246 6.010 1.00 98.44 381 ILE A C 1
ATOM 2905 O O . ILE A 1 381 ? -22.502 5.403 6.897 1.00 98.44 381 ILE A O 1
ATOM 2909 N N . LEU A 1 382 ? -23.239 7.420 6.246 1.00 98.12 382 LEU A N 1
ATOM 2910 C CA . LEU A 1 382 ? -23.696 7.888 7.552 1.00 98.12 382 LEU A CA 1
ATOM 2911 C C . LEU A 1 382 ? -25.223 7.836 7.645 1.00 98.12 382 LEU A C 1
ATOM 2913 O O . LEU A 1 382 ? -25.927 7.830 6.630 1.00 98.12 382 LEU A O 1
ATOM 2917 N N . GLY A 1 383 ? -25.750 7.887 8.864 1.00 97.50 383 GLY A N 1
ATOM 2918 C CA . GLY A 1 383 ? -27.184 8.028 9.096 1.00 97.50 383 GLY A CA 1
ATOM 2919 C C . GLY A 1 383 ? -27.774 6.968 10.020 1.00 97.50 383 GLY A C 1
ATOM 2920 O O . GLY A 1 383 ? -27.049 6.166 10.609 1.00 97.50 383 GLY A O 1
ATOM 2921 N N . PRO A 1 384 ? -29.112 6.936 10.135 1.00 97.31 384 PRO A N 1
ATOM 2922 C CA . PRO A 1 384 ? -29.832 5.836 10.758 1.00 97.31 384 PRO A CA 1
ATOM 2923 C C . PRO A 1 384 ? -29.614 4.531 9.989 1.00 97.31 384 PRO A C 1
ATOM 2925 O O . PRO A 1 384 ? -29.602 4.526 8.757 1.00 97.31 384 PRO A O 1
ATOM 2928 N N . ASP A 1 385 ? -29.495 3.434 10.732 1.00 97.00 385 ASP A N 1
ATOM 2929 C CA . ASP A 1 385 ? -29.365 2.075 10.209 1.00 97.00 385 ASP A CA 1
ATOM 2930 C C . ASP A 1 385 ? -28.184 1.873 9.230 1.00 97.00 385 ASP A C 1
ATOM 2932 O O . ASP A 1 385 ? -28.322 1.186 8.216 1.00 97.00 385 ASP A O 1
ATOM 2936 N N . THR A 1 386 ? -27.020 2.488 9.497 1.00 97.69 386 THR A N 1
ATOM 2937 C CA . THR A 1 386 ? -25.836 2.422 8.608 1.00 97.69 386 THR A CA 1
ATOM 2938 C C . THR A 1 386 ? -24.595 1.777 9.219 1.00 97.69 386 THR A C 1
ATOM 2940 O O . THR A 1 386 ? -23.682 1.428 8.475 1.00 97.69 386 THR A O 1
ATOM 2943 N N . GLN A 1 387 ? -24.570 1.551 10.534 1.00 97.38 387 GLN A N 1
ATOM 2944 C CA . GLN A 1 387 ? -23.559 0.728 11.200 1.00 97.38 387 GLN A CA 1
ATOM 2945 C C . GLN A 1 387 ? -24.162 -0.629 11.540 1.00 97.38 387 GLN A C 1
ATOM 2947 O O . GLN A 1 387 ? -25.188 -0.689 12.212 1.00 97.38 387 GLN A O 1
ATOM 2952 N N . TRP A 1 388 ? -23.533 -1.715 11.101 1.00 97.88 388 TRP A N 1
ATOM 2953 C CA . TRP A 1 388 ? -23.923 -3.057 11.523 1.00 97.88 388 TRP A CA 1
ATOM 2954 C C . TRP A 1 388 ? -23.163 -3.443 12.786 1.00 97.88 388 TRP A C 1
ATOM 2956 O O . TRP A 1 388 ? -21.936 -3.483 12.757 1.00 97.88 388 TRP A O 1
ATOM 2966 N N . ASN A 1 389 ? -23.876 -3.759 13.864 1.00 96.88 389 ASN A N 1
ATOM 2967 C CA . ASN A 1 389 ? -23.283 -4.229 15.110 1.00 96.88 389 ASN A CA 1
ATOM 2968 C C . ASN A 1 389 ? -23.318 -5.756 15.158 1.00 96.88 389 ASN A C 1
ATOM 2970 O O . ASN A 1 389 ? -24.388 -6.368 15.103 1.00 96.88 389 ASN A O 1
ATOM 2974 N N . LEU A 1 390 ? -22.145 -6.381 15.272 1.00 94.81 390 LEU A N 1
ATOM 2975 C CA . LEU A 1 390 ? -22.023 -7.835 15.172 1.00 94.81 390 LEU A CA 1
ATOM 2976 C C . LEU A 1 390 ? -22.601 -8.545 16.397 1.00 94.81 390 LEU A C 1
ATOM 2978 O O . LEU A 1 390 ? -23.297 -9.547 16.254 1.00 94.81 390 LEU A O 1
ATOM 2982 N N . ALA A 1 391 ? -22.363 -7.997 17.592 1.00 92.19 391 ALA A N 1
ATOM 2983 C CA . ALA A 1 391 ? -22.797 -8.604 18.849 1.00 92.19 391 ALA A CA 1
ATOM 2984 C C . ALA A 1 391 ? -24.328 -8.718 18.972 1.00 92.19 391 ALA A C 1
ATOM 2986 O O . ALA A 1 391 ? -24.837 -9.676 19.554 1.00 92.19 391 ALA A O 1
ATOM 2987 N N . THR A 1 392 ? -25.069 -7.744 18.437 1.00 93.75 392 THR A N 1
ATOM 2988 C CA . THR A 1 392 ? -26.539 -7.690 18.511 1.00 93.75 392 THR A CA 1
ATOM 2989 C C . THR A 1 392 ? -27.217 -8.128 17.220 1.00 93.75 392 THR A C 1
ATOM 2991 O O . THR A 1 392 ? -28.422 -8.366 17.233 1.00 93.75 392 THR A O 1
ATOM 2994 N N . ALA A 1 393 ? -26.466 -8.256 16.123 1.00 95.38 393 ALA A N 1
ATOM 2995 C CA . ALA A 1 393 ? -26.990 -8.491 14.786 1.00 95.38 393 ALA A CA 1
ATOM 2996 C C . ALA A 1 393 ? -28.076 -7.471 14.388 1.00 95.38 393 ALA A C 1
ATOM 2998 O O . ALA A 1 393 ? -29.138 -7.828 13.867 1.00 95.38 393 ALA A O 1
ATOM 2999 N N . HIS A 1 394 ? -27.806 -6.189 14.641 1.00 95.81 394 HIS A N 1
ATOM 3000 C CA . HIS A 1 394 ? -28.706 -5.094 14.299 1.00 95.81 394 HIS A CA 1
ATOM 3001 C C . HIS A 1 394 ? -27.964 -3.889 13.717 1.00 95.81 394 HIS A C 1
ATOM 3003 O O . HIS A 1 394 ? -26.819 -3.597 14.062 1.00 95.81 394 HIS A O 1
ATOM 3009 N N . PHE A 1 395 ? -28.657 -3.174 12.829 1.00 97.31 395 PHE A N 1
ATOM 3010 C CA . PHE A 1 395 ? -28.205 -1.884 12.334 1.00 97.31 395 PHE A CA 1
ATOM 3011 C C . PHE A 1 395 ? -28.505 -0.775 13.348 1.00 97.31 395 PHE A C 1
ATOM 3013 O O . PHE A 1 395 ? -29.565 -0.763 13.976 1.00 97.31 395 PHE A O 1
ATOM 3020 N N . THR A 1 396 ? -27.570 0.159 13.492 1.00 95.94 396 THR A N 1
ATOM 3021 C CA . THR A 1 396 ? -27.676 1.340 14.353 1.00 95.94 396 THR A CA 1
ATOM 3022 C C . THR A 1 396 ? -27.244 2.605 13.609 1.00 95.94 396 THR A C 1
ATOM 3024 O O . THR A 1 396 ? -26.774 2.559 12.467 1.00 95.94 396 THR A O 1
ATOM 3027 N N . GLN A 1 397 ? -27.469 3.767 14.230 1.00 95.88 397 GLN A N 1
ATOM 3028 C CA . GLN A 1 397 ? -27.082 5.054 13.659 1.00 95.88 397 GLN A CA 1
ATOM 3029 C C . GLN A 1 397 ? -25.560 5.235 13.694 1.00 95.88 397 GLN A C 1
ATOM 3031 O O . GLN A 1 397 ? -24.955 5.094 14.756 1.00 95.88 397 GLN A O 1
ATOM 3036 N N . PHE A 1 398 ? -24.967 5.664 12.579 1.00 95.06 398 PHE A N 1
ATOM 3037 C CA . PHE A 1 398 ? -23.572 6.097 12.530 1.00 95.06 398 PHE A CA 1
ATOM 3038 C C . PHE A 1 398 ? -23.465 7.598 12.264 1.00 95.06 398 PHE A C 1
ATOM 3040 O O . PHE A 1 398 ? -23.863 8.057 11.194 1.00 95.06 398 PHE A O 1
ATOM 3047 N N . GLU A 1 399 ? -22.919 8.329 13.245 1.00 92.06 399 GLU A N 1
ATOM 3048 C CA . GLU A 1 399 ? -22.566 9.766 13.273 1.00 92.06 399 GLU A CA 1
ATOM 3049 C C . GLU A 1 399 ? -23.668 10.796 12.947 1.00 92.06 399 GLU A C 1
ATOM 3051 O O . GLU A 1 399 ? -23.769 11.814 13.628 1.00 92.06 399 GLU A O 1
ATOM 3056 N N . SER A 1 400 ? -24.521 10.552 11.955 1.00 95.12 400 SER A N 1
ATOM 3057 C CA . SER A 1 400 ? -25.552 11.467 11.472 1.00 95.12 400 SER A CA 1
ATOM 3058 C C . SER A 1 400 ? -26.963 10.963 11.807 1.00 95.12 400 SER A C 1
ATOM 3060 O O . SER A 1 400 ? -27.235 9.770 11.684 1.00 95.12 400 SER A O 1
ATOM 3062 N N . PRO A 1 401 ? -27.910 11.845 12.179 1.00 95.31 401 PRO A N 1
ATOM 3063 C CA . PRO A 1 401 ? -29.321 11.486 12.345 1.00 95.31 401 PRO A CA 1
ATOM 3064 C C . PRO A 1 401 ? -30.083 11.370 11.013 1.00 95.31 401 PRO A C 1
ATOM 3066 O O . PRO A 1 401 ? -31.262 11.015 11.005 1.00 95.31 401 PRO A O 1
ATOM 3069 N N . VAL A 1 402 ? -29.445 11.695 9.886 1.00 96.25 402 VAL A N 1
ATOM 3070 C CA . VAL A 1 402 ? -30.013 11.597 8.533 1.00 96.25 402 VAL A CA 1
ATOM 3071 C C . VAL A 1 402 ? -29.045 10.870 7.605 1.00 96.25 402 VAL A C 1
ATOM 3073 O O . VAL A 1 402 ? -27.838 10.891 7.831 1.00 96.25 402 VAL A O 1
ATOM 3076 N N . ARG A 1 403 ? -29.566 10.227 6.556 1.00 96.19 403 ARG A N 1
ATOM 3077 C CA . ARG A 1 403 ? -28.732 9.563 5.548 1.00 96.19 403 ARG A CA 1
ATOM 3078 C C . ARG A 1 403 ? -27.841 10.592 4.849 1.00 96.19 403 ARG A C 1
ATOM 3080 O O . ARG A 1 403 ? -28.366 11.557 4.298 1.00 96.19 403 ARG A O 1
ATOM 3087 N N . ASP A 1 404 ? -26.534 10.366 4.881 1.00 97.25 404 ASP A N 1
ATOM 3088 C CA . ASP A 1 404 ? -25.520 11.232 4.273 1.00 97.25 404 ASP A CA 1
ATOM 3089 C C . ASP A 1 404 ? -24.251 10.421 3.961 1.00 97.25 404 ASP A C 1
ATOM 3091 O O . ASP A 1 404 ? -24.187 9.222 4.250 1.00 97.25 404 ASP A O 1
ATOM 3095 N N . THR A 1 405 ? -23.241 11.068 3.389 1.00 97.75 405 THR A N 1
ATOM 3096 C CA . THR A 1 405 ? -21.930 10.479 3.115 1.00 97.75 405 THR A CA 1
ATOM 3097 C C . THR A 1 405 ? -20.798 11.423 3.509 1.00 97.75 405 THR A C 1
ATOM 3099 O O . THR A 1 405 ? -20.926 12.635 3.342 1.00 97.75 405 THR A O 1
ATOM 3102 N N . ARG A 1 406 ? -19.667 10.882 3.968 1.00 97.75 406 ARG A N 1
ATOM 3103 C CA . ARG A 1 406 ? -18.447 11.647 4.280 1.00 97.75 406 ARG A CA 1
ATOM 3104 C C . ARG A 1 406 ? -17.252 11.055 3.551 1.00 97.75 406 ARG A C 1
ATOM 3106 O O . ARG A 1 406 ? -17.119 9.835 3.499 1.00 97.75 406 ARG A O 1
ATOM 3113 N N . ASP A 1 407 ? -16.376 11.908 3.031 1.00 98.12 407 ASP A N 1
ATOM 3114 C CA . ASP A 1 407 ? -15.106 11.463 2.459 1.00 98.12 407 ASP A CA 1
ATOM 3115 C C . ASP A 1 407 ? -14.315 10.608 3.475 1.00 98.12 407 ASP A C 1
ATOM 3117 O O . ASP A 1 407 ? -14.363 10.825 4.691 1.00 98.12 407 ASP A O 1
ATOM 3121 N N . TYR A 1 408 ? -13.633 9.585 2.972 1.00 97.75 408 TYR A N 1
ATOM 3122 C CA . TYR A 1 408 ? -12.886 8.606 3.739 1.00 97.75 408 TYR A CA 1
ATOM 3123 C C . TYR A 1 408 ? -11.427 9.032 3.899 1.00 97.75 408 TYR A C 1
ATOM 3125 O O . TYR A 1 408 ? -10.639 9.017 2.953 1.00 97.75 408 TYR A O 1
ATOM 3133 N N . ASP A 1 409 ? -11.058 9.358 5.132 1.00 94.25 409 ASP A N 1
ATOM 3134 C CA . ASP A 1 409 ? -9.705 9.708 5.573 1.00 94.25 409 ASP A CA 1
ATOM 3135 C C . ASP A 1 409 ? -9.174 8.750 6.658 1.00 94.25 409 ASP A C 1
ATOM 3137 O O . ASP A 1 409 ? -8.104 8.956 7.228 1.00 94.25 409 ASP A O 1
ATOM 3141 N N . CYS A 1 410 ? -9.902 7.662 6.927 1.00 94.38 410 CYS A N 1
ATOM 3142 C CA . CYS A 1 410 ? -9.590 6.705 7.991 1.00 94.38 410 CYS A CA 1
ATOM 3143 C C . CYS A 1 410 ? -8.495 5.693 7.593 1.00 94.38 410 CYS A C 1
ATOM 3145 O O . CYS A 1 410 ? -8.071 4.878 8.414 1.00 94.38 410 CYS A O 1
ATOM 3147 N N . GLY A 1 411 ? -7.994 5.750 6.352 1.00 94.75 411 GLY A N 1
ATOM 3148 C CA . GLY A 1 411 ? -7.037 4.782 5.812 1.00 94.75 411 GLY A CA 1
ATOM 3149 C C . GLY A 1 411 ? -5.733 4.684 6.602 1.00 94.75 411 GLY A C 1
ATOM 3150 O O . GLY A 1 411 ? -5.218 3.581 6.763 1.00 94.75 411 GLY A O 1
ATOM 3151 N N . ARG A 1 412 ? -5.272 5.778 7.225 1.00 92.31 412 ARG A N 1
ATOM 3152 C CA . ARG A 1 412 ? -4.062 5.791 8.070 1.00 92.31 412 ARG A CA 1
ATOM 3153 C C . ARG A 1 412 ? -4.049 4.703 9.151 1.00 92.31 412 ARG A C 1
ATOM 3155 O O . ARG A 1 412 ? -2.974 4.238 9.507 1.00 92.31 412 ARG A O 1
ATOM 3162 N N . CYS A 1 413 ? -5.216 4.325 9.677 1.00 94.50 413 CYS A N 1
ATOM 3163 C CA . CYS A 1 413 ? -5.338 3.328 10.744 1.00 94.50 413 CYS A CA 1
ATOM 3164 C C . CYS A 1 413 ? -5.923 1.987 10.279 1.00 94.50 413 CYS A C 1
ATOM 3166 O O . CYS A 1 413 ? -5.943 1.035 11.053 1.00 94.50 413 CYS A O 1
ATOM 3168 N N . HIS A 1 414 ? -6.446 1.923 9.054 1.00 96.50 414 HIS A N 1
ATOM 3169 C CA . HIS A 1 414 ? -7.224 0.787 8.554 1.00 96.50 414 HIS A CA 1
ATOM 3170 C C . HIS A 1 414 ? -6.599 0.115 7.323 1.00 96.50 414 HIS A C 1
ATOM 3172 O O . HIS A 1 414 ? -7.196 -0.811 6.787 1.00 96.50 414 HIS A O 1
ATOM 3178 N N . THR A 1 415 ? -5.433 0.573 6.861 1.00 97.56 415 THR A N 1
ATOM 3179 C CA . THR A 1 415 ? -4.762 0.094 5.638 1.00 97.56 415 THR A CA 1
ATOM 3180 C C . THR A 1 415 ? -3.250 -0.003 5.839 1.00 97.56 415 THR A C 1
ATOM 3182 O O . THR A 1 415 ? -2.720 0.475 6.845 1.00 97.56 415 THR A O 1
ATOM 3185 N N . THR A 1 416 ? -2.553 -0.581 4.861 1.00 96.94 416 THR A N 1
ATOM 3186 C CA . THR A 1 416 ? -1.090 -0.687 4.826 1.00 96.94 416 THR A CA 1
ATOM 3187 C C . THR A 1 416 ? -0.521 0.225 3.751 1.00 96.94 416 THR A C 1
ATOM 3189 O O . THR A 1 416 ? -1.003 0.231 2.623 1.00 96.94 416 THR A O 1
ATOM 3192 N N . GLY A 1 417 ? 0.504 1.008 4.088 1.00 93.25 417 GLY A N 1
ATOM 3193 C CA . GLY A 1 417 ? 1.112 1.938 3.133 1.00 93.25 417 GLY A CA 1
ATOM 3194 C C . GLY A 1 417 ? 0.242 3.144 2.787 1.00 93.25 417 GLY A C 1
ATOM 3195 O O . GLY A 1 417 ? 0.342 3.672 1.685 1.00 93.25 417 GLY A O 1
ATOM 3196 N N . TRP A 1 418 ? -0.612 3.591 3.714 1.00 94.12 418 TRP A N 1
ATOM 3197 C CA . TRP A 1 418 ? -1.432 4.783 3.502 1.00 94.12 418 TRP A CA 1
ATOM 3198 C C . TRP A 1 418 ? -0.585 6.023 3.186 1.00 94.12 418 TRP A C 1
ATOM 3200 O O . TRP A 1 418 ? 0.293 6.401 3.965 1.00 94.12 418 TRP A O 1
ATOM 3210 N N . VAL A 1 419 ? -0.942 6.719 2.108 1.00 88.25 419 VAL A N 1
ATOM 3211 C CA . VAL A 1 419 ? -0.454 8.062 1.778 1.00 88.25 419 VAL A CA 1
ATOM 3212 C C . VAL A 1 419 ? -1.661 8.961 1.540 1.00 88.25 419 VAL A C 1
ATOM 3214 O O . VAL A 1 419 ? -2.546 8.631 0.747 1.00 88.25 419 VAL A O 1
ATOM 3217 N N . SER A 1 420 ? -1.732 10.096 2.240 1.00 91.00 420 SER A N 1
ATOM 3218 C CA . SER A 1 420 ? -2.889 10.987 2.120 1.00 91.00 420 SER A CA 1
ATOM 3219 C C . SER A 1 420 ? -2.962 11.653 0.743 1.00 91.00 420 SER A C 1
ATOM 3221 O O . SER A 1 420 ? -1.950 11.828 0.068 1.00 91.00 420 SER A O 1
ATOM 3223 N N . PHE A 1 421 ? -4.155 12.104 0.352 1.00 87.75 421 PHE A N 1
ATOM 3224 C CA . PHE A 1 421 ? -4.408 12.790 -0.922 1.00 87.75 421 PHE A CA 1
ATOM 3225 C C . PHE A 1 421 ? -3.449 13.962 -1.190 1.00 87.75 421 PHE A C 1
ATOM 3227 O O . PHE A 1 421 ? -3.012 14.191 -2.313 1.00 87.75 421 PHE A O 1
ATOM 3234 N N . ASN A 1 422 ? -3.101 14.727 -0.154 1.00 85.88 422 ASN A N 1
ATOM 3235 C CA . ASN A 1 422 ? -2.189 15.861 -0.315 1.00 85.88 422 ASN A CA 1
ATOM 3236 C C . ASN A 1 422 ? -0.729 15.413 -0.476 1.00 85.88 422 ASN A C 1
ATOM 3238 O O . ASN A 1 422 ? 0.051 16.098 -1.133 1.00 85.88 422 ASN A O 1
ATOM 3242 N N . GLU A 1 423 ? -0.355 14.285 0.127 1.00 76.50 423 GLU A N 1
ATOM 3243 C CA . GLU A 1 423 ? 1.007 13.745 0.099 1.00 76.50 423 GLU A CA 1
ATOM 3244 C C . GLU A 1 423 ? 1.273 12.918 -1.166 1.00 76.50 423 GLU A C 1
ATOM 3246 O O . GLU A 1 423 ? 2.397 12.915 -1.660 1.00 76.50 423 GLU A O 1
ATOM 3251 N N . ASN A 1 424 ? 0.249 12.267 -1.728 1.00 77.88 424 ASN A N 1
ATOM 3252 C CA . ASN A 1 424 ? 0.364 11.406 -2.910 1.00 77.88 424 ASN A CA 1
ATOM 3253 C C . ASN A 1 424 ? 0.158 12.140 -4.252 1.00 77.88 424 ASN A C 1
ATOM 3255 O O . ASN A 1 424 ? 0.039 11.491 -5.292 1.00 77.88 424 ASN A O 1
ATOM 3259 N N . GLY A 1 425 ? 0.087 13.477 -4.247 1.00 79.69 425 GLY A N 1
ATOM 3260 C CA . GLY A 1 425 ? -0.083 14.283 -5.461 1.00 79.69 425 GLY A CA 1
ATOM 3261 C C . GLY A 1 425 ? -1.523 14.406 -5.970 1.00 79.69 425 GLY A C 1
ATOM 3262 O O . GLY A 1 425 ? -1.722 14.753 -7.133 1.00 79.69 425 GLY A O 1
ATOM 3263 N N . GLY A 1 426 ? -2.523 14.163 -5.120 1.00 82.44 426 GLY A N 1
ATOM 3264 C CA . GLY A 1 426 ? -3.939 14.297 -5.462 1.00 82.44 426 GLY A CA 1
ATOM 3265 C C . GLY A 1 426 ? -4.554 13.028 -6.051 1.00 82.44 426 GLY A C 1
ATOM 3266 O O . GLY A 1 426 ? -5.500 13.107 -6.834 1.00 82.44 426 GLY A O 1
ATOM 3267 N N . ASN A 1 427 ? -4.006 11.864 -5.706 1.00 81.88 427 ASN A N 1
ATOM 3268 C CA . ASN A 1 427 ? -4.492 10.573 -6.170 1.00 81.88 427 ASN A CA 1
ATOM 3269 C C . ASN A 1 427 ? -5.501 9.971 -5.184 1.00 81.88 427 ASN A C 1
ATOM 3271 O O . ASN A 1 427 ? -5.390 10.120 -3.966 1.00 81.88 427 ASN A O 1
ATOM 3275 N N . HIS A 1 428 ? -6.473 9.249 -5.735 1.00 91.00 428 HIS A N 1
ATOM 3276 C CA . HIS A 1 428 ? -7.523 8.562 -4.992 1.00 91.00 428 HIS A CA 1
ATOM 3277 C C . HIS A 1 428 ? -7.397 7.052 -5.185 1.00 91.00 428 HIS A C 1
ATOM 3279 O O . HIS A 1 428 ? -7.222 6.601 -6.322 1.00 91.00 428 HIS A O 1
ATOM 3285 N N . GLN A 1 429 ? -7.548 6.269 -4.115 1.00 94.75 429 GLN A N 1
ATOM 3286 C CA . GLN A 1 429 ? -7.574 4.810 -4.215 1.00 94.75 429 GLN A CA 1
ATOM 3287 C C . GLN A 1 429 ? -8.625 4.359 -5.232 1.00 94.75 429 GLN A C 1
ATOM 3289 O O . GLN A 1 429 ? -9.776 4.793 -5.175 1.00 94.75 429 GLN A O 1
ATOM 3294 N N . ASP A 1 430 ? -8.236 3.490 -6.168 1.00 88.62 430 ASP A N 1
ATOM 3295 C CA . ASP A 1 430 ? -9.102 2.988 -7.244 1.00 88.62 430 ASP A CA 1
ATOM 3296 C C . ASP A 1 430 ? -9.795 4.088 -8.088 1.00 88.62 430 ASP A C 1
ATOM 3298 O O . ASP A 1 430 ? -10.818 3.835 -8.725 1.00 88.62 430 ASP A O 1
ATOM 3302 N N . GLY A 1 431 ? -9.295 5.330 -8.076 1.00 91.25 431 GLY A N 1
ATOM 3303 C CA . GLY A 1 431 ? -9.958 6.472 -8.718 1.00 91.25 431 GLY A CA 1
ATOM 3304 C C . GLY A 1 431 ? -11.250 6.936 -8.025 1.00 91.25 431 GLY A C 1
ATOM 3305 O O . GLY A 1 431 ? -12.035 7.678 -8.616 1.00 91.25 431 GLY A O 1
ATOM 3306 N N . ARG A 1 432 ? -11.493 6.509 -6.780 1.00 94.12 432 ARG A N 1
ATOM 3307 C CA . ARG A 1 432 ? -12.704 6.809 -6.004 1.00 94.12 432 ARG A CA 1
ATOM 3308 C C . ARG A 1 432 ? -12.573 8.143 -5.275 1.00 94.12 432 ARG A C 1
ATOM 3310 O O . ARG A 1 432 ? -11.914 8.234 -4.245 1.00 94.12 432 ARG A O 1
ATOM 3317 N N . VAL A 1 433 ? -13.222 9.180 -5.804 1.00 95.06 433 VAL A N 1
ATOM 3318 C CA . VAL A 1 433 ? -13.081 10.581 -5.350 1.00 95.06 433 VAL A CA 1
ATOM 3319 C C . VAL A 1 433 ? -13.374 10.822 -3.865 1.00 95.06 433 VAL A C 1
ATOM 3321 O O . VAL A 1 433 ? -12.929 11.821 -3.309 1.00 95.06 433 VAL A O 1
ATOM 3324 N N . GLY A 1 434 ? -14.136 9.937 -3.225 1.00 97.38 434 GLY A N 1
ATOM 3325 C CA . GLY A 1 434 ? -14.439 9.973 -1.801 1.00 97.38 434 GLY A CA 1
ATOM 3326 C C . GLY A 1 434 ? -13.300 9.491 -0.908 1.00 97.38 434 GLY A C 1
ATOM 3327 O O . GLY A 1 434 ? -13.341 9.773 0.279 1.00 97.38 434 GLY A O 1
ATOM 3328 N N . ILE A 1 435 ? -12.278 8.807 -1.432 1.00 98.00 435 ILE A N 1
ATOM 3329 C CA . ILE A 1 435 ? -11.132 8.329 -0.646 1.00 98.00 435 ILE A CA 1
ATOM 3330 C C . ILE A 1 435 ? -10.010 9.361 -0.706 1.00 98.00 435 ILE A C 1
ATOM 3332 O O . ILE A 1 435 ? -9.414 9.586 -1.757 1.00 98.00 435 ILE A O 1
ATOM 3336 N N . LEU A 1 436 ? -9.673 9.968 0.429 1.00 96.44 436 LEU A N 1
ATOM 3337 C CA . LEU A 1 436 ? -8.678 11.040 0.519 1.00 96.44 436 LEU A CA 1
ATOM 3338 C C . LEU A 1 436 ? -7.249 10.506 0.697 1.00 96.44 436 LEU A C 1
ATOM 3340 O O . LEU A 1 436 ? -6.498 10.973 1.557 1.00 96.44 436 LEU A O 1
ATOM 3344 N N . GLY A 1 437 ? -6.865 9.549 -0.144 1.00 92.38 437 GLY A N 1
ATOM 3345 C CA . GLY A 1 437 ? -5.532 8.954 -0.179 1.00 92.38 437 GLY A CA 1
ATOM 3346 C C . GLY A 1 437 ? -5.488 7.645 -0.960 1.00 92.38 437 GLY A C 1
ATOM 3347 O O . GLY A 1 437 ? -6.441 7.284 -1.652 1.00 92.38 437 GLY A O 1
ATOM 3348 N N . THR A 1 438 ? -4.365 6.948 -0.843 1.00 93.88 438 THR A N 1
ATOM 3349 C CA . THR A 1 438 ? -4.078 5.644 -1.462 1.00 93.88 438 THR A CA 1
ATOM 3350 C C . THR A 1 438 ? -3.392 4.733 -0.451 1.00 93.88 438 THR A C 1
ATOM 3352 O O . THR A 1 438 ? -2.825 5.223 0.525 1.00 93.88 438 THR A O 1
ATOM 3355 N N . TRP A 1 439 ? -3.429 3.424 -0.679 1.00 95.81 439 TRP A N 1
ATOM 3356 C CA . TRP A 1 439 ? -2.719 2.421 0.116 1.00 95.81 439 TRP A CA 1
ATOM 3357 C C . TRP A 1 439 ? -2.235 1.265 -0.764 1.00 95.81 439 TRP A C 1
ATOM 3359 O O . TRP A 1 439 ? -2.668 1.122 -1.905 1.00 95.81 439 TRP A O 1
ATOM 3369 N N . GLU A 1 440 ? -1.355 0.436 -0.211 1.00 94.44 440 GLU A N 1
ATOM 3370 C CA . GLU A 1 440 ? -0.698 -0.672 -0.918 1.00 94.44 440 GLU A CA 1
ATOM 3371 C C . GLU A 1 440 ? -1.388 -2.019 -0.661 1.00 94.44 440 GLU A C 1
ATOM 3373 O O . GLU A 1 440 ? -1.443 -2.873 -1.542 1.00 94.44 440 GLU A O 1
ATOM 3378 N N . GLU A 1 441 ? -1.961 -2.209 0.531 1.00 95.31 441 GLU A N 1
ATOM 3379 C CA . GLU A 1 441 ? -2.709 -3.419 0.900 1.00 95.31 441 GLU A CA 1
ATOM 3380 C C . GLU A 1 441 ? -3.916 -3.067 1.793 1.00 95.31 441 GLU A C 1
ATOM 3382 O O . GLU A 1 441 ? -3.835 -2.191 2.666 1.00 95.31 441 GLU A O 1
ATOM 3387 N N . GLU A 1 442 ? -5.061 -3.716 1.543 1.00 95.44 442 GLU A N 1
ATOM 3388 C CA . GLU A 1 442 ? -6.235 -3.634 2.414 1.00 95.44 442 GLU A CA 1
ATOM 3389 C C . GLU A 1 442 ? -5.950 -4.211 3.808 1.00 95.44 442 GLU A C 1
ATOM 3391 O O . GLU A 1 442 ? -5.327 -5.259 3.960 1.00 95.44 442 GLU A O 1
ATOM 3396 N N . GLY A 1 443 ? -6.460 -3.541 4.841 1.00 97.00 443 GLY A N 1
ATOM 3397 C CA . GLY A 1 443 ? -6.217 -3.928 6.224 1.00 97.00 443 GLY A CA 1
ATOM 3398 C C . GLY A 1 443 ? -4.828 -3.524 6.724 1.00 97.00 443 GLY A C 1
ATOM 3399 O O . GLY A 1 443 ? -3.986 -2.994 5.998 1.00 97.00 443 GLY A O 1
ATOM 3400 N N . VAL A 1 444 ? -4.597 -3.740 8.014 1.00 97.88 444 VAL A N 1
ATOM 3401 C CA . VAL A 1 444 ? -3.304 -3.526 8.671 1.00 97.88 444 VAL A CA 1
ATOM 3402 C C . VAL A 1 444 ? -2.497 -4.823 8.550 1.00 97.88 444 VAL A C 1
ATOM 3404 O O . VAL A 1 444 ? -2.671 -5.767 9.322 1.00 97.88 444 VAL A O 1
ATOM 3407 N N . GLY A 1 445 ? -1.658 -4.876 7.521 1.00 96.44 445 GLY A N 1
ATOM 3408 C CA . GLY A 1 445 ? -0.794 -5.988 7.142 1.00 96.44 445 GLY A CA 1
ATOM 3409 C C . GLY A 1 445 ? 0.573 -5.963 7.813 1.00 96.44 445 GLY A C 1
ATOM 3410 O O . GLY A 1 445 ? 0.875 -5.090 8.632 1.00 96.44 445 GLY A O 1
ATOM 3411 N N . CYS A 1 446 ? 1.429 -6.921 7.452 1.00 96.56 446 CYS A N 1
ATOM 3412 C CA . CYS A 1 446 ? 2.770 -7.076 8.024 1.00 96.56 446 CYS A CA 1
ATOM 3413 C C . CYS A 1 446 ? 3.578 -5.774 7.926 1.00 96.56 446 CYS A C 1
ATOM 3415 O O . CYS A 1 446 ? 4.228 -5.339 8.880 1.00 96.56 446 CYS A O 1
ATOM 3417 N N . GLU A 1 447 ? 3.498 -5.124 6.770 1.00 94.94 447 GLU A N 1
ATOM 3418 C CA . GLU A 1 447 ? 4.299 -3.953 6.423 1.00 94.94 447 GLU A CA 1
ATOM 3419 C C . GLU A 1 447 ? 3.759 -2.650 7.029 1.00 94.94 447 GLU A C 1
ATOM 3421 O O . GLU A 1 447 ? 4.467 -1.646 7.050 1.00 94.94 447 GLU A O 1
ATOM 3426 N N . ALA A 1 448 ? 2.553 -2.658 7.609 1.00 95.06 448 ALA A N 1
ATOM 3427 C CA . ALA A 1 448 ? 2.052 -1.523 8.385 1.00 95.06 448 ALA A CA 1
ATOM 3428 C C . ALA A 1 448 ? 2.837 -1.343 9.697 1.00 95.06 448 ALA A C 1
ATOM 3430 O O . ALA A 1 448 ? 2.984 -0.226 10.189 1.00 95.06 448 ALA A O 1
ATOM 3431 N N . CYS A 1 449 ? 3.367 -2.438 10.256 1.00 93.94 449 CYS A N 1
ATOM 3432 C CA . CYS A 1 449 ? 4.170 -2.425 11.481 1.00 93.94 449 CYS A CA 1
ATOM 3433 C C . CYS A 1 449 ? 5.667 -2.610 11.211 1.00 93.94 449 CYS A C 1
ATOM 3435 O O . CYS A 1 449 ? 6.495 -1.957 11.845 1.00 93.94 449 CYS A O 1
ATOM 3437 N N . HIS A 1 450 ? 6.019 -3.488 10.269 1.00 93.44 450 HIS A N 1
ATOM 3438 C CA . HIS A 1 450 ? 7.409 -3.792 9.931 1.00 93.44 450 HIS A CA 1
ATOM 3439 C C . HIS A 1 450 ? 7.991 -2.876 8.851 1.00 93.44 450 HIS A C 1
ATOM 3441 O O . HIS A 1 450 ? 9.192 -2.936 8.584 1.00 93.44 450 HIS A O 1
ATOM 3447 N N . GLY A 1 451 ? 7.177 -1.987 8.285 1.00 90.44 451 GLY A N 1
ATOM 3448 C CA . GLY A 1 451 ? 7.559 -1.180 7.140 1.00 90.44 451 GLY A CA 1
ATOM 3449 C C . GLY A 1 451 ? 7.663 -2.017 5.863 1.00 90.44 451 GLY A C 1
ATOM 3450 O O . GLY A 1 451 ? 7.434 -3.229 5.886 1.00 90.44 451 GLY A O 1
ATOM 3451 N N . PRO A 1 452 ? 8.009 -1.375 4.745 1.00 88.81 452 PRO A N 1
ATOM 3452 C CA . PRO A 1 452 ? 8.061 -2.048 3.457 1.00 88.81 452 PRO A CA 1
ATOM 3453 C C . PRO A 1 452 ? 9.168 -3.113 3.362 1.00 88.81 452 PRO A C 1
ATOM 3455 O O . PRO A 1 452 ? 10.309 -2.881 3.769 1.00 88.81 452 PRO A O 1
ATOM 3458 N N . GLY A 1 453 ? 8.844 -4.273 2.797 1.00 86.88 453 GLY A N 1
ATOM 3459 C CA . GLY A 1 453 ? 9.658 -5.488 2.819 1.00 86.88 453 GLY A CA 1
ATOM 3460 C C . GLY A 1 453 ? 10.424 -5.817 1.539 1.00 86.88 453 GLY A C 1
ATOM 3461 O O . GLY A 1 453 ? 11.098 -6.847 1.500 1.00 86.88 453 GLY A O 1
ATOM 3462 N N . GLY A 1 454 ? 10.368 -4.981 0.499 1.00 84.12 454 GLY A N 1
ATOM 3463 C CA . GLY A 1 454 ? 10.990 -5.263 -0.804 1.00 84.12 454 GLY A CA 1
ATOM 3464 C C . GLY A 1 454 ? 12.491 -5.565 -0.741 1.00 84.12 454 GLY A C 1
ATOM 3465 O O . GLY A 1 454 ? 12.964 -6.546 -1.324 1.00 84.12 454 GLY A O 1
ATOM 3466 N N . GLU A 1 455 ? 13.253 -4.786 0.031 1.00 80.12 455 GLU A N 1
ATOM 3467 C CA . GLU A 1 455 ? 14.680 -5.068 0.260 1.00 80.12 455 GLU A CA 1
ATOM 3468 C C . GLU A 1 455 ? 14.889 -6.349 1.077 1.00 80.12 455 GLU A C 1
ATOM 3470 O O . GLU A 1 455 ? 15.813 -7.123 0.819 1.00 80.12 455 GLU A O 1
ATOM 3475 N N . HIS A 1 456 ? 14.015 -6.593 2.053 1.00 85.81 456 HIS A N 1
ATOM 3476 C CA . HIS A 1 456 ? 14.132 -7.737 2.944 1.00 85.81 456 HIS A CA 1
ATOM 3477 C C . HIS A 1 456 ? 13.888 -9.062 2.221 1.00 85.81 456 HIS A C 1
ATOM 3479 O O . HIS A 1 456 ? 14.625 -10.020 2.438 1.00 85.81 456 HIS A O 1
ATOM 3485 N N . ILE A 1 457 ? 12.901 -9.122 1.324 1.00 85.12 457 ILE A N 1
ATOM 3486 C CA . ILE A 1 457 ? 12.615 -10.331 0.541 1.00 85.12 457 ILE A CA 1
ATOM 3487 C C . ILE A 1 457 ? 13.737 -10.656 -0.449 1.00 85.12 457 ILE A C 1
ATOM 3489 O O . ILE A 1 457 ? 14.063 -11.827 -0.643 1.00 85.12 457 ILE A O 1
ATOM 3493 N N . THR A 1 458 ? 14.331 -9.642 -1.078 1.00 81.00 458 THR A N 1
ATOM 3494 C CA . THR A 1 458 ? 15.364 -9.848 -2.105 1.00 81.00 458 THR A CA 1
ATOM 3495 C C . THR A 1 458 ? 16.723 -10.207 -1.507 1.00 81.00 458 THR A C 1
ATOM 3497 O O . THR A 1 458 ? 17.482 -10.964 -2.117 1.00 81.00 458 THR A O 1
ATOM 3500 N N . ASN A 1 459 ? 17.033 -9.719 -0.304 1.00 80.94 459 ASN A N 1
ATOM 3501 C CA . ASN A 1 459 ? 18.277 -10.026 0.394 1.00 80.94 459 ASN A CA 1
ATOM 3502 C C . ASN A 1 459 ? 18.093 -9.984 1.923 1.00 80.94 459 ASN A C 1
ATOM 3504 O O . ASN A 1 459 ? 18.452 -8.975 2.532 1.00 80.94 459 ASN A O 1
ATOM 3508 N N . PRO A 1 460 ? 17.586 -11.059 2.561 1.00 85.62 460 PRO A N 1
ATOM 3509 C CA . PRO A 1 460 ? 17.266 -11.053 3.986 1.00 85.62 460 PRO A CA 1
ATOM 3510 C C . PRO A 1 460 ? 18.485 -10.781 4.876 1.00 85.62 460 PRO A C 1
ATOM 3512 O O . PRO A 1 460 ? 19.446 -11.552 4.924 1.00 85.62 460 PRO A O 1
ATOM 3515 N N . GLY A 1 461 ? 18.418 -9.698 5.642 1.00 79.06 461 GLY A N 1
ATOM 3516 C CA . GLY A 1 461 ? 19.472 -9.225 6.524 1.00 79.06 461 GLY A CA 1
ATOM 3517 C C . GLY A 1 461 ? 18.932 -8.470 7.746 1.00 79.06 461 GLY A C 1
ATOM 3518 O O . GLY A 1 461 ? 17.803 -7.971 7.747 1.00 79.06 461 GLY A O 1
ATOM 3519 N N . PRO A 1 462 ? 19.721 -8.391 8.832 1.00 77.44 462 PRO A N 1
ATOM 3520 C CA . PRO A 1 462 ? 19.312 -7.692 10.043 1.00 77.44 462 PRO A CA 1
ATOM 3521 C C . PRO A 1 462 ? 19.171 -6.185 9.792 1.00 77.44 462 PRO A C 1
ATOM 3523 O O . PRO A 1 462 ? 20.020 -5.577 9.144 1.00 77.44 462 PRO A O 1
ATOM 3526 N N . GLY A 1 463 ? 18.132 -5.575 10.368 1.00 76.25 463 GLY A N 1
ATOM 3527 C CA . GLY A 1 463 ? 17.911 -4.124 10.318 1.00 76.25 463 GLY A CA 1
ATOM 3528 C C . GLY A 1 463 ? 17.232 -3.600 9.049 1.00 76.25 463 GLY A C 1
ATOM 3529 O O . GLY A 1 463 ? 17.113 -2.389 8.914 1.00 76.25 463 GLY A O 1
ATOM 3530 N N . GLN A 1 464 ? 16.787 -4.479 8.146 1.00 80.50 464 GLN A N 1
ATOM 3531 C CA . GLN A 1 464 ? 16.037 -4.097 6.939 1.00 80.50 464 GLN A CA 1
ATOM 3532 C C . GLN A 1 464 ? 14.535 -3.915 7.174 1.00 80.50 464 GLN A C 1
ATOM 3534 O O . GLN A 1 464 ? 13.876 -3.265 6.376 1.00 80.50 464 GLN A O 1
ATOM 3539 N N . MET A 1 465 ? 14.006 -4.476 8.263 1.00 88.06 465 MET A N 1
ATOM 3540 C CA . MET A 1 465 ? 12.616 -4.297 8.681 1.00 88.06 465 MET A CA 1
ATOM 3541 C C . MET A 1 465 ? 12.565 -3.480 9.968 1.00 88.06 465 MET A C 1
ATOM 3543 O O . MET A 1 465 ? 13.456 -3.580 10.822 1.00 88.06 465 MET A O 1
ATOM 3547 N N . ILE A 1 466 ? 11.492 -2.710 10.134 1.00 86.25 466 ILE A N 1
ATOM 3548 C CA . ILE A 1 466 ? 11.181 -2.024 11.383 1.00 86.25 466 ILE A CA 1
ATOM 3549 C C . ILE A 1 466 ? 10.980 -3.079 12.474 1.00 86.25 466 ILE A C 1
ATOM 3551 O O . ILE A 1 466 ? 10.191 -4.017 12.355 1.00 86.25 466 ILE A O 1
ATOM 3555 N N . SER A 1 467 ? 11.723 -2.901 13.560 1.00 84.56 467 SER A N 1
ATOM 3556 C CA . SER A 1 467 ? 11.602 -3.676 14.789 1.00 84.56 467 SER A CA 1
ATOM 3557 C C . SER A 1 467 ? 11.436 -2.695 15.945 1.00 84.56 467 SER A C 1
ATOM 3559 O O . SER A 1 467 ? 12.373 -2.458 16.711 1.00 84.56 467 SER A O 1
ATOM 3561 N N . ASP A 1 468 ? 10.251 -2.096 16.038 1.00 83.25 468 ASP A N 1
ATOM 3562 C CA . ASP A 1 468 ? 9.874 -1.200 17.126 1.00 83.25 468 ASP A CA 1
ATOM 3563 C C . ASP A 1 468 ? 9.053 -1.968 18.169 1.00 83.25 468 ASP A C 1
ATOM 3565 O O . ASP A 1 468 ? 7.968 -2.473 17.900 1.00 83.25 468 ASP A O 1
ATOM 3569 N N . ASN A 1 469 ? 9.611 -2.084 19.371 1.00 82.19 469 ASN A N 1
ATOM 3570 C CA . ASN A 1 469 ? 8.988 -2.756 20.506 1.00 82.19 469 ASN A CA 1
ATOM 3571 C C . ASN A 1 469 ? 8.486 -1.749 21.554 1.00 82.19 469 ASN A C 1
ATOM 3573 O O . ASN A 1 469 ? 8.270 -2.086 22.721 1.00 82.19 469 ASN A O 1
ATOM 3577 N N . THR A 1 470 ? 8.339 -0.491 21.167 1.00 86.69 470 THR A N 1
ATOM 3578 C CA . THR A 1 470 ? 7.777 0.546 22.016 1.00 86.69 470 THR A CA 1
ATOM 3579 C C . THR A 1 470 ? 6.264 0.633 21.790 1.00 86.69 470 THR A C 1
ATOM 3581 O O . THR A 1 470 ? 5.768 0.302 20.709 1.00 86.69 470 THR A O 1
ATOM 3584 N N . PRO A 1 471 ? 5.474 1.025 22.804 1.00 87.44 471 PRO A N 1
ATOM 3585 C CA . PRO A 1 471 ? 4.035 1.198 22.621 1.00 87.44 471 PRO A CA 1
ATOM 3586 C C . PRO A 1 471 ? 3.684 2.285 21.585 1.00 87.44 471 PRO A C 1
ATOM 3588 O O . PRO A 1 471 ? 2.557 2.307 21.094 1.00 87.44 471 PRO A O 1
ATOM 3591 N N . GLU A 1 472 ? 4.626 3.158 21.218 1.00 88.75 472 GLU A N 1
ATOM 3592 C CA . GLU A 1 472 ? 4.472 4.192 20.190 1.00 88.75 472 GLU A CA 1
ATOM 3593 C C . GLU A 1 472 ? 4.084 3.622 18.820 1.00 88.75 472 GLU A C 1
ATOM 3595 O O . GLU A 1 472 ? 3.280 4.252 18.131 1.00 88.75 472 GLU A O 1
ATOM 3600 N N . LEU A 1 473 ? 4.577 2.432 18.449 1.00 91.44 473 LEU A N 1
ATOM 3601 C CA . LEU A 1 473 ? 4.189 1.753 17.207 1.00 91.44 473 LEU A CA 1
ATOM 3602 C C . LEU A 1 473 ? 2.673 1.508 17.166 1.00 91.44 473 LEU A C 1
ATOM 3604 O O . LEU A 1 473 ? 1.994 1.902 16.222 1.00 91.44 473 LEU A O 1
ATOM 3608 N N . CYS A 1 474 ? 2.115 0.936 18.234 1.00 92.25 474 CYS A N 1
ATOM 3609 C CA . CYS A 1 474 ? 0.675 0.701 18.366 1.00 92.25 474 CYS A CA 1
ATOM 3610 C C . CYS A 1 474 ? -0.100 2.026 18.461 1.00 92.25 474 CYS A C 1
ATOM 3612 O O . CYS A 1 474 ? -1.200 2.172 17.924 1.00 92.25 474 CYS A O 1
ATOM 3614 N N . GLY A 1 475 ? 0.505 3.019 19.118 1.00 92.19 475 GLY A N 1
ATOM 3615 C CA . GLY A 1 475 ? 0.006 4.385 19.234 1.00 92.19 475 GLY A CA 1
ATOM 3616 C C . GLY A 1 475 ? -0.058 5.152 17.915 1.00 92.19 475 GLY A C 1
ATOM 3617 O O . GLY A 1 475 ? -0.589 6.258 17.900 1.00 92.19 475 GLY A O 1
ATOM 3618 N N . GLN A 1 476 ? 0.424 4.606 16.796 1.00 91.06 476 GLN A N 1
ATOM 3619 C CA . GLN A 1 476 ? 0.168 5.196 15.483 1.00 91.06 476 GLN A CA 1
ATOM 3620 C C . GLN A 1 476 ? -1.324 5.169 15.137 1.00 91.06 476 GLN A C 1
ATOM 3622 O O . GLN A 1 476 ? -1.801 6.134 14.537 1.00 91.06 476 GLN A O 1
ATOM 3627 N N . CYS A 1 477 ? -2.041 4.130 15.582 1.00 94.06 477 CYS A N 1
ATOM 3628 C CA . CYS A 1 477 ? -3.460 3.917 15.289 1.00 94.06 477 CYS A CA 1
ATOM 3629 C C . CYS A 1 477 ? -4.339 3.917 16.546 1.00 94.06 477 CYS A C 1
ATOM 3631 O O . CYS A 1 477 ? -5.444 4.448 16.520 1.00 94.06 477 CYS A O 1
ATOM 3633 N N . HIS A 1 478 ? -3.849 3.382 17.668 1.00 93.81 478 HIS A N 1
ATOM 3634 C CA . HIS A 1 478 ? -4.616 3.270 18.915 1.00 93.81 478 HIS A CA 1
ATOM 3635 C C . HIS A 1 478 ? -4.595 4.556 19.760 1.00 93.81 478 HIS A C 1
ATOM 3637 O O . HIS A 1 478 ? -4.411 4.495 20.979 1.00 93.81 478 HIS A O 1
ATOM 3643 N N . LYS A 1 479 ? -4.792 5.718 19.125 1.00 91.75 479 LYS A N 1
ATOM 3644 C CA . LYS A 1 479 ? -4.986 7.034 19.756 1.00 91.75 479 LYS A CA 1
ATOM 3645 C C . LYS A 1 479 ? -5.977 7.873 18.943 1.00 91.75 479 LYS A C 1
ATOM 3647 O O . LYS A 1 479 ? -6.035 7.746 17.725 1.00 91.75 479 LYS A O 1
ATOM 3652 N N . ILE A 1 480 ? -6.699 8.783 19.601 1.00 86.25 480 ILE A N 1
ATOM 3653 C CA . ILE A 1 480 ? -7.626 9.706 18.912 1.00 86.25 480 ILE A CA 1
ATOM 3654 C C . ILE A 1 480 ? -6.896 10.906 18.316 1.00 86.25 480 ILE A C 1
ATOM 3656 O O . ILE A 1 480 ? -7.188 11.327 17.201 1.00 86.25 480 ILE A O 1
ATOM 3660 N N . ASP A 1 481 ? -5.963 11.478 19.072 1.00 82.12 481 ASP A N 1
ATOM 3661 C CA . ASP A 1 481 ? -5.157 12.616 18.650 1.00 82.12 481 ASP A CA 1
ATOM 3662 C C . ASP A 1 481 ? -3.834 12.680 19.435 1.00 82.12 481 ASP A C 1
ATOM 3664 O O . ASP A 1 481 ? -3.535 11.829 20.277 1.00 82.12 481 ASP A O 1
ATOM 3668 N N . ASP A 1 482 ? -3.026 13.698 19.139 1.00 81.69 482 ASP A N 1
ATOM 3669 C CA . ASP A 1 482 ? -1.707 13.914 19.742 1.00 81.69 482 ASP A CA 1
ATOM 3670 C C . ASP A 1 482 ? -1.755 14.650 21.093 1.00 81.69 482 ASP A C 1
ATOM 3672 O O . ASP A 1 482 ? -0.714 15.034 21.627 1.00 81.69 482 ASP A O 1
ATOM 3676 N N . THR A 1 483 ? -2.941 14.878 21.672 1.00 80.94 483 THR A N 1
ATOM 3677 C CA . THR A 1 483 ? -3.060 15.619 22.940 1.00 80.94 483 THR A CA 1
ATOM 3678 C C . THR A 1 483 ? -2.772 14.765 24.174 1.00 80.94 483 THR A C 1
ATOM 3680 O O . THR A 1 483 ? -2.730 15.301 25.283 1.00 80.94 483 THR A O 1
ATOM 3683 N N . ASP A 1 484 ? -2.596 13.448 24.003 1.00 82.00 484 ASP A N 1
ATOM 3684 C CA . ASP A 1 484 ? -2.488 12.453 25.080 1.00 82.00 484 ASP A CA 1
ATOM 3685 C C . ASP A 1 484 ? -3.676 12.488 26.077 1.00 82.00 484 ASP A C 1
ATOM 3687 O O . ASP A 1 484 ? -3.587 11.961 27.190 1.00 82.00 484 ASP A O 1
ATOM 3691 N N . ARG A 1 485 ? -4.811 13.101 25.705 1.00 89.50 485 ARG A N 1
ATOM 3692 C CA . ARG A 1 485 ? -6.035 13.133 26.519 1.00 89.50 485 ARG A CA 1
ATOM 3693 C C . ARG A 1 485 ? -6.946 11.975 26.130 1.00 89.50 485 ARG A C 1
ATOM 3695 O O . ARG A 1 485 ? -7.152 11.702 24.954 1.00 89.50 485 ARG A O 1
ATOM 3702 N N . ILE A 1 486 ? -7.539 11.322 27.128 1.00 94.06 486 ILE A N 1
ATOM 3703 C CA . ILE A 1 486 ? -8.486 10.224 26.894 1.00 94.06 486 ILE A CA 1
ATOM 3704 C C . ILE A 1 486 ? -9.846 10.822 26.548 1.00 94.06 486 ILE A C 1
ATOM 3706 O O . ILE A 1 486 ? -10.455 11.508 27.379 1.00 94.06 486 ILE A O 1
ATOM 3710 N N . TYR A 1 487 ? -10.306 10.564 25.328 1.00 94.56 487 TYR A N 1
ATOM 3711 C CA . TYR A 1 487 ? -11.588 11.033 24.822 1.00 94.56 487 TYR A CA 1
ATOM 3712 C C . TYR A 1 487 ? -12.730 10.166 25.360 1.00 94.56 487 TYR A C 1
ATOM 3714 O O . TYR A 1 487 ? -12.593 8.955 25.538 1.00 94.56 487 TYR A O 1
ATOM 3722 N N . ALA A 1 488 ? -13.871 10.783 25.636 1.00 93.31 488 ALA A N 1
ATOM 3723 C CA . ALA A 1 488 ? -15.047 10.101 26.149 1.00 93.31 488 ALA A CA 1
ATOM 3724 C C . ALA A 1 488 ? -16.293 10.519 25.372 1.00 93.31 488 ALA A C 1
ATOM 3726 O O . ALA A 1 488 ? -16.433 11.662 24.940 1.00 93.31 488 ALA A O 1
ATOM 3727 N N . THR A 1 489 ? -17.221 9.586 25.202 1.00 89.44 489 THR A N 1
ATOM 3728 C CA . THR A 1 489 ? -18.510 9.819 24.552 1.00 89.44 489 THR A CA 1
ATOM 3729 C C . THR A 1 489 ? -19.588 9.059 25.310 1.00 89.44 489 THR A C 1
ATOM 3731 O O . THR A 1 489 ? -19.426 7.891 25.648 1.00 89.44 489 THR A O 1
ATOM 3734 N N . ASP A 1 490 ? -20.684 9.751 25.623 1.00 88.06 490 ASP A N 1
ATOM 3735 C CA . ASP A 1 490 ? -21.849 9.187 26.314 1.00 88.06 490 ASP A CA 1
ATOM 3736 C C . ASP A 1 490 ? -21.489 8.358 27.571 1.00 88.06 490 ASP A C 1
ATOM 3738 O O . ASP A 1 490 ? -21.883 7.199 27.739 1.00 88.06 490 ASP A O 1
ATOM 3742 N N . ASN A 1 491 ? -20.694 8.977 28.453 1.00 90.62 491 ASN A N 1
ATOM 3743 C CA . ASN A 1 491 ? -20.177 8.418 29.711 1.00 90.62 491 ASN A CA 1
ATOM 3744 C C . ASN A 1 491 ? -19.332 7.138 29.583 1.00 90.62 491 ASN A C 1
ATOM 3746 O O . ASN A 1 491 ? -19.082 6.473 30.591 1.00 90.62 491 ASN A O 1
ATOM 3750 N N . LEU A 1 492 ? -18.869 6.804 28.384 1.00 95.12 492 LEU A N 1
ATOM 3751 C CA . LEU A 1 492 ? -17.900 5.745 28.120 1.00 95.12 492 LEU A CA 1
ATOM 3752 C C . LEU A 1 492 ? -16.632 6.358 27.523 1.00 95.12 492 LEU A C 1
ATOM 3754 O O . LEU A 1 492 ? -16.647 7.474 27.001 1.00 95.12 492 LEU A O 1
ATOM 3758 N N . LEU A 1 493 ? -15.524 5.637 27.625 1.00 95.38 493 LEU A N 1
ATOM 3759 C CA . LEU A 1 493 ? -14.308 5.961 26.892 1.00 95.38 493 LEU A CA 1
ATOM 3760 C C . LEU A 1 493 ? -14.573 5.730 25.397 1.00 95.38 493 LEU A C 1
ATOM 3762 O O . LEU A 1 493 ? -15.357 4.859 25.024 1.00 95.38 493 LEU A O 1
ATOM 3766 N N . HIS A 1 494 ? -13.956 6.515 24.527 1.00 93.38 494 HIS A N 1
ATOM 3767 C CA . HIS A 1 494 ? -13.977 6.218 23.096 1.00 93.38 494 HIS A CA 1
ATOM 3768 C C . HIS A 1 494 ? -13.162 4.946 22.795 1.00 93.38 494 HIS A C 1
ATOM 3770 O O . HIS A 1 494 ? -12.253 4.607 23.555 1.00 93.38 494 HIS A O 1
ATOM 3776 N N . ASN A 1 495 ? -13.467 4.230 21.712 1.00 90.31 495 ASN A N 1
ATOM 3777 C CA . ASN A 1 495 ? -12.642 3.109 21.249 1.00 90.31 495 ASN A CA 1
ATOM 3778 C C . ASN A 1 495 ? -11.310 3.579 20.630 1.00 90.31 495 ASN A C 1
ATOM 3780 O O . ASN A 1 495 ? -11.050 4.776 20.525 1.00 90.31 495 ASN A O 1
ATOM 3784 N N . ALA A 1 496 ? -10.472 2.620 20.216 1.00 87.56 496 ALA A N 1
ATOM 3785 C CA . ALA A 1 496 ? -9.230 2.845 19.464 1.00 87.56 496 ALA A CA 1
ATOM 3786 C C . ALA A 1 496 ? -8.253 3.855 20.105 1.00 87.56 496 ALA A C 1
ATOM 3788 O O . ALA A 1 496 ? -7.543 4.571 19.408 1.00 87.56 496 ALA A O 1
ATOM 3789 N N . GLN A 1 497 ? -8.204 3.921 21.439 1.00 93.62 497 GLN A N 1
ATOM 3790 C CA . GLN A 1 497 ? -7.308 4.819 22.183 1.00 93.62 497 GLN A CA 1
ATOM 3791 C C . GLN A 1 497 ? -6.562 4.132 23.335 1.00 93.62 497 GLN A C 1
ATOM 3793 O O . GLN A 1 497 ? -6.124 4.778 24.289 1.00 93.62 497 GLN A O 1
ATOM 3798 N N . GLN A 1 498 ? -6.413 2.807 23.261 1.00 93.56 498 GLN A N 1
ATOM 3799 C CA . GLN A 1 498 ? -5.783 2.006 24.309 1.00 93.56 498 GLN A CA 1
ATOM 3800 C C . GLN A 1 498 ? -4.338 2.444 24.585 1.00 93.56 498 GLN A C 1
ATOM 3802 O O . GLN A 1 498 ? -3.905 2.367 25.732 1.00 93.56 498 GLN A O 1
ATOM 3807 N N . TYR A 1 499 ? -3.607 2.966 23.589 1.00 94.00 499 TYR A N 1
ATOM 3808 C CA . TYR A 1 499 ? -2.279 3.548 23.814 1.00 94.00 499 TYR A CA 1
ATOM 3809 C C . TYR A 1 499 ? -2.355 4.780 24.728 1.00 94.00 499 TYR A C 1
ATOM 3811 O O . TYR A 1 499 ? -1.609 4.876 25.705 1.00 94.00 499 TYR A O 1
ATOM 3819 N N . THR A 1 500 ? -3.288 5.699 24.463 1.00 93.69 500 THR A N 1
ATOM 3820 C CA . THR A 1 500 ? -3.486 6.908 25.276 1.00 93.69 500 THR A CA 1
ATOM 3821 C C . THR A 1 500 ? -3.931 6.556 26.696 1.00 93.69 500 THR A C 1
ATOM 3823 O O . THR A 1 500 ? -3.390 7.083 27.672 1.00 93.69 500 THR A O 1
ATOM 3826 N N . GLU A 1 501 ? -4.866 5.611 26.830 1.00 94.25 501 GLU A N 1
ATOM 3827 C CA . GLU A 1 501 ? -5.305 5.075 28.121 1.00 94.25 501 GLU A CA 1
ATOM 3828 C C . GLU A 1 501 ? -4.152 4.447 28.904 1.00 94.25 501 GLU A C 1
ATOM 3830 O O . GLU A 1 501 ? -3.948 4.781 30.073 1.00 94.25 501 GLU A O 1
ATOM 3835 N N . TYR A 1 502 ? -3.359 3.598 28.245 1.00 92.50 502 TYR A N 1
ATOM 3836 C CA . TYR A 1 502 ? -2.188 2.955 28.824 1.00 92.50 502 TYR A CA 1
ATOM 3837 C C . TYR A 1 502 ? -1.192 3.999 29.327 1.00 92.50 502 TYR A C 1
ATOM 3839 O O . TYR A 1 502 ? -0.852 4.019 30.508 1.00 92.50 502 TYR A O 1
ATOM 3847 N N . LYS A 1 503 ? -0.780 4.944 28.481 1.00 90.12 503 LYS A N 1
ATOM 3848 C CA . LYS A 1 503 ? 0.193 5.992 28.828 1.00 90.12 503 LYS A CA 1
ATOM 3849 C C . LYS A 1 503 ? -0.253 6.841 30.028 1.00 90.12 503 LYS A C 1
ATOM 3851 O O . LYS A 1 503 ? 0.551 7.159 30.920 1.00 90.12 503 LYS A O 1
ATOM 3856 N N . ALA A 1 504 ? -1.540 7.177 30.087 1.00 90.75 504 ALA A N 1
ATOM 3857 C CA . ALA A 1 504 ? -2.119 7.984 31.155 1.00 90.75 504 ALA A CA 1
ATOM 3858 C C . ALA A 1 504 ? -2.407 7.185 32.441 1.00 90.75 504 ALA A C 1
ATOM 3860 O O . ALA A 1 504 ? -2.279 7.729 33.542 1.00 90.75 504 ALA A O 1
ATOM 3861 N N . GLY A 1 505 ? -2.782 5.910 32.323 1.00 88.12 505 GLY A N 1
ATOM 3862 C CA . GLY A 1 505 ? -3.325 5.091 33.410 1.00 88.12 505 GLY A CA 1
ATOM 3863 C C . GLY A 1 505 ? -2.413 3.983 33.938 1.00 88.12 505 GLY A C 1
ATOM 3864 O O . GLY A 1 505 ? -2.707 3.388 34.982 1.00 88.12 505 GLY A O 1
ATOM 3865 N N . THR A 1 506 ? -1.302 3.693 33.256 1.00 85.94 506 THR A N 1
ATOM 3866 C CA . THR A 1 506 ? -0.456 2.543 33.585 1.00 85.94 506 THR A CA 1
ATOM 3867 C C . THR A 1 506 ? 0.531 2.813 34.728 1.00 85.94 506 THR A C 1
ATOM 3869 O O . THR A 1 506 ? 1.185 3.863 34.772 1.00 85.94 506 THR A O 1
ATOM 3872 N N . PRO A 1 507 ? 0.702 1.859 35.666 1.00 81.25 507 PRO A N 1
ATOM 3873 C CA . PRO A 1 507 ? 1.883 1.784 36.518 1.00 81.25 507 PRO A CA 1
ATOM 3874 C C . PRO A 1 507 ? 3.087 1.118 35.822 1.00 81.25 507 PRO A C 1
ATOM 3876 O O . PRO A 1 507 ? 4.191 1.181 36.362 1.00 81.25 507 PRO A O 1
ATOM 3879 N N . HIS A 1 508 ? 2.896 0.478 34.663 1.00 83.69 508 HIS A N 1
ATOM 3880 C CA . HIS A 1 508 ? 3.905 -0.303 33.944 1.00 83.69 508 HIS A CA 1
ATOM 3881 C C . HIS A 1 508 ? 4.731 0.594 33.008 1.00 83.69 508 HIS A C 1
ATOM 3883 O O . HIS A 1 508 ? 4.555 0.607 31.799 1.00 83.69 508 HIS A O 1
ATOM 3889 N N . LEU A 1 509 ? 5.641 1.389 33.575 1.00 65.88 509 LEU A N 1
ATOM 3890 C CA . LEU A 1 509 ? 6.385 2.416 32.825 1.00 65.88 509 LEU A CA 1
ATOM 3891 C C . LEU A 1 509 ? 7.472 1.875 31.871 1.00 65.88 509 LEU A C 1
ATOM 3893 O O . LEU A 1 509 ? 8.063 2.663 31.142 1.00 65.88 509 LEU A O 1
ATOM 3897 N N . LEU A 1 510 ? 7.772 0.571 31.897 1.00 70.06 510 LEU A N 1
ATOM 3898 C CA . LEU A 1 510 ? 8.837 -0.050 31.090 1.00 70.06 510 LEU A CA 1
ATOM 3899 C C . LEU A 1 510 ? 8.316 -1.062 30.059 1.00 70.06 510 LEU A C 1
ATOM 3901 O O . LEU A 1 510 ? 9.124 -1.723 29.411 1.00 70.06 510 LEU A O 1
ATOM 3905 N N . TRP A 1 511 ? 6.999 -1.237 29.948 1.00 79.94 511 TRP A N 1
ATOM 3906 C CA . TRP A 1 511 ? 6.386 -2.250 29.084 1.00 79.94 511 TRP A CA 1
ATOM 3907 C C . TRP A 1 511 ? 5.606 -1.577 27.950 1.00 79.94 511 TRP A C 1
ATOM 3909 O O . TRP A 1 511 ? 5.057 -0.490 28.135 1.00 79.94 511 TRP A O 1
ATOM 3919 N N . GLY A 1 512 ? 5.580 -2.209 26.784 1.00 86.19 512 GLY A N 1
ATOM 3920 C CA . GLY A 1 512 ? 4.704 -1.892 25.661 1.00 86.19 512 GLY A CA 1
ATOM 3921 C C . GLY A 1 512 ? 3.492 -2.826 25.598 1.00 86.19 512 GLY A C 1
ATOM 3922 O O . GLY A 1 512 ? 3.251 -3.636 26.494 1.00 86.19 512 GLY A O 1
ATOM 3923 N N . CYS A 1 513 ? 2.711 -2.692 24.529 1.00 90.31 513 CYS A N 1
ATOM 3924 C CA . CYS A 1 513 ? 1.508 -3.493 24.300 1.00 90.31 513 CYS A CA 1
ATOM 3925 C C . CYS A 1 513 ? 1.849 -4.976 24.095 1.00 90.31 513 CYS A C 1
ATOM 3927 O O . CYS A 1 513 ? 1.177 -5.853 24.641 1.00 90.31 513 CYS A O 1
ATOM 3929 N N . TRP A 1 514 ? 2.940 -5.233 23.364 1.00 88.44 514 TRP A N 1
ATOM 3930 C CA . TRP A 1 514 ? 3.357 -6.580 22.997 1.00 88.44 514 TRP A CA 1
ATOM 3931 C C . TRP A 1 514 ? 3.741 -7.439 24.199 1.00 88.44 514 TRP A C 1
ATOM 3933 O O . TRP A 1 514 ? 3.719 -8.641 24.082 1.00 88.44 514 TRP A O 1
ATOM 3943 N N . GLN A 1 515 ? 4.077 -6.877 25.367 1.00 88.69 515 GLN A N 1
ATOM 3944 C CA . GLN A 1 515 ? 4.425 -7.686 26.544 1.00 88.69 515 GLN A CA 1
ATOM 3945 C C . GLN A 1 515 ? 3.245 -8.499 27.080 1.00 88.69 515 GLN A C 1
ATOM 3947 O O . GLN A 1 515 ? 3.465 -9.518 27.734 1.00 88.69 515 GLN A O 1
ATOM 3952 N N . CYS A 1 516 ? 2.022 -8.017 26.858 1.00 89.44 516 CYS A N 1
ATOM 3953 C CA . CYS A 1 516 ? 0.801 -8.712 27.245 1.00 89.44 516 CYS A CA 1
ATOM 3954 C C . CYS A 1 516 ? 0.145 -9.399 26.047 1.00 89.44 516 CYS A C 1
ATOM 3956 O O . CYS A 1 516 ? -0.444 -10.463 26.237 1.00 89.44 516 CYS A O 1
ATOM 3958 N N . HIS A 1 517 ? 0.256 -8.798 24.857 1.00 92.00 517 HIS A N 1
ATOM 3959 C CA . HIS A 1 517 ? -0.423 -9.232 23.641 1.00 92.00 517 HIS A CA 1
ATOM 3960 C C . HIS A 1 517 ? 0.541 -9.733 22.572 1.00 92.00 517 HIS A C 1
ATOM 3962 O O . HIS A 1 517 ? 1.542 -9.079 22.299 1.00 92.00 517 HIS A O 1
ATOM 3968 N N . ASP A 1 518 ? 0.218 -10.839 21.909 1.00 92.81 518 ASP A N 1
ATOM 3969 C CA . ASP A 1 518 ? 0.899 -11.167 20.656 1.00 92.81 518 ASP A CA 1
ATOM 3970 C C . ASP A 1 518 ? 0.322 -10.278 19.540 1.00 92.81 518 ASP A C 1
ATOM 3972 O O . ASP A 1 518 ? -0.883 -10.334 19.299 1.00 92.81 518 ASP A O 1
ATOM 3976 N N . PRO A 1 519 ? 1.127 -9.438 18.863 1.00 92.50 519 PRO A N 1
ATOM 3977 C CA . PRO A 1 519 ? 0.621 -8.555 17.812 1.00 92.50 519 PRO A CA 1
ATOM 3978 C C . PRO A 1 519 ? 0.125 -9.295 16.558 1.00 92.50 519 PRO A C 1
ATOM 3980 O O . PRO A 1 519 ? -0.476 -8.654 15.695 1.00 92.50 519 PRO A O 1
ATOM 3983 N N . HIS A 1 520 ? 0.382 -10.603 16.435 1.00 95.06 520 HIS A N 1
ATOM 3984 C CA . HIS A 1 520 ? -0.069 -11.417 15.306 1.00 95.06 520 HIS A CA 1
ATOM 3985 C C . HIS A 1 520 ? -1.332 -12.228 15.613 1.00 95.06 520 HIS A C 1
ATOM 3987 O O . HIS A 1 520 ? -2.014 -12.620 14.675 1.00 95.06 520 HIS A O 1
ATOM 3993 N N . ALA A 1 521 ? -1.650 -12.490 16.885 1.00 93.94 521 ALA A N 1
ATOM 3994 C CA . ALA A 1 521 ? -2.725 -13.409 17.267 1.00 93.94 521 ALA A CA 1
ATOM 3995 C C . ALA A 1 521 ? -3.954 -12.681 17.824 1.00 93.94 521 ALA A C 1
ATOM 3997 O O . ALA A 1 521 ? -3.851 -11.664 18.510 1.00 93.94 521 ALA A O 1
ATOM 3998 N N . ASP A 1 522 ? -5.139 -13.205 17.515 1.00 92.94 522 ASP A N 1
ATOM 3999 C CA . ASP A 1 522 ? -6.412 -12.546 17.811 1.00 92.94 522 ASP A CA 1
ATOM 4000 C C . ASP A 1 522 ? -6.829 -12.663 19.281 1.00 92.94 522 ASP A C 1
ATOM 4002 O O . ASP A 1 522 ? -6.689 -13.710 19.912 1.00 92.94 522 ASP A O 1
ATOM 4006 N N . ILE A 1 523 ? -7.372 -11.568 19.824 1.00 89.56 523 ILE A N 1
ATOM 4007 C CA . ILE A 1 523 ? -7.913 -11.508 21.192 1.00 89.56 523 ILE A CA 1
ATOM 4008 C C . ILE A 1 523 ? -9.445 -11.512 21.236 1.00 89.56 523 ILE A C 1
ATOM 4010 O O . ILE A 1 523 ? -10.027 -11.686 22.305 1.00 89.56 523 ILE A O 1
ATOM 4014 N N . THR A 1 524 ? -10.117 -11.266 20.112 1.00 89.44 524 THR A N 1
ATOM 4015 C CA . THR A 1 524 ? -11.580 -11.163 20.045 1.00 89.44 524 THR A CA 1
ATOM 4016 C C . THR A 1 524 ? -12.215 -12.546 19.930 1.00 89.44 524 THR A C 1
ATOM 4018 O O . THR A 1 524 ? -13.201 -12.832 20.607 1.00 89.44 524 THR A O 1
ATOM 4021 N N . TYR A 1 525 ? -11.623 -13.418 19.120 1.00 91.62 525 TYR A N 1
ATOM 4022 C CA . TYR A 1 525 ? -12.033 -14.797 18.883 1.00 91.62 525 TYR A CA 1
ATOM 4023 C C . TYR A 1 525 ? -10.953 -15.782 19.321 1.00 91.62 525 TYR A C 1
ATOM 4025 O O . TYR A 1 525 ? -10.774 -16.810 18.681 1.00 91.62 525 TYR A O 1
ATOM 4033 N N . GLU A 1 526 ? -10.247 -15.500 20.414 1.00 87.31 526 GLU A N 1
ATOM 4034 C CA . GLU A 1 526 ? -9.098 -16.290 20.878 1.00 87.31 526 GLU A CA 1
ATOM 4035 C C . GLU A 1 526 ? -9.382 -17.802 21.017 1.00 87.31 526 GLU A C 1
ATOM 4037 O O . GLU A 1 526 ? -8.513 -18.626 20.762 1.00 87.31 526 GLU A O 1
ATOM 4042 N N . GLU A 1 527 ? -10.610 -18.205 21.365 1.00 88.69 527 GLU A N 1
ATOM 4043 C CA . GLU A 1 527 ? -10.980 -19.630 21.438 1.00 88.69 527 GLU A CA 1
ATOM 4044 C C . GLU A 1 527 ? -11.093 -20.323 20.062 1.00 88.69 527 GLU A C 1
ATOM 4046 O O . GLU A 1 527 ? -11.128 -21.554 19.986 1.00 88.69 527 GLU A O 1
ATOM 4051 N N . GLN A 1 528 ? -11.213 -19.548 18.982 1.00 92.62 528 GLN A N 1
ATOM 4052 C CA . GLN A 1 528 ? -11.457 -20.010 17.609 1.00 92.62 528 GLN A CA 1
ATOM 4053 C C . GLN A 1 528 ? -10.272 -19.723 16.678 1.00 92.62 528 GLN A C 1
ATOM 4055 O O . GLN A 1 528 ? -10.008 -20.506 15.764 1.00 92.62 528 GLN A O 1
ATOM 4060 N N . ALA A 1 529 ? -9.584 -18.604 16.901 1.00 93.25 529 ALA A N 1
ATOM 4061 C CA . ALA A 1 529 ? -8.416 -18.179 16.155 1.00 93.25 529 ALA A CA 1
ATOM 4062 C C . ALA A 1 529 ? -7.163 -18.971 16.572 1.00 93.25 529 ALA A C 1
ATOM 4064 O O . ALA A 1 529 ? -7.071 -19.452 17.702 1.00 93.25 529 ALA A O 1
ATOM 4065 N N . PRO A 1 530 ? -6.196 -19.152 15.661 1.00 92.25 530 PRO A N 1
ATOM 4066 C CA . PRO A 1 530 ? -4.883 -19.673 16.012 1.00 92.25 530 PRO A CA 1
ATOM 4067 C C . PRO A 1 530 ? -4.051 -18.654 16.810 1.00 92.25 530 PRO A C 1
ATOM 4069 O O . PRO A 1 530 ? -4.352 -17.460 16.848 1.00 92.25 530 PRO A O 1
ATOM 4072 N N . GLY A 1 531 ? -2.991 -19.151 17.448 1.00 88.31 531 GLY A N 1
ATOM 4073 C CA . GLY A 1 531 ? -2.131 -18.355 18.321 1.00 88.31 531 GLY A CA 1
ATOM 4074 C C . GLY A 1 531 ? -2.730 -18.117 19.713 1.00 88.31 531 GLY A C 1
ATOM 4075 O O . GLY A 1 531 ? -3.724 -18.729 20.098 1.00 88.31 531 GLY A O 1
ATOM 4076 N N . TRP A 1 532 ? -2.071 -17.261 20.496 1.00 85.56 532 TRP A N 1
ATOM 4077 C CA . TRP A 1 532 ? -2.532 -16.824 21.819 1.00 85.56 532 TRP A CA 1
ATOM 4078 C C . TRP A 1 532 ? -2.402 -15.305 21.899 1.00 85.56 532 TRP A C 1
ATOM 4080 O O . TRP A 1 532 ? -1.305 -14.780 22.106 1.00 85.56 532 TRP A O 1
ATOM 4090 N N . GLY A 1 533 ? -3.517 -14.598 21.705 1.00 84.38 533 GLY A N 1
ATOM 4091 C CA . GLY A 1 533 ? -3.549 -13.137 21.642 1.00 84.38 533 GLY A CA 1
ATOM 4092 C C . GLY A 1 533 ? -3.158 -12.458 22.958 1.00 84.38 533 GLY A C 1
ATOM 4093 O O . GLY A 1 533 ? -2.734 -11.302 22.946 1.00 84.38 533 GLY A O 1
ATOM 4094 N N . TRP A 1 534 ? -3.237 -13.156 24.096 1.00 82.94 534 TRP A N 1
ATOM 4095 C CA . TRP A 1 534 ? -2.555 -12.762 25.332 1.00 82.94 534 TRP A CA 1
ATOM 4096 C C . TRP A 1 534 ? -1.640 -13.879 25.839 1.00 82.94 534 TRP A C 1
ATOM 4098 O O . TRP A 1 534 ? -2.017 -15.046 25.896 1.00 82.94 534 TRP A O 1
ATOM 4108 N N . TYR A 1 535 ? -0.426 -13.528 26.271 1.00 83.19 535 TYR A N 1
ATOM 4109 C CA . TYR A 1 535 ? 0.546 -14.531 26.733 1.00 83.19 535 TYR A CA 1
ATOM 4110 C C . TYR A 1 535 ? 1.110 -14.268 28.136 1.00 83.19 535 TYR A C 1
ATOM 4112 O O . TYR A 1 535 ? 1.767 -15.143 28.710 1.00 83.19 535 TYR A O 1
ATOM 4120 N N . LEU A 1 536 ? 0.854 -13.089 28.723 1.00 86.56 536 LEU A N 1
ATOM 4121 C CA . LEU A 1 536 ? 1.358 -12.723 30.051 1.00 86.56 536 LEU A CA 1
ATOM 4122 C C . LEU A 1 536 ? 0.225 -12.300 31.007 1.00 86.56 536 LEU A C 1
ATOM 4124 O O . LEU A 1 536 ? -0.121 -11.119 31.077 1.00 86.56 536 LEU A O 1
ATOM 4128 N N . PRO A 1 537 ? -0.346 -13.232 31.797 1.00 86.19 537 PRO A N 1
ATOM 4129 C CA . PRO A 1 537 ? -1.404 -12.892 32.744 1.00 86.19 537 PRO A CA 1
ATOM 4130 C C . PRO A 1 537 ? -0.880 -12.002 33.872 1.00 86.19 537 PRO A C 1
ATOM 4132 O O . PRO A 1 537 ? 0.271 -12.123 34.301 1.00 86.19 537 PRO A O 1
ATOM 4135 N N . CYS A 1 538 ? -1.763 -11.190 34.462 1.00 87.75 538 CYS A N 1
ATOM 4136 C CA . CYS A 1 538 ? -1.422 -10.321 35.595 1.00 87.75 538 CYS A CA 1
ATOM 4137 C C . CYS A 1 538 ? -0.760 -11.095 36.752 1.00 87.75 538 CYS A C 1
ATOM 4139 O O . CYS A 1 538 ? 0.156 -10.592 37.403 1.00 87.75 538 CYS A O 1
ATOM 4141 N N . THR A 1 539 ? -1.195 -12.337 36.991 1.00 86.50 539 THR A N 1
ATOM 4142 C CA . THR A 1 539 ? -0.695 -13.220 38.058 1.00 86.50 539 THR A CA 1
ATOM 4143 C C . THR A 1 539 ? 0.762 -13.643 37.875 1.00 86.50 539 THR A C 1
ATOM 4145 O O . THR A 1 539 ? 1.396 -14.028 38.857 1.00 86.50 539 THR A O 1
ATOM 4148 N N . HIS A 1 540 ? 1.324 -13.513 36.668 1.00 86.75 540 HIS A N 1
ATOM 4149 C CA . HIS A 1 540 ? 2.736 -13.790 36.411 1.00 86.75 540 HIS A CA 1
ATOM 4150 C C . HIS A 1 540 ? 3.656 -12.850 37.207 1.00 86.75 540 HIS A C 1
ATOM 4152 O O . HIS A 1 540 ? 4.675 -13.282 37.744 1.00 86.75 540 HIS A O 1
ATOM 4158 N N . CYS A 1 541 ? 3.276 -11.573 37.339 1.00 86.06 541 CYS A N 1
ATOM 4159 C CA . CYS A 1 541 ? 4.039 -10.574 38.096 1.00 86.06 541 CYS A CA 1
ATOM 4160 C C . CYS A 1 541 ? 3.379 -10.194 39.430 1.00 86.06 541 CYS A C 1
ATOM 4162 O O . CYS A 1 541 ? 4.074 -9.877 40.394 1.00 86.06 541 CYS A O 1
ATOM 4164 N N . HIS A 1 542 ? 2.049 -10.248 39.519 1.00 85.62 542 HIS A N 1
ATOM 4165 C CA . HIS A 1 542 ? 1.280 -9.893 40.715 1.00 85.62 542 HIS A CA 1
ATOM 4166 C C . HIS A 1 542 ? 0.903 -11.115 41.568 1.00 85.62 542 HIS A C 1
ATOM 4168 O O . HIS A 1 542 ? -0.224 -11.240 42.040 1.00 85.62 542 HIS A O 1
ATOM 4174 N N . ASN A 1 543 ? 1.866 -12.000 41.820 1.00 77.62 543 ASN A N 1
ATOM 4175 C CA . ASN A 1 543 ? 1.683 -13.233 42.597 1.00 77.62 543 ASN A CA 1
ATOM 4176 C C . ASN A 1 543 ? 1.447 -13.019 44.111 1.00 77.62 543 ASN A C 1
ATOM 4178 O O . ASN A 1 543 ? 1.053 -13.954 44.801 1.00 77.62 543 ASN A O 1
ATOM 4182 N N . TYR A 1 544 ? 1.670 -11.806 44.634 1.00 62.88 544 TYR A N 1
ATOM 4183 C CA . TYR A 1 544 ? 1.417 -11.445 46.040 1.00 62.88 544 TYR A CA 1
ATOM 4184 C C . TYR A 1 544 ? 0.077 -10.730 46.270 1.00 62.88 544 TYR A C 1
ATOM 4186 O O . TYR A 1 544 ? -0.315 -10.541 47.419 1.00 62.88 544 TYR A O 1
ATOM 4194 N N . ASN A 1 545 ? -0.626 -10.343 45.199 1.00 60.81 545 ASN A N 1
ATOM 4195 C CA . ASN A 1 545 ? -1.926 -9.663 45.270 1.00 60.81 545 ASN A CA 1
ATOM 4196 C C . ASN A 1 545 ? -3.108 -10.628 45.079 1.00 60.81 545 ASN A C 1
ATOM 4198 O O . ASN A 1 545 ? -4.248 -10.186 44.957 1.00 60.81 545 ASN A O 1
ATOM 4202 N N . THR A 1 546 ? -2.857 -11.940 45.028 1.00 58.56 546 THR A N 1
ATOM 4203 C CA . THR A 1 546 ? -3.894 -12.955 44.823 1.00 58.56 546 THR A CA 1
ATOM 4204 C C . THR A 1 546 ? -4.661 -13.187 46.124 1.00 58.56 546 THR A C 1
ATOM 4206 O O . THR A 1 546 ? -4.433 -14.161 46.843 1.00 58.56 546 THR A O 1
ATOM 4209 N N . TYR A 1 547 ? -5.558 -12.263 46.454 1.00 65.62 547 TYR A N 1
ATOM 4210 C CA . TYR A 1 547 ? -6.636 -12.549 47.387 1.00 65.62 547 TYR A CA 1
ATOM 4211 C C . TYR A 1 547 ? -7.611 -13.517 46.711 1.00 65.62 547 TYR A C 1
ATOM 4213 O O . TYR A 1 547 ? -7.949 -13.349 45.539 1.00 65.62 547 TYR A O 1
ATOM 4221 N N . THR A 1 548 ? -8.072 -14.536 47.433 1.00 66.88 548 THR A N 1
ATOM 4222 C CA . THR A 1 548 ? -9.175 -15.363 46.944 1.00 66.88 548 THR A CA 1
ATOM 4223 C C . THR A 1 548 ? -10.450 -14.549 47.084 1.00 66.88 548 THR A C 1
ATOM 4225 O O . THR A 1 548 ? -10.992 -14.448 48.183 1.00 66.88 548 THR A O 1
ATOM 4228 N N . LEU A 1 549 ? -10.929 -13.959 45.986 1.00 74.44 549 LEU A N 1
ATOM 4229 C CA . LEU A 1 549 ? -12.281 -13.410 45.947 1.00 74.44 549 LEU A CA 1
ATOM 4230 C C . LEU A 1 549 ? -13.257 -14.502 46.411 1.00 74.44 549 LEU A C 1
ATOM 4232 O O . LEU A 1 549 ? -13.121 -15.673 46.059 1.00 74.44 549 LEU A O 1
ATOM 4236 N N . THR A 1 550 ? -14.204 -14.142 47.273 1.00 74.75 550 THR A N 1
ATOM 4237 C CA . THR A 1 550 ? -15.145 -15.101 47.866 1.00 74.75 550 THR A CA 1
ATOM 4238 C C . THR A 1 550 ? -16.582 -14.765 47.492 1.00 74.75 550 THR A C 1
ATOM 4240 O O . THR A 1 550 ? -16.899 -13.661 47.043 1.00 74.75 550 THR A O 1
ATOM 4243 N N . GLY A 1 551 ? -17.478 -15.736 47.675 1.00 81.81 551 GLY A N 1
ATOM 4244 C CA . GLY A 1 551 ? -18.891 -15.568 47.346 1.00 81.81 551 GLY A CA 1
ATOM 4245 C C . GLY A 1 551 ? -19.105 -15.332 45.851 1.00 81.81 551 GLY A C 1
ATOM 4246 O O . GLY A 1 551 ? -18.460 -15.969 45.026 1.00 81.81 551 GLY A O 1
ATOM 4247 N N . GLY A 1 552 ? -20.003 -14.406 45.504 1.00 81.81 552 GLY A N 1
ATOM 4248 C CA . GLY A 1 552 ? -20.369 -14.116 44.111 1.00 81.81 552 GLY A CA 1
ATOM 4249 C C . GLY A 1 552 ? -19.268 -13.475 43.257 1.00 81.81 552 GLY A C 1
ATOM 4250 O O . GLY A 1 552 ? -19.487 -13.278 42.072 1.00 81.81 552 GLY A O 1
ATOM 4251 N N . MET A 1 553 ? -18.108 -13.146 43.836 1.00 86.69 553 MET A N 1
ATOM 4252 C CA . MET A 1 553 ? -16.943 -12.628 43.105 1.00 86.69 553 MET A CA 1
ATOM 4253 C C . MET A 1 553 ? -15.865 -13.697 42.869 1.00 86.69 553 MET A C 1
ATOM 4255 O O . MET A 1 553 ? -14.825 -13.383 42.307 1.00 86.69 553 MET A O 1
ATOM 4259 N N . ALA A 1 554 ? -16.071 -14.941 43.321 1.00 86.25 554 ALA A N 1
ATOM 4260 C CA . ALA A 1 554 ? -15.028 -15.972 43.328 1.00 86.25 554 ALA A CA 1
ATOM 4261 C C . ALA A 1 554 ? -14.520 -16.387 41.937 1.00 86.25 554 ALA A C 1
ATOM 4263 O O . ALA A 1 554 ? -13.414 -16.911 41.838 1.00 86.25 554 ALA A O 1
ATOM 4264 N N . GLU A 1 555 ? -15.315 -16.157 40.892 1.00 86.69 555 GLU A N 1
ATOM 4265 C CA . GLU A 1 555 ? -14.984 -16.481 39.497 1.00 86.69 555 GLU A CA 1
ATOM 4266 C C . GLU A 1 555 ? -14.514 -15.257 38.695 1.00 86.69 555 GLU A C 1
ATOM 4268 O O . GLU A 1 555 ? -14.255 -15.383 37.505 1.00 86.69 555 GLU A O 1
ATOM 4273 N N . LEU A 1 556 ? -14.405 -14.077 39.322 1.00 89.06 556 LEU A N 1
ATOM 4274 C CA . LEU A 1 556 ? -13.934 -12.875 38.633 1.00 89.06 556 LEU A CA 1
ATOM 4275 C C . LEU A 1 556 ? -12.420 -12.905 38.430 1.00 89.06 556 LEU A C 1
ATOM 4277 O O . LEU A 1 556 ? -11.651 -13.272 39.324 1.00 89.06 556 LEU A O 1
ATOM 4281 N N . GLU A 1 557 ? -12.001 -12.420 37.270 1.00 89.62 557 GLU A N 1
ATOM 4282 C CA . GLU A 1 557 ? -10.605 -12.265 36.899 1.00 89.62 557 GLU A CA 1
ATOM 4283 C C . GLU A 1 557 ? -10.105 -10.844 37.181 1.00 89.62 557 GLU A C 1
ATOM 4285 O O . GLU A 1 557 ? -10.867 -9.896 37.380 1.00 89.62 557 GLU A O 1
ATOM 4290 N N . CYS A 1 558 ? -8.781 -10.656 37.165 1.00 90.44 558 CYS A N 1
ATOM 4291 C CA . CYS A 1 558 ? -8.174 -9.340 37.384 1.00 90.44 558 CYS A CA 1
ATOM 4292 C C . CYS A 1 558 ? -8.729 -8.284 36.411 1.00 90.44 558 CYS A C 1
ATOM 4294 O O . CYS A 1 558 ? -8.973 -7.139 36.802 1.00 90.44 558 CYS A O 1
ATOM 4296 N N . ILE A 1 559 ? -8.943 -8.682 35.154 1.00 92.19 559 ILE A N 1
ATOM 4297 C CA . ILE A 1 559 ? -9.400 -7.814 34.068 1.00 92.19 559 ILE A CA 1
ATOM 4298 C C . ILE A 1 559 ? -10.847 -7.349 34.242 1.00 92.19 559 ILE A C 1
ATOM 4300 O O . ILE A 1 559 ? -11.205 -6.309 33.702 1.00 92.19 559 ILE A O 1
ATOM 4304 N N . ASP A 1 560 ? -11.674 -8.035 35.029 1.00 93.44 560 ASP A N 1
ATOM 4305 C CA . ASP A 1 560 ? -13.078 -7.644 35.210 1.00 93.44 560 ASP A CA 1
ATOM 4306 C C . ASP A 1 560 ? -13.222 -6.346 36.009 1.00 93.44 560 ASP A C 1
ATOM 4308 O O . ASP A 1 560 ? -14.125 -5.552 35.751 1.00 93.44 560 ASP A O 1
ATOM 4312 N N . CYS A 1 561 ? -12.284 -6.086 36.923 1.00 92.50 561 CYS A N 1
ATOM 4313 C CA . CYS A 1 561 ? -12.229 -4.848 37.701 1.00 92.50 561 CYS A CA 1
ATOM 4314 C C . CYS A 1 561 ? -11.207 -3.848 37.143 1.00 92.50 561 CYS A C 1
ATOM 4316 O O . CYS A 1 561 ? -11.447 -2.640 37.165 1.00 92.50 561 CYS A O 1
ATOM 4318 N N . HIS A 1 562 ? -10.047 -4.336 36.687 1.00 93.19 562 HIS A N 1
ATOM 4319 C CA . HIS A 1 562 ? -8.912 -3.491 36.293 1.00 93.19 562 HIS A CA 1
ATOM 4320 C C . HIS A 1 562 ? -8.856 -3.166 34.797 1.00 93.19 562 HIS A C 1
ATOM 4322 O O . HIS A 1 562 ? -8.123 -2.259 34.412 1.00 93.19 562 HIS A O 1
ATOM 4328 N N . MET A 1 563 ? -9.614 -3.882 33.966 1.00 95.25 563 MET A N 1
ATOM 4329 C CA . MET A 1 563 ? -9.780 -3.621 32.532 1.00 95.25 563 MET A CA 1
ATOM 4330 C C . MET A 1 563 ? -11.253 -3.832 32.123 1.00 95.25 563 MET A C 1
ATOM 4332 O O . MET A 1 563 ? -11.544 -4.636 31.227 1.00 95.25 563 MET A O 1
ATOM 4336 N N . PRO A 1 564 ? -12.211 -3.177 32.812 1.00 96.50 564 PRO A N 1
ATOM 4337 C CA . PRO A 1 564 ? -13.628 -3.380 32.558 1.00 96.50 564 PRO A CA 1
ATOM 4338 C C . PRO A 1 564 ? -13.993 -2.865 31.165 1.00 96.50 564 PRO A C 1
ATOM 4340 O O . PRO A 1 564 ? -13.274 -2.054 30.570 1.00 96.50 564 PRO A O 1
ATOM 4343 N N . TYR A 1 565 ? -15.151 -3.291 30.670 1.00 95.88 565 TYR A N 1
ATOM 4344 C CA . TYR A 1 565 ? -15.734 -2.796 29.424 1.00 95.88 565 TYR A CA 1
ATOM 4345 C C . TYR A 1 565 ? -16.230 -1.350 29.589 1.00 95.88 565 TYR A C 1
ATOM 4347 O O . TYR A 1 565 ? -17.420 -1.085 29.786 1.00 95.88 565 TYR A O 1
ATOM 4355 N N . ALA A 1 566 ? -15.295 -0.403 29.593 1.00 96.31 566 ALA A N 1
ATOM 4356 C CA . ALA A 1 566 ? -15.558 1.022 29.775 1.00 96.31 566 ALA A CA 1
ATOM 4357 C C . ALA A 1 566 ? -15.470 1.822 28.469 1.00 96.31 566 ALA A C 1
ATOM 4359 O O . ALA A 1 566 ? -15.857 2.988 28.476 1.00 96.31 566 ALA A O 1
ATOM 4360 N N . GLY A 1 567 ? -14.978 1.225 27.380 1.00 95.19 567 GLY A N 1
ATOM 4361 C CA . GLY A 1 567 ? -14.901 1.842 26.058 1.00 95.19 567 GLY A CA 1
ATOM 4362 C C . GLY A 1 567 ? -16.084 1.480 25.159 1.00 95.19 567 GLY A C 1
ATOM 4363 O O . GLY A 1 567 ? -16.645 0.396 25.300 1.00 95.19 567 GLY A O 1
ATOM 4364 N N . LEU A 1 568 ? -16.455 2.382 24.248 1.00 94.00 568 LEU A N 1
ATOM 4365 C CA . LEU A 1 568 ? -17.534 2.212 23.273 1.00 94.00 568 LEU A CA 1
ATOM 4366 C C . LEU A 1 568 ? -16.989 2.195 21.841 1.00 94.00 568 LEU A C 1
ATOM 4368 O O . LEU A 1 568 ? -16.444 3.197 21.375 1.00 94.00 568 LEU A O 1
ATOM 4372 N N . SER A 1 569 ? -17.197 1.079 21.147 1.00 92.44 569 SER A N 1
ATOM 4373 C CA . SER A 1 569 ? -16.929 0.879 19.722 1.00 92.44 569 SER A CA 1
ATOM 4374 C C . SER A 1 569 ? -18.228 0.785 18.923 1.00 92.44 569 SER A C 1
ATOM 4376 O O . SER A 1 569 ? -18.433 1.565 17.995 1.00 92.44 569 SER A O 1
ATOM 4378 N N . ALA A 1 570 ? -19.133 -0.112 19.305 1.00 94.00 570 ALA A N 1
ATOM 4379 C CA . ALA A 1 570 ? -20.343 -0.442 18.561 1.00 94.00 570 ALA A CA 1
ATOM 4380 C C . ALA A 1 570 ? -21.600 -0.443 19.439 1.00 94.00 570 ALA A C 1
ATOM 4382 O O . ALA A 1 570 ? -22.622 0.128 19.053 1.00 94.00 570 ALA A O 1
ATOM 4383 N N . GLU A 1 571 ? -21.519 -1.065 20.613 1.00 91.75 571 GLU A N 1
ATOM 4384 C CA . GLU A 1 571 ? -22.647 -1.344 21.493 1.00 91.75 571 GLU A CA 1
ATOM 4385 C C . GLU A 1 571 ? -22.385 -0.920 22.937 1.00 91.75 571 GLU A C 1
ATOM 4387 O O . GLU A 1 571 ? -21.271 -0.955 23.460 1.00 91.75 571 GLU A O 1
ATOM 4392 N N . SER A 1 572 ? -23.463 -0.552 23.628 1.00 93.69 572 SER A N 1
ATOM 4393 C CA . SER A 1 572 ? -23.426 -0.393 25.078 1.00 93.69 572 SER A CA 1
ATOM 4394 C C . SER A 1 572 ? -24.714 -0.874 25.722 1.00 93.69 572 SER A C 1
ATOM 4396 O O . SER A 1 572 ? -25.796 -0.809 25.145 1.00 93.69 572 SER A O 1
ATOM 4398 N N . THR A 1 573 ? -24.590 -1.346 26.955 1.00 92.31 573 THR A N 1
ATOM 4399 C CA . THR A 1 573 ? -25.703 -1.811 27.780 1.00 92.31 573 THR A CA 1
ATOM 4400 C C . THR A 1 573 ? -25.779 -1.010 29.077 1.00 92.31 573 THR A C 1
ATOM 4402 O O . THR A 1 573 ? -24.859 -0.276 29.448 1.00 92.31 573 THR A O 1
ATOM 4405 N N . GLY A 1 574 ? -26.905 -1.130 29.781 1.00 90.62 574 GLY A N 1
ATOM 4406 C CA . GLY A 1 574 ? -27.153 -0.364 31.000 1.00 90.62 574 GLY A CA 1
ATOM 4407 C C . GLY A 1 574 ? -27.391 1.127 30.735 1.00 90.62 574 GLY A C 1
ATOM 4408 O O . GLY A 1 574 ? -27.556 1.579 29.606 1.00 90.62 574 GLY A O 1
ATOM 4409 N N . SER A 1 575 ? -27.470 1.912 31.808 1.00 88.88 575 SER A N 1
ATOM 4410 C CA . SER A 1 575 ? -27.665 3.364 31.728 1.00 88.88 575 SER A CA 1
ATOM 4411 C C . SER A 1 575 ? -27.047 4.076 32.929 1.00 88.88 575 SER A C 1
ATOM 4413 O O . SER A 1 575 ? -26.807 3.471 33.979 1.00 88.88 575 SER A O 1
ATOM 4415 N N . GLY A 1 576 ? -26.788 5.378 32.779 1.00 87.69 576 GLY A N 1
ATOM 4416 C CA . GLY A 1 576 ? -26.225 6.208 33.844 1.00 87.69 576 GLY A CA 1
ATOM 4417 C C . GLY A 1 576 ? -24.908 5.641 34.380 1.00 87.69 576 GLY A C 1
ATOM 4418 O O . GLY A 1 576 ? -23.986 5.373 33.617 1.00 87.69 576 GLY A O 1
ATOM 4419 N N . VAL A 1 577 ? -24.827 5.435 35.697 1.00 88.75 577 VAL A N 1
ATOM 4420 C CA . VAL A 1 577 ? -23.616 4.917 36.367 1.00 88.75 577 VAL A CA 1
ATOM 4421 C C . VAL A 1 577 ? -23.382 3.418 36.171 1.00 88.75 577 VAL A C 1
ATOM 4423 O O . VAL A 1 577 ? -22.316 2.926 36.520 1.00 88.75 577 VAL A O 1
ATOM 4426 N N . HIS A 1 578 ? -24.364 2.699 35.625 1.00 91.94 578 HIS A N 1
ATOM 4427 C CA . HIS A 1 578 ? -24.292 1.262 35.351 1.00 91.94 578 HIS A CA 1
ATOM 4428 C C . HIS A 1 578 ? -23.978 0.970 33.880 1.00 91.94 578 HIS A C 1
ATOM 4430 O O . HIS A 1 578 ? -24.119 -0.165 33.432 1.00 91.94 578 HIS A O 1
ATOM 4436 N N . LYS A 1 579 ? -23.628 2.000 33.101 1.00 92.56 579 LYS A N 1
ATOM 4437 C CA . LYS A 1 579 ? -23.382 1.854 31.672 1.00 92.56 579 LYS A CA 1
ATOM 4438 C C . LYS A 1 579 ? -22.108 1.042 31.418 1.00 92.56 579 LYS A C 1
ATOM 4440 O O . LYS A 1 579 ? -21.065 1.287 32.031 1.00 92.56 579 LYS A O 1
ATOM 4445 N N . LYS A 1 580 ? -22.211 0.084 30.502 1.00 94.88 580 LYS A N 1
ATOM 4446 C CA . LYS A 1 580 ? -21.150 -0.839 30.102 1.00 94.88 580 LYS A CA 1
ATOM 4447 C C . LYS A 1 580 ? -20.976 -0.768 28.592 1.00 94.88 580 LYS A C 1
ATOM 4449 O O . LYS A 1 580 ? -21.963 -0.861 27.869 1.00 94.88 580 LYS A O 1
ATOM 4454 N N . GLY A 1 581 ? -19.749 -0.550 28.142 1.00 95.25 581 GLY A N 1
ATOM 4455 C CA . GLY A 1 581 ? -19.406 -0.573 26.726 1.00 95.25 581 GLY A CA 1
ATOM 4456 C C . GLY A 1 581 ? -19.063 -1.982 26.247 1.00 95.25 581 GLY A C 1
ATOM 4457 O O . GLY A 1 581 ? -19.453 -2.972 26.867 1.00 95.25 581 GLY A O 1
ATOM 4458 N N . ASP A 1 582 ? -18.298 -2.052 25.171 1.00 93.81 582 ASP A N 1
ATOM 4459 C CA . ASP A 1 582 ? -17.897 -3.270 24.464 1.00 93.81 582 ASP A CA 1
ATOM 4460 C C . ASP A 1 582 ? -16.376 -3.368 24.251 1.00 93.81 582 ASP A C 1
ATOM 4462 O O . ASP A 1 582 ? -15.875 -4.420 23.868 1.00 93.81 582 ASP A O 1
ATOM 4466 N N . VAL A 1 583 ? -15.615 -2.342 24.648 1.00 94.44 583 VAL A N 1
ATOM 4467 C CA . VAL A 1 583 ? -14.145 -2.349 24.640 1.00 94.44 583 VAL A CA 1
ATOM 4468 C C . VAL A 1 583 ? -13.581 -2.288 26.060 1.00 94.44 583 VAL A C 1
ATOM 4470 O O . VAL A 1 583 ? -13.998 -1.467 26.885 1.00 94.44 583 VAL A O 1
ATOM 4473 N N . ARG A 1 584 ? -12.596 -3.147 26.353 1.00 94.75 584 ARG A N 1
ATOM 4474 C CA . ARG A 1 584 ? -11.875 -3.155 27.635 1.00 94.75 584 ARG A CA 1
ATOM 4475 C C . ARG A 1 584 ? -10.930 -1.957 27.761 1.00 94.75 584 ARG A C 1
ATOM 4477 O O . ARG A 1 584 ? -10.133 -1.682 26.863 1.00 94.75 584 ARG A O 1
ATOM 4484 N N . ALA A 1 585 ? -10.986 -1.279 28.905 1.00 95.88 585 ALA A N 1
ATOM 4485 C CA . ALA A 1 585 ? -10.101 -0.158 29.206 1.00 95.88 585 ALA A CA 1
ATOM 4486 C C . ALA A 1 585 ? -8.676 -0.610 29.548 1.00 95.88 585 ALA A C 1
ATOM 4488 O O . ALA A 1 585 ? -8.476 -1.629 30.207 1.00 95.88 585 ALA A O 1
ATOM 4489 N N . HIS A 1 586 ? -7.692 0.209 29.188 1.00 94.44 586 HIS A N 1
ATOM 4490 C CA . HIS A 1 586 ? -6.271 0.019 29.500 1.00 94.44 586 HIS A CA 1
ATOM 4491 C C . HIS A 1 586 ? -5.780 1.002 30.576 1.00 94.44 586 HIS A C 1
ATOM 4493 O O . HIS A 1 586 ? -4.643 1.471 30.575 1.00 94.44 586 HIS A O 1
ATOM 4499 N N . ILE A 1 587 ? -6.653 1.295 31.542 1.00 94.19 587 ILE A N 1
ATOM 4500 C CA . ILE A 1 587 ? -6.380 2.127 32.717 1.00 94.19 587 ILE A CA 1
ATOM 4501 C C . ILE A 1 587 ? -6.356 1.208 33.943 1.00 94.19 587 ILE A C 1
ATOM 4503 O O . ILE A 1 587 ? -7.388 0.923 34.525 1.00 94.19 587 ILE A O 1
ATOM 4507 N N . PHE A 1 588 ? -5.196 0.725 34.380 1.00 92.12 588 PHE A N 1
ATOM 4508 C CA . PHE A 1 588 ? -5.194 -0.373 35.366 1.00 92.12 588 PHE A CA 1
ATOM 4509 C C . PHE A 1 588 ? -5.463 0.060 36.811 1.00 92.12 588 PHE A C 1
ATOM 4511 O O . PHE A 1 588 ? -5.940 -0.726 37.629 1.00 92.12 588 PHE A O 1
ATOM 4518 N N . ARG A 1 589 ? -5.119 1.292 37.197 1.00 91.06 589 ARG A N 1
ATOM 4519 C CA . ARG A 1 589 ? -5.336 1.759 38.578 1.00 91.06 589 ARG A CA 1
ATOM 4520 C C . ARG A 1 589 ? -6.794 2.139 38.776 1.00 91.06 589 ARG A C 1
ATOM 4522 O O . ARG A 1 589 ? -7.316 2.886 37.968 1.00 91.06 589 ARG A O 1
ATOM 4529 N N . ILE A 1 590 ? -7.410 1.731 39.882 1.00 92.88 590 ILE A N 1
ATOM 4530 C CA . ILE A 1 590 ? -8.788 2.110 40.236 1.00 92.88 590 ILE A CA 1
ATOM 4531 C C . ILE A 1 590 ? -8.761 3.268 41.241 1.00 92.88 590 ILE A C 1
ATOM 4533 O O . ILE A 1 590 ? -7.975 3.260 42.192 1.00 92.88 590 ILE A O 1
ATOM 4537 N N . ASP A 1 591 ? -9.610 4.274 41.041 1.00 92.19 591 ASP A N 1
ATOM 4538 C CA . ASP A 1 591 ? -9.848 5.329 42.022 1.00 92.19 591 ASP A CA 1
ATOM 4539 C C . ASP A 1 591 ? -10.851 4.854 43.078 1.00 92.19 591 ASP A C 1
ATOM 4541 O O . ASP A 1 591 ? -12.060 4.816 42.856 1.00 92.19 591 ASP A O 1
ATOM 4545 N N . THR A 1 592 ? -10.350 4.518 44.264 1.00 92.00 592 THR A N 1
ATOM 4546 C CA . THR A 1 592 ? -11.170 4.020 45.373 1.00 92.00 592 THR A CA 1
ATOM 4547 C C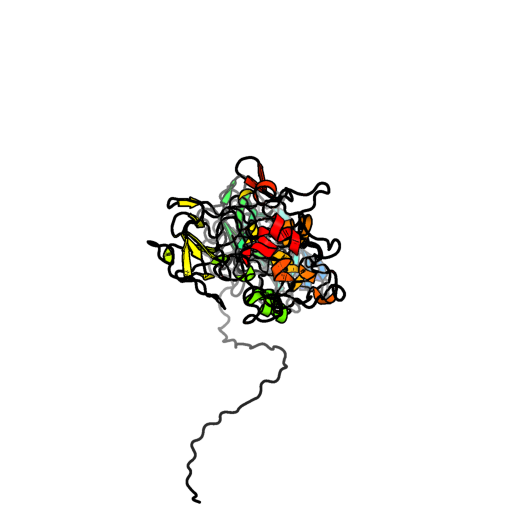 . THR A 1 592 ? -11.809 5.129 46.212 1.00 92.00 592 THR A C 1
ATOM 4549 O O . THR A 1 592 ? -12.446 4.829 47.218 1.00 92.00 592 THR A O 1
ATOM 4552 N N . THR A 1 593 ? -11.636 6.408 45.860 1.00 89.06 593 THR A N 1
ATOM 4553 C CA . THR A 1 593 ? -12.110 7.543 46.679 1.00 89.06 593 THR A CA 1
ATOM 4554 C C . THR A 1 593 ? -13.578 7.909 46.447 1.00 89.06 593 THR A C 1
ATOM 4556 O O . THR A 1 593 ? -14.140 8.702 47.202 1.00 89.06 593 THR A O 1
ATOM 4559 N N . GLY A 1 594 ? -14.226 7.309 45.443 1.00 85.50 594 GLY A N 1
ATOM 4560 C CA . GLY A 1 594 ? -15.644 7.536 45.154 1.00 85.50 594 GLY A CA 1
ATOM 4561 C C . GLY A 1 594 ? -15.925 8.797 44.332 1.00 85.50 594 GLY A C 1
ATOM 4562 O O . GLY A 1 594 ? -16.973 9.420 44.510 1.00 85.50 594 GLY A O 1
ATOM 4563 N N . VAL A 1 595 ? -15.011 9.180 43.434 1.00 90.44 595 VAL A N 1
ATOM 4564 C CA . VAL A 1 595 ? -15.246 10.239 42.440 1.00 90.44 595 VAL A CA 1
ATOM 4565 C C . VAL A 1 595 ? -16.464 9.887 41.579 1.00 90.44 595 VAL A C 1
ATOM 4567 O O . VAL A 1 595 ? -16.570 8.777 41.059 1.00 90.44 595 VAL A O 1
ATOM 4570 N N . THR A 1 596 ? -17.395 10.828 41.416 1.00 92.56 596 THR A N 1
ATOM 4571 C CA . THR A 1 596 ? -18.579 10.647 40.562 1.00 92.56 596 THR A CA 1
ATOM 4572 C C . THR A 1 596 ? -18.203 10.730 39.081 1.00 92.56 596 THR A C 1
ATOM 4574 O O . THR A 1 596 ? -17.265 11.444 38.735 1.00 92.56 596 THR A O 1
ATOM 4577 N N . LEU A 1 597 ? -18.959 10.086 38.180 1.00 89.88 597 LEU A N 1
ATOM 4578 C CA . LEU A 1 597 ? -18.710 10.205 36.731 1.00 89.88 597 LEU A CA 1
ATOM 4579 C C . LEU A 1 597 ? -18.733 11.666 36.245 1.00 89.88 597 LEU A C 1
ATOM 4581 O O . LEU A 1 597 ? -17.908 12.053 35.428 1.00 89.88 597 LEU A O 1
ATOM 4585 N N . GLY A 1 598 ? -19.608 12.506 36.808 1.00 89.19 598 GLY A N 1
ATOM 4586 C CA . GLY A 1 598 ? -19.664 13.931 36.460 1.00 89.19 598 GLY A CA 1
ATOM 4587 C C . GLY A 1 598 ? -18.390 14.716 36.798 1.00 89.19 598 GLY A C 1
ATOM 4588 O O . GLY A 1 598 ? -18.099 15.693 36.125 1.00 89.19 598 GLY A O 1
ATOM 4589 N N . ASN A 1 599 ? -17.622 14.283 37.805 1.00 91.38 599 ASN A N 1
ATOM 4590 C CA . ASN A 1 599 ? -16.316 14.867 38.138 1.00 91.38 599 ASN A CA 1
ATOM 4591 C C . ASN A 1 599 ? -15.151 14.117 37.474 1.00 91.38 599 ASN A C 1
ATOM 4593 O O . ASN A 1 599 ? -14.031 14.623 37.430 1.00 91.38 599 ASN A O 1
ATOM 4597 N N . TYR A 1 600 ? -15.404 12.898 36.997 1.00 93.19 600 TYR A N 1
ATOM 4598 C CA . TYR A 1 600 ? -14.441 12.094 36.257 1.00 93.19 600 TYR A CA 1
ATOM 4599 C C . TYR A 1 600 ? -14.196 12.645 34.855 1.00 93.19 600 TYR A C 1
ATOM 4601 O O . TYR A 1 600 ? -13.099 12.514 34.319 1.00 93.19 600 TYR A O 1
ATOM 4609 N N . PHE A 1 601 ? -15.209 13.294 34.288 1.00 93.62 601 PHE A N 1
ATOM 4610 C CA . PHE A 1 601 ? -15.139 13.923 32.984 1.00 93.62 601 PHE A CA 1
ATOM 4611 C C . PHE A 1 601 ? -15.040 15.442 33.071 1.00 93.62 601 PHE A C 1
ATOM 4613 O O . PHE A 1 601 ? -15.524 16.076 34.007 1.00 93.62 601 PHE A O 1
ATOM 4620 N N . SER A 1 602 ? -14.433 16.025 32.046 1.00 91.75 602 SER A N 1
ATOM 4621 C CA . SER A 1 602 ? -14.410 17.458 31.782 1.00 91.75 602 SER A CA 1
ATOM 4622 C C . SER A 1 602 ? -14.750 17.708 30.316 1.00 91.75 602 SER A C 1
ATOM 4624 O O . SER A 1 602 ? -14.419 16.905 29.447 1.00 91.75 602 SER A O 1
ATOM 4626 N N . THR A 1 603 ? -15.424 18.817 30.028 1.00 90.25 603 THR A N 1
ATOM 4627 C CA . THR A 1 603 ? -15.779 19.214 28.660 1.00 90.25 603 THR A CA 1
ATOM 4628 C C . THR A 1 603 ? -14.906 20.374 28.209 1.00 90.25 603 THR A C 1
ATOM 4630 O O . THR A 1 603 ? -14.774 21.362 28.932 1.00 90.25 603 THR A O 1
ATOM 4633 N N . ASP A 1 604 ? -14.348 20.264 27.010 1.00 85.38 604 ASP A N 1
ATOM 4634 C CA . ASP A 1 604 ? -13.559 21.301 26.350 1.00 85.38 604 ASP A CA 1
ATOM 4635 C C . ASP A 1 604 ? -14.083 21.469 24.918 1.00 85.38 604 ASP A C 1
ATOM 4637 O O . ASP A 1 604 ? -13.919 20.586 24.072 1.00 85.38 604 ASP A O 1
ATOM 4641 N N . GLY A 1 605 ? -14.813 22.562 24.682 1.00 85.81 605 GLY A N 1
ATOM 4642 C CA . GLY A 1 605 ? -15.637 22.718 23.483 1.00 85.81 605 GLY A CA 1
ATOM 4643 C C . GLY A 1 605 ? -16.738 21.654 23.409 1.00 85.81 605 GLY A C 1
ATOM 4644 O O . GLY A 1 605 ? -17.459 21.430 24.380 1.00 85.81 605 GLY A O 1
ATOM 4645 N N . GLU A 1 606 ? -16.858 20.999 22.254 1.00 84.88 606 GLU A N 1
ATOM 4646 C CA . GLU A 1 606 ? -17.820 19.909 22.017 1.00 84.88 606 GLU A CA 1
ATOM 4647 C C . GLU A 1 606 ? -17.297 18.532 22.466 1.00 84.88 606 GLU A C 1
ATOM 4649 O O . GLU A 1 606 ? -18.024 17.542 22.404 1.00 84.88 606 GLU A O 1
ATOM 4654 N N . ARG A 1 607 ? -16.044 18.447 22.937 1.00 89.00 607 ARG A N 1
ATOM 4655 C CA . ARG A 1 607 ? -15.393 17.183 23.302 1.00 89.00 607 ARG A CA 1
ATOM 4656 C C . ARG A 1 607 ? -15.402 16.953 24.811 1.00 89.00 607 ARG A C 1
ATOM 4658 O O . ARG A 1 607 ? -15.162 17.870 25.598 1.00 89.00 607 ARG A O 1
ATOM 4665 N N . THR A 1 608 ? -15.634 15.704 25.210 1.00 93.00 608 THR A N 1
ATOM 4666 C CA . THR A 1 608 ? -15.557 15.260 26.608 1.00 93.00 608 THR A CA 1
ATOM 4667 C C . THR A 1 608 ? -14.284 14.451 26.827 1.00 93.00 608 THR A C 1
ATOM 4669 O O . THR A 1 608 ? -13.913 13.625 26.000 1.00 93.00 608 THR A O 1
ATOM 4672 N N . TRP A 1 609 ? -13.617 14.686 27.951 1.00 93.56 609 TRP A N 1
ATOM 4673 C CA . TRP A 1 609 ? -12.306 14.132 28.270 1.00 93.56 609 TRP A CA 1
ATOM 4674 C C . TRP A 1 609 ? -12.274 13.588 29.688 1.00 93.56 609 TRP A C 1
ATOM 4676 O O . TRP A 1 609 ? -12.912 14.147 30.582 1.00 93.56 609 TRP A O 1
ATOM 4686 N N . VAL A 1 610 ? -11.476 12.551 29.926 1.00 94.50 610 VAL A N 1
ATOM 4687 C CA . VAL A 1 610 ? -11.190 12.090 31.289 1.00 94.50 610 VAL A CA 1
ATOM 4688 C C . VAL A 1 610 ? -10.291 13.096 32.008 1.00 94.50 610 VAL A C 1
ATOM 4690 O O . VAL A 1 610 ? -9.293 13.567 31.462 1.00 94.50 610 VAL A O 1
ATOM 4693 N N . THR A 1 611 ? -10.640 13.421 33.250 1.00 92.94 611 THR A N 1
ATOM 4694 C CA . THR A 1 611 ? -9.890 14.346 34.101 1.00 92.94 611 THR A CA 1
ATOM 4695 C C . THR A 1 611 ? -8.729 13.613 34.788 1.00 92.94 611 THR A C 1
ATOM 4697 O O . THR A 1 611 ? -8.979 12.690 35.569 1.00 92.94 611 THR A O 1
ATOM 4700 N N . PRO A 1 612 ? -7.459 13.998 34.548 1.00 91.56 612 PRO A N 1
ATOM 4701 C CA . PRO A 1 612 ? -6.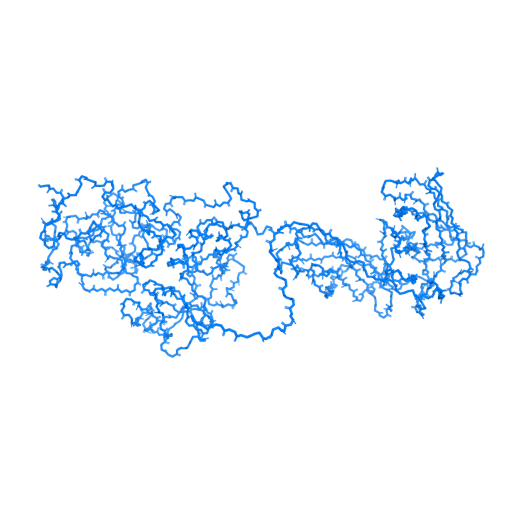325 13.415 35.257 1.00 91.56 612 PRO A CA 1
ATOM 4702 C C . PRO A 1 612 ? -6.245 13.910 36.709 1.00 91.56 612 PRO A C 1
ATOM 4704 O O . PRO A 1 612 ? -6.762 14.971 37.065 1.00 91.56 612 PRO A O 1
ATOM 4707 N N . ASP A 1 613 ? -5.551 13.152 37.555 1.00 88.38 613 ASP A N 1
ATOM 4708 C CA . ASP A 1 613 ? -5.214 13.557 38.915 1.00 88.38 613 ASP A CA 1
ATOM 4709 C C . ASP A 1 613 ? -4.131 14.655 38.943 1.00 88.38 613 ASP A C 1
ATOM 4711 O O . ASP A 1 613 ? -3.584 15.066 37.918 1.00 88.38 613 ASP A O 1
ATOM 4715 N N . GLY A 1 614 ? -3.793 15.146 40.140 1.00 86.38 614 GLY A N 1
ATOM 4716 C CA . GLY A 1 614 ? -2.788 16.204 40.309 1.00 86.38 614 GLY A CA 1
ATOM 4717 C C . GLY A 1 614 ? -1.370 15.836 39.845 1.00 86.38 614 GLY A C 1
ATOM 4718 O O . GLY A 1 614 ? -0.522 16.720 39.766 1.00 86.38 614 GLY A O 1
ATOM 4719 N N . ALA A 1 615 ? -1.102 14.560 39.544 1.00 86.19 615 ALA A N 1
ATOM 4720 C CA . ALA A 1 615 ? 0.150 14.080 38.964 1.00 86.19 615 ALA A CA 1
ATOM 4721 C C . ALA A 1 615 ? 0.046 13.841 37.444 1.00 86.19 615 ALA A C 1
ATOM 4723 O O . ALA A 1 615 ? 0.981 13.304 36.848 1.00 86.19 615 ALA A O 1
ATOM 4724 N N . GLY A 1 616 ? -1.072 14.217 36.815 1.00 88.44 616 GLY A N 1
ATOM 4725 C CA . GLY A 1 616 ? -1.310 14.002 35.391 1.00 88.44 616 GLY A CA 1
ATOM 4726 C C . GLY A 1 616 ? -1.646 12.550 35.038 1.00 88.44 616 GLY A C 1
ATOM 4727 O O . GLY A 1 616 ? -1.500 12.169 33.880 1.00 88.44 616 GLY A O 1
ATOM 4728 N N . LYS A 1 617 ? -2.045 11.716 36.010 1.00 90.75 617 LYS A N 1
ATOM 4729 C CA . LYS A 1 617 ? -2.373 10.299 35.789 1.00 90.75 617 LYS A CA 1
ATOM 4730 C C . LYS A 1 617 ? -3.867 10.042 35.892 1.00 90.75 617 LYS A C 1
ATOM 4732 O O . LYS A 1 617 ? -4.581 10.725 36.618 1.00 90.75 617 LYS A O 1
ATOM 4737 N N . VAL A 1 618 ? -4.337 9.026 35.182 1.00 93.25 618 VAL A N 1
ATOM 4738 C CA . VAL A 1 618 ? -5.746 8.625 35.181 1.00 93.25 618 VAL A CA 1
ATOM 4739 C C . VAL A 1 618 ? -5.920 7.322 35.959 1.00 93.25 618 VAL A C 1
ATOM 4741 O O . VAL A 1 618 ? -5.037 6.467 35.995 1.00 93.25 618 VAL A O 1
ATOM 4744 N N . LYS A 1 619 ? -7.065 7.182 36.624 1.00 94.44 619 LYS A N 1
ATOM 4745 C CA . LYS A 1 619 ? -7.489 5.963 37.319 1.00 94.44 619 LYS A CA 1
ATOM 4746 C C . LYS A 1 619 ? -8.913 5.619 36.889 1.00 94.44 619 LYS A C 1
ATOM 4748 O O . LYS A 1 619 ? -9.676 6.528 36.587 1.00 94.44 619 LYS A O 1
ATOM 4753 N N . LEU A 1 620 ? -9.287 4.347 36.854 1.00 94.81 620 LEU A N 1
ATOM 4754 C CA . LEU A 1 620 ? -10.646 3.899 36.569 1.00 94.81 620 LEU A CA 1
ATOM 4755 C C . LEU A 1 620 ? -11.620 4.381 37.631 1.00 94.81 620 LEU A C 1
ATOM 4757 O O . LEU A 1 620 ? -11.361 4.293 38.832 1.00 94.81 620 LEU A O 1
ATOM 4761 N N . ASN A 1 621 ? -12.780 4.828 37.171 1.00 95.38 621 ASN A N 1
ATOM 4762 C CA . ASN A 1 621 ? -13.893 5.168 38.033 1.00 95.38 621 ASN A CA 1
ATOM 4763 C C . ASN A 1 621 ? -14.594 3.900 38.570 1.00 95.38 621 ASN A C 1
ATOM 4765 O O . ASN A 1 621 ? -14.731 2.908 37.853 1.00 95.38 621 ASN A O 1
ATOM 4769 N N . LEU A 1 622 ? -15.113 3.946 39.804 1.00 95.25 622 LEU A N 1
ATOM 4770 C CA . LEU A 1 622 ? -15.887 2.840 40.399 1.00 95.25 622 LEU A CA 1
ATOM 4771 C C . LEU A 1 622 ? -17.186 2.521 39.648 1.00 95.25 622 LEU A C 1
ATOM 4773 O O . LEU A 1 622 ? -17.708 1.414 39.781 1.00 95.25 622 LEU A O 1
ATOM 4777 N N . ALA A 1 623 ? -17.705 3.461 38.853 1.00 94.56 623 ALA A N 1
ATOM 4778 C CA . ALA A 1 623 ? -18.800 3.183 37.933 1.00 94.56 623 ALA A CA 1
ATOM 4779 C C . ALA A 1 623 ? -18.446 2.021 36.991 1.00 94.56 623 ALA A C 1
ATOM 4781 O O . ALA A 1 623 ? -19.239 1.098 36.837 1.00 94.56 623 ALA A O 1
ATOM 4782 N N . TYR A 1 624 ? -17.224 2.017 36.452 1.00 95.69 624 TYR A N 1
ATOM 4783 C CA . TYR A 1 624 ? -16.741 0.957 35.569 1.00 95.69 624 TYR A CA 1
ATOM 4784 C C . TYR A 1 624 ? -16.31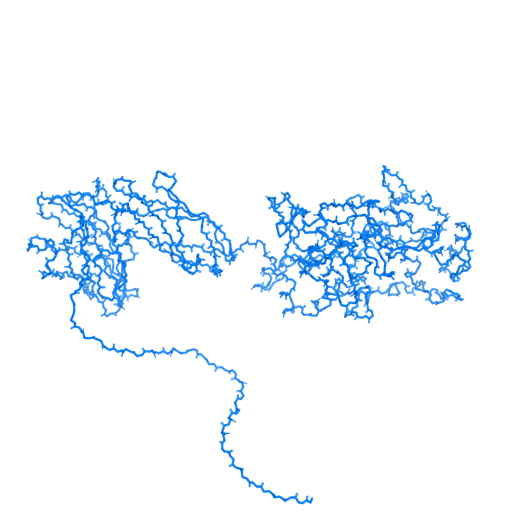9 -0.286 36.345 1.00 95.69 624 TYR A C 1
ATOM 4786 O O . TYR A 1 624 ? -16.787 -1.376 36.048 1.00 95.69 624 TYR A O 1
ATOM 4794 N N . ALA A 1 625 ? -15.486 -0.119 37.374 1.00 94.81 625 ALA A N 1
ATOM 4795 C CA . ALA A 1 625 ? -14.889 -1.251 38.086 1.00 94.81 625 ALA A CA 1
ATOM 4796 C C . ALA A 1 625 ? -15.877 -2.035 38.972 1.00 94.81 625 ALA A C 1
ATOM 4798 O O . ALA A 1 625 ? -15.586 -3.161 39.359 1.00 94.81 625 ALA A O 1
ATOM 4799 N N . CYS A 1 626 ? -17.015 -1.443 39.356 1.00 93.44 626 CYS A N 1
ATOM 4800 C CA . CYS A 1 626 ? -17.971 -2.084 40.266 1.00 93.44 626 CYS A CA 1
ATOM 4801 C C . CYS A 1 626 ? -19.415 -1.988 39.766 1.00 93.44 626 CYS A C 1
ATOM 4803 O O . CYS A 1 626 ? -20.142 -2.982 39.744 1.00 93.44 626 CYS A O 1
ATOM 4805 N N . MET A 1 627 ? -19.870 -0.786 39.402 1.00 93.56 627 MET A N 1
ATOM 4806 C CA . MET A 1 627 ? -21.305 -0.543 39.212 1.00 93.56 627 MET A CA 1
ATOM 4807 C C . MET A 1 627 ? -21.873 -1.161 37.933 1.00 93.56 627 MET A C 1
ATOM 4809 O O . MET A 1 627 ? -23.089 -1.331 37.865 1.00 93.56 627 MET A O 1
ATOM 4813 N N . GLN A 1 628 ? -21.037 -1.551 36.968 1.00 93.19 628 GLN A N 1
ATOM 4814 C CA . GLN A 1 628 ? -21.476 -2.311 35.793 1.00 93.19 628 GLN A CA 1
ATOM 4815 C C . GLN A 1 628 ? -22.111 -3.654 36.182 1.00 93.19 628 GLN A C 1
ATOM 4817 O O . GLN A 1 628 ? -23.194 -3.965 35.694 1.00 93.19 628 GLN A O 1
ATOM 4822 N N . CYS A 1 629 ? -21.501 -4.397 37.115 1.00 92.62 629 CYS A N 1
ATOM 4823 C CA . CYS A 1 629 ? -22.047 -5.657 37.639 1.00 92.62 629 CYS A CA 1
ATOM 4824 C C . CYS A 1 629 ? -23.049 -5.413 38.780 1.00 92.62 629 CYS A C 1
ATOM 4826 O O . CYS A 1 629 ? -24.062 -6.097 38.911 1.00 92.62 629 CYS A O 1
ATOM 4828 N N . HIS A 1 630 ? -22.812 -4.396 39.612 1.00 93.19 630 HIS A N 1
ATOM 4829 C CA . HIS A 1 630 ? -23.690 -4.038 40.731 1.00 93.19 630 HIS A CA 1
ATOM 4830 C C . HIS A 1 630 ? -24.884 -3.167 40.309 1.00 93.19 630 HIS A C 1
ATOM 4832 O O . HIS A 1 630 ? -25.168 -2.121 40.904 1.00 93.19 630 HIS A O 1
ATOM 4838 N N . ASN A 1 631 ? -25.596 -3.614 39.276 1.00 91.94 631 ASN A N 1
ATOM 4839 C CA . ASN A 1 631 ? -26.712 -2.914 38.639 1.00 91.94 631 ASN A CA 1
ATOM 4840 C C . ASN A 1 631 ? -28.103 -3.357 39.146 1.00 91.94 631 ASN A C 1
ATOM 4842 O O . ASN A 1 631 ? -29.114 -2.799 38.728 1.00 91.94 631 ASN A O 1
ATOM 4846 N N . GLY A 1 632 ? -28.167 -4.332 40.062 1.00 91.19 632 GLY A N 1
ATOM 4847 C CA . GLY A 1 632 ? -29.414 -4.891 40.601 1.00 91.19 632 GLY A CA 1
ATOM 4848 C C . GLY A 1 632 ? -29.973 -6.086 39.825 1.00 91.19 632 GLY A C 1
ATOM 4849 O O . GLY A 1 632 ? -30.906 -6.722 40.310 1.00 91.19 632 GLY A O 1
ATOM 4850 N N . THR A 1 633 ? -29.399 -6.394 38.661 1.00 89.75 633 THR A N 1
ATOM 4851 C CA . THR A 1 633 ? -29.731 -7.560 37.832 1.00 89.75 633 THR A CA 1
ATOM 4852 C C . THR A 1 633 ? -28.666 -8.642 37.979 1.00 89.75 633 THR A C 1
ATOM 4854 O O . THR A 1 633 ? -28.999 -9.758 38.367 1.00 89.75 633 THR A O 1
ATOM 4857 N N . ASP A 1 634 ? -27.394 -8.302 37.742 1.00 88.69 634 ASP A N 1
ATOM 4858 C CA . ASP A 1 634 ? -26.288 -9.273 37.781 1.00 88.69 634 ASP A CA 1
ATOM 4859 C C . ASP A 1 634 ? -25.792 -9.508 39.213 1.00 88.69 634 ASP A C 1
ATOM 4861 O O . ASP A 1 634 ? -25.547 -10.635 39.643 1.00 88.69 634 ASP A O 1
ATOM 4865 N N . ALA A 1 635 ? -25.700 -8.432 39.992 1.00 90.50 635 ALA A N 1
ATOM 4866 C CA . ALA A 1 635 ? -25.405 -8.465 41.415 1.00 90.50 635 ALA A CA 1
ATOM 4867 C C . ALA A 1 635 ? -26.287 -7.471 42.176 1.00 90.50 635 ALA A C 1
ATOM 4869 O O . ALA A 1 635 ? -27.031 -6.678 41.590 1.00 90.50 635 ALA A O 1
ATOM 4870 N N . PHE A 1 636 ? -26.193 -7.489 43.512 1.00 91.00 636 PHE A N 1
ATOM 4871 C CA . PHE A 1 636 ? -26.902 -6.509 44.334 1.00 91.00 636 PHE A CA 1
ATOM 4872 C C . PHE A 1 636 ? -26.571 -5.089 43.866 1.00 91.00 636 PHE A C 1
ATOM 4874 O O . PHE A 1 636 ? -25.431 -4.783 43.513 1.00 91.00 636 PHE A O 1
ATOM 4881 N N . GLN A 1 637 ? -27.572 -4.216 43.883 1.00 90.81 637 GLN A N 1
ATOM 4882 C CA . GLN A 1 637 ? -27.411 -2.871 43.361 1.00 90.81 637 GLN A CA 1
ATOM 4883 C C . GLN A 1 637 ? -26.548 -2.012 44.292 1.00 90.81 637 GLN A C 1
ATOM 4885 O O . GLN A 1 637 ? -26.858 -1.858 45.476 1.00 90.81 637 GLN A O 1
ATOM 4890 N N . MET A 1 638 ? -25.498 -1.398 43.748 1.00 90.38 638 MET A N 1
ATOM 4891 C CA . MET A 1 638 ? -24.766 -0.328 44.423 1.00 90.38 638 MET A CA 1
ATOM 4892 C C . MET A 1 638 ? -25.416 1.013 44.084 1.00 90.38 638 MET A C 1
ATOM 4894 O O . MET A 1 638 ? -25.474 1.411 42.926 1.00 90.38 638 MET A O 1
ATOM 4898 N N . THR A 1 639 ? -25.915 1.719 45.101 1.00 79.38 639 THR A N 1
ATOM 4899 C CA . THR A 1 639 ? -26.739 2.927 44.913 1.00 79.38 639 THR A CA 1
ATOM 4900 C C . THR A 1 639 ? -25.961 4.242 45.014 1.00 79.38 639 THR A C 1
ATOM 4902 O O . THR A 1 639 ? -26.523 5.302 44.739 1.00 79.38 639 THR A O 1
ATOM 4905 N N . SER A 1 640 ? -24.677 4.214 45.400 1.00 88.31 640 SER A N 1
ATOM 4906 C CA . SER A 1 640 ? -23.828 5.411 45.464 1.00 88.31 640 SER A CA 1
ATOM 4907 C C . SER A 1 640 ? -22.331 5.111 45.321 1.00 88.31 640 SER A C 1
ATOM 4909 O O . SER A 1 640 ? -21.851 4.026 45.655 1.00 88.31 640 SER A O 1
ATOM 4911 N N . TYR A 1 641 ? -21.565 6.124 44.905 1.00 90.19 641 TYR A N 1
ATOM 4912 C CA . TYR A 1 641 ? -20.098 6.066 44.850 1.00 90.19 641 TYR A CA 1
ATOM 4913 C C . TYR A 1 641 ? -19.450 5.895 46.221 1.00 90.19 641 TYR A C 1
ATOM 4915 O O . TYR A 1 641 ? -18.463 5.179 46.339 1.00 90.19 641 TYR A O 1
ATOM 4923 N N . SER A 1 642 ? -20.018 6.503 47.267 1.00 89.69 642 SER A N 1
ATOM 4924 C CA . SER A 1 642 ? -19.535 6.325 48.640 1.00 89.69 642 SER A CA 1
ATOM 4925 C C . SER A 1 642 ? -19.697 4.885 49.125 1.00 89.69 642 SER A C 1
ATOM 4927 O O . SER A 1 642 ? -18.839 4.376 49.843 1.00 89.69 642 SER A O 1
ATOM 4929 N N . PHE A 1 643 ? -20.773 4.217 48.708 1.00 88.12 643 PHE A N 1
ATOM 4930 C CA . PHE A 1 643 ? -21.000 2.819 49.030 1.00 88.12 643 PHE A CA 1
ATOM 4931 C C . PHE A 1 643 ? -19.997 1.927 48.298 1.00 88.12 643 PHE A C 1
ATOM 4933 O O . PHE A 1 643 ? -19.300 1.162 48.956 1.00 88.12 643 PHE A O 1
ATOM 4940 N N . ALA A 1 644 ? -19.819 2.099 46.983 1.00 91.19 644 ALA A N 1
ATOM 4941 C CA . ALA A 1 644 ? -18.796 1.369 46.227 1.00 91.19 644 ALA A CA 1
ATOM 4942 C C . ALA A 1 644 ? -17.379 1.589 46.801 1.00 91.19 644 ALA A C 1
ATOM 4944 O O . ALA A 1 644 ? -16.636 0.633 47.017 1.00 91.19 644 ALA A O 1
ATOM 4945 N N . ALA A 1 645 ? -17.029 2.834 47.144 1.00 92.19 645 ALA A N 1
ATOM 4946 C CA . ALA A 1 645 ? -15.732 3.187 47.726 1.00 92.19 645 ALA A CA 1
ATOM 4947 C C . ALA A 1 645 ? -15.457 2.469 49.059 1.00 92.19 645 ALA A C 1
ATOM 4949 O O . ALA A 1 645 ? -14.317 2.086 49.329 1.00 92.19 645 ALA A O 1
ATOM 4950 N N . SER A 1 646 ? -16.499 2.238 49.869 1.00 88.69 646 SER A N 1
ATOM 4951 C CA . SER A 1 646 ? -16.372 1.524 51.147 1.00 88.69 646 SER A CA 1
ATOM 4952 C C . SER A 1 646 ? -15.965 0.052 50.998 1.00 88.69 646 SER A C 1
ATOM 4954 O O . SER A 1 646 ? -15.365 -0.488 51.923 1.00 88.69 646 SER A O 1
ATOM 4956 N N . TYR A 1 647 ? -16.231 -0.567 49.839 1.00 86.19 647 TYR A N 1
ATOM 4957 C CA . TYR A 1 647 ? -15.774 -1.925 49.510 1.00 86.19 647 TYR A CA 1
ATOM 4958 C C . TYR A 1 647 ? -14.460 -1.930 48.727 1.00 86.19 647 TYR A C 1
ATOM 4960 O O . TYR A 1 647 ? -13.654 -2.840 48.890 1.00 86.19 647 TYR A O 1
ATOM 4968 N N . ALA A 1 648 ? -14.224 -0.916 47.890 1.00 87.00 648 ALA A N 1
ATOM 4969 C CA . ALA A 1 648 ? -13.013 -0.836 47.078 1.00 87.00 648 ALA A CA 1
ATOM 4970 C C . ALA A 1 648 ? -11.745 -0.641 47.934 1.00 87.00 648 ALA A C 1
ATOM 4972 O O . ALA A 1 648 ? -10.684 -1.194 47.636 1.00 87.00 648 ALA A O 1
ATOM 4973 N N . SER A 1 649 ? -11.842 0.137 49.018 1.00 77.12 649 SER A N 1
ATOM 4974 C CA . SER A 1 649 ? -10.726 0.382 49.933 1.00 77.12 649 SER A CA 1
ATOM 4975 C C . SER A 1 649 ? -10.400 -0.868 50.759 1.00 77.12 649 SER A C 1
ATOM 4977 O O . SER A 1 649 ? -11.122 -1.203 51.692 1.00 77.12 649 SER A O 1
ATOM 4979 N N . GLY A 1 650 ? -9.273 -1.522 50.458 1.00 72.81 650 GLY A N 1
ATOM 4980 C CA . GLY A 1 650 ? -8.794 -2.698 51.196 1.00 72.81 650 GLY A CA 1
ATOM 4981 C C . GLY A 1 650 ? -9.217 -4.049 50.616 1.00 72.81 650 GLY A C 1
ATOM 4982 O O . GLY A 1 650 ? -8.954 -5.060 51.253 1.00 72.81 650 GLY A O 1
ATOM 4983 N N . LEU A 1 651 ? -9.798 -4.084 49.410 1.00 78.12 651 LEU A N 1
ATOM 4984 C CA . LEU A 1 651 ? -10.226 -5.324 48.740 1.00 78.12 651 LEU A CA 1
ATOM 4985 C C . LEU A 1 651 ? -9.085 -6.348 48.541 1.00 78.12 651 LEU A C 1
ATOM 4987 O O . LEU A 1 651 ? -9.327 -7.547 48.479 1.00 78.12 651 LEU A O 1
ATOM 4991 N N . HIS A 1 652 ? -7.837 -5.876 48.461 1.00 75.31 652 HIS A N 1
ATOM 4992 C CA . HIS A 1 652 ? -6.634 -6.710 48.340 1.00 75.31 652 HIS A CA 1
ATOM 4993 C C . HIS A 1 652 ? -5.869 -6.878 49.666 1.00 75.31 652 HIS A C 1
ATOM 4995 O O . HIS A 1 652 ? -4.768 -7.428 49.675 1.00 75.31 652 HIS A O 1
ATOM 5001 N N . THR A 1 653 ? -6.408 -6.374 50.780 1.00 65.50 653 THR A N 1
ATOM 5002 C CA . THR A 1 653 ? -5.804 -6.516 52.110 1.00 65.50 653 THR A CA 1
ATOM 5003 C C . THR A 1 653 ? -6.353 -7.791 52.774 1.00 65.50 653 THR A C 1
ATOM 5005 O O . THR A 1 653 ? -7.574 -7.918 52.842 1.00 65.50 653 THR A O 1
ATOM 5008 N N . PRO A 1 654 ? -5.496 -8.722 53.246 1.00 55.66 654 PRO A N 1
ATOM 5009 C CA . PRO A 1 654 ? -5.911 -10.003 53.833 1.00 55.66 654 PRO A CA 1
ATOM 5010 C C . PRO A 1 654 ? -6.864 -9.923 55.028 1.00 55.66 654 PRO A C 1
ATOM 5012 O O . PRO A 1 654 ? -6.707 -8.989 55.852 1.00 55.66 654 PRO A O 1
#

pLDDT: mean 84.23, std 17.91, range [23.3, 98.69]